Protein 4MT0 (pdb70)

Sequence (445 aa):
CTMIPQYEQPKVEVAETFQNDTSVSSIRAVDLGWHDYFADPRLQKLIDIALERNTSLRTAVLNSEIYRKQYMIERNNLLPTLAANANGSRQGSLSGGNVSSSYNVGLGAASYELDLFGRVRSSSEAALQGYFASVANRDAAHLSLIATVAKAYFNERYAEEAMSLAQRVLKTREETYNAVRIAVQGRRDFRRRPAPAEALIESAKADYAHAARSREQARNALATLINRPIPEDLPAGLPLDKQFFVEKLPAGLSSEVLLDRPDIRAAEHALKQANANIGAARAAFFPSIRLTGSVGTGSVELGGLFKSGTGVWAFAPSITLPIFTWGTNKANLDVAKLRQQAQIVAYESAVQSAFQDVANALAAREQLDKAYDALSKQSRASKEALRLVGLRYKHGVSGALDLLDAERSSYSAEGAALSAQLTRAENLADLYKALGGGLKRDTQT

Radius of gyration: 36.33 Å; Cα contacts (8 Å, |Δi|>4): 653; chains: 1; bounding box: 51×60×128 Å

CATH classification: 1.20.1600.10 (+1 more: 2.20.200.10)

Solvent-accessible surface area: 25130 Å² total; per-residue (Å²): 107,76,51,51,58,171,58,152,104,19,184,27,163,42,59,129,84,10,183,35,53,71,22,145,43,102,69,34,0,26,66,8,0,0,46,43,0,1,13,0,60,38,0,19,109,2,0,45,16,0,47,124,69,9,73,76,22,123,76,20,52,100,71,5,90,88,88,109,120,97,37,56,109,44,112,87,70,50,125,67,96,128,48,90,75,70,82,55,51,168,108,48,64,184,125,70,63,113,112,65,21,56,26,66,43,13,71,8,20,69,62,44,28,64,15,90,39,0,89,3,88,0,26,7,63,10,24,36,11,6,36,77,11,16,31,0,87,75,22,26,29,31,8,44,12,4,3,63,0,0,58,18,0,0,55,6,29,57,0,42,33,19,29,54,16,0,88,131,10,27,137,63,4,75,127,15,102,63,22,17,153,139,34,143,132,27,152,154,69,23,185,128,22,77,60,16,14,101,54,3,35,81,48,0,110,46,55,76,53,126,8,30,159,42,61,74,94,8,72,94,43,0,30,92,28,0,55,82,107,28,48,158,126,26,66,95,18,60,58,4,66,111,0,34,94,159,57,96,4,16,0,43,86,5,62,77,6,20,137,26,17,8,52,8,98,9,13,38,27,27,4,63,56,5,9,0,60,10,0,21,15,97,6,37,68,78,33,36,34,85,50,51,22,50,76,22,15,28,24,113,104,111,48,24,21,149,132,125,82,29,63,91,187,49,134,55,77,67,110,78,89,68,165,150,47,213,38,67,30,130,47,85,13,79,68,9,96,122,156,38,95,48,51,48,80,45,12,66,67,21,0,88,59,3,39,107,69,1,33,85,6,0,44,25,15,61,92,45,62,127,52,46,76,50,65,27,128,104,10,142,62,18,92,73,47,44,114,97,24,27,72,101,47,152,144,64,54,100,5,4,57,59,16,4,58,14,8,62,56,8,26,65,11,54,24,41,11,12,50,18,24,22,57,65,3,38,16,26,1,45,1,2,50,4,2,2,1,1,74,74,114,55,38,149,188

Structure (mmCIF, N/CA/C/O backbone):
data_4MT0
#
_entry.id   4MT0
#
_cell.length_a   94.096
_cell.length_b   94.096
_cell.length_c   392.368
_cell.angle_alpha   90.00
_cell.angle_beta   90.00
_cell.angle_gamma   120.00
#
_symmetry.space_group_name_H-M   'P 63 2 2'
#
loop_
_entity.id
_entity.type
_entity.pdbx_description
1 polymer 'MtrE protein'
2 non-polymer 'SULFATE ION'
3 water water
#
loop_
_atom_site.group_PDB
_atom_site.id
_atom_site.type_symbol
_atom_site.label_atom_id
_atom_site.label_alt_id
_atom_site.label_comp_id
_atom_site.label_asym_id
_atom_site.label_entity_id
_atom_site.label_seq_id
_atom_site.pdbx_PDB_ins_code
_atom_site.Cartn_x
_atom_site.Cartn_y
_atom_site.Cartn_z
_atom_site.occupancy
_atom_site.B_iso_or_equiv
_atom_site.auth_seq_id
_atom_site.auth_comp_id
_atom_site.auth_asym_id
_atom_site.auth_atom_id
_atom_site.pdbx_PDB_model_num
ATOM 1 N N . CYS A 1 1 ? -58.873 3.100 66.185 1.00 100.38 21 CYS A N 1
ATOM 2 C CA . CYS A 1 1 ? -59.527 2.882 64.901 1.00 100.70 21 CYS A CA 1
ATOM 3 C C . CYS A 1 1 ? -59.316 4.069 63.965 1.00 95.43 21 CYS A C 1
ATOM 4 O O . CYS A 1 1 ? -59.336 5.221 64.397 1.00 90.54 21 CYS A O 1
ATOM 7 N N . THR A 1 2 ? -59.109 3.780 62.684 1.00 78.48 22 THR A N 1
ATOM 8 C CA . THR A 1 2 ? -58.932 4.830 61.686 1.00 67.83 22 THR A CA 1
ATOM 9 C C . THR A 1 2 ? -60.268 5.173 61.033 1.00 63.84 22 THR A C 1
ATOM 10 O O . THR A 1 2 ? -61.206 4.375 61.062 1.00 66.00 22 THR A O 1
ATOM 14 N N . MET A 1 3 ? -60.354 6.364 60.448 1.00 110.45 23 MET A N 1
ATOM 15 C CA . MET A 1 3 ? -61.609 6.835 59.870 1.00 112.27 23 MET A CA 1
ATOM 16 C C . MET A 1 3 ? -61.452 7.274 58.416 1.00 103.46 23 MET A C 1
ATOM 17 O O . MET A 1 3 ? -62.068 8.248 57.982 1.00 102.92 23 MET A O 1
ATOM 22 N N . ILE A 1 4 ? -60.626 6.549 57.667 1.00 44.40 24 ILE A N 1
ATOM 23 C CA . ILE A 1 4 ? -60.433 6.824 56.247 1.00 40.64 24 ILE A CA 1
ATOM 24 C C . ILE A 1 4 ? -61.386 5.978 55.410 1.00 42.26 24 ILE A C 1
ATOM 25 O O . ILE A 1 4 ? -61.376 4.750 55.505 1.00 41.98 24 ILE A O 1
ATOM 30 N N . PRO A 1 5 ? -62.213 6.634 54.581 1.00 44.23 25 PRO A N 1
ATOM 31 C CA . PRO A 1 5 ? -63.211 5.939 53.760 1.00 43.38 25 PRO A CA 1
ATOM 32 C C . PRO A 1 5 ? -62.574 5.003 52.735 1.00 45.44 25 PRO A C 1
ATOM 33 O O . PRO A 1 5 ? -61.489 5.288 52.227 1.00 41.13 25 PRO A O 1
ATOM 37 N N . GLN A 1 6 ? -63.251 3.896 52.445 1.00 59.97 26 GLN A N 1
ATOM 38 C CA . GLN A 1 6 ? -62.759 2.910 51.489 1.00 59.15 26 GLN A CA 1
ATOM 39 C C . GLN A 1 6 ? -62.655 3.519 50.095 1.00 70.90 26 GLN A C 1
ATOM 40 O O . GLN A 1 6 ? -63.483 4.344 49.708 1.00 69.89 26 GLN A O 1
ATOM 46 N N . TYR A 1 7 ? -61.634 3.113 49.347 1.00 76.04 27 TYR A N 1
ATOM 47 C CA . TYR A 1 7 ? -61.398 3.665 48.018 1.00 70.08 27 TYR A CA 1
ATOM 48 C C . TYR A 1 7 ? -62.274 3.030 46.942 1.00 69.26 27 TYR A C 1
ATOM 49 O O . TYR A 1 7 ? -62.125 1.852 46.617 1.00 67.62 27 TYR A O 1
ATOM 58 N N . GLU A 1 8 ? -63.187 3.825 46.395 1.00 61.83 28 GLU A N 1
ATOM 59 C CA . GLU A 1 8 ? -64.003 3.407 45.264 1.00 64.68 28 GLU A CA 1
ATOM 60 C C . GLU A 1 8 ? -63.573 4.193 44.032 1.00 61.87 28 GLU A C 1
ATOM 61 O O . GLU A 1 8 ? -63.665 5.420 44.011 1.00 59.04 28 GLU A O 1
ATOM 67 N N . GLN A 1 9 ? -63.094 3.486 43.013 1.00 60.80 29 GLN A N 1
ATOM 68 C CA . GLN A 1 9 ? -62.614 4.129 41.793 1.00 53.55 29 GLN A CA 1
ATOM 69 C C . GLN A 1 9 ? -63.736 4.873 41.074 1.00 51.01 29 GLN A C 1
ATOM 70 O O . GLN A 1 9 ? -64.817 4.321 40.868 1.00 56.29 29 GLN A O 1
ATOM 76 N N . PRO A 1 10 ? -63.479 6.136 40.699 1.00 36.57 30 PRO A N 1
ATOM 77 C CA . PRO A 1 10 ? -64.454 6.985 40.003 1.00 41.74 30 PRO A CA 1
ATOM 78 C C . PRO A 1 10 ? -64.910 6.378 38.680 1.00 46.75 30 PRO A C 1
ATOM 79 O O . PRO A 1 10 ? -64.149 5.648 38.043 1.00 46.27 30 PRO A O 1
ATOM 83 N N . LYS A 1 11 ? -66.139 6.680 38.274 1.00 85.92 31 LYS A N 1
ATOM 84 C CA . LYS A 1 11 ? -66.672 6.172 37.015 1.00 90.05 31 LYS A CA 1
ATOM 85 C C . LYS A 1 11 ? -66.474 7.164 35.870 1.00 87.59 31 LYS A C 1
ATOM 86 O O . LYS A 1 11 ? -67.332 8.006 35.602 1.00 86.51 31 LYS A O 1
ATOM 92 N N . VAL A 1 12 ? -65.333 7.061 35.199 1.00 56.01 32 VAL A N 1
ATOM 93 C CA . VAL A 1 12 ? -65.042 7.924 34.062 1.00 49.71 32 VAL A CA 1
ATOM 94 C C . VAL A 1 12 ? -65.833 7.497 32.826 1.00 49.08 32 VAL A C 1
ATOM 95 O O . VAL A 1 12 ? -65.601 6.425 32.266 1.00 46.20 32 VAL A O 1
ATOM 99 N N . GLU A 1 13 ? -66.779 8.334 32.413 1.00 40.71 33 GLU A N 1
ATOM 100 C CA . GLU A 1 13 ? -67.552 8.053 31.210 1.00 43.98 33 GLU A CA 1
ATOM 101 C C . GLU A 1 13 ? -66.678 8.186 29.971 1.00 39.75 33 GLU A C 1
ATOM 102 O O . GLU A 1 13 ? -66.362 9.292 29.532 1.00 35.88 33 GLU A O 1
ATOM 108 N N . VAL A 1 14 ? -66.287 7.044 29.416 1.00 44.15 34 VAL A N 1
ATOM 109 C CA . VAL A 1 14 ? -65.410 7.013 28.256 1.00 48.56 34 VAL A CA 1
ATOM 110 C C . VAL A 1 14 ? -65.635 5.716 27.479 1.00 55.08 34 VAL A C 1
ATOM 111 O O . VAL A 1 14 ? -66.029 4.701 28.057 1.00 57.16 34 VAL A O 1
ATOM 115 N N . ALA A 1 15 ? -65.408 5.760 26.169 1.00 49.11 35 ALA A N 1
ATOM 116 C CA . ALA A 1 15 ? -65.598 4.594 25.310 1.00 47.41 35 ALA A CA 1
ATOM 117 C C . ALA A 1 15 ? -64.713 3.431 25.743 1.00 48.78 35 ALA A C 1
ATOM 118 O O . ALA A 1 15 ? -63.576 3.630 26.167 1.00 45.25 35 ALA A O 1
ATOM 120 N N . GLU A 1 16 ? -65.243 2.218 25.631 1.00 47.84 36 GLU A N 1
ATOM 121 C CA . GLU A 1 16 ? -64.529 1.025 26.071 1.00 55.93 36 GLU A CA 1
ATOM 122 C C . GLU A 1 16 ? -63.427 0.611 25.100 1.00 54.52 36 GLU A C 1
ATOM 123 O O . GLU A 1 16 ? -62.441 -0.007 25.497 1.00 43.50 36 GLU A O 1
ATOM 129 N N . THR A 1 17 ? -63.591 0.959 23.829 1.00 59.83 37 THR A N 1
ATOM 130 C CA . THR A 1 17 ? -62.598 0.611 22.820 1.00 53.29 37 THR A CA 1
ATOM 131 C C . THR A 1 17 ? -62.243 1.805 21.941 1.00 44.64 37 THR A C 1
ATOM 132 O O . THR A 1 17 ? -62.957 2.807 21.918 1.00 42.64 37 THR A O 1
ATOM 136 N N . PHE A 1 18 ? -61.131 1.690 21.224 1.00 65.10 38 PHE A N 1
ATOM 137 C CA . PHE A 1 18 ? -60.711 2.723 20.288 1.00 70.86 38 PHE A CA 1
ATOM 138 C C . PHE A 1 18 ? -61.132 2.330 18.879 1.00 77.26 38 PHE A C 1
ATOM 139 O O . PHE A 1 18 ? -61.027 1.166 18.494 1.00 83.05 38 PHE A O 1
ATOM 147 N N . GLN A 1 19 ? -61.605 3.303 18.107 1.00 104.29 39 GLN A N 1
ATOM 148 C CA . GLN A 1 19 ? -62.072 3.034 16.752 1.00 108.33 39 GLN A CA 1
ATOM 149 C C . GLN A 1 19 ? -60.930 3.034 15.740 1.00 111.54 39 GLN A C 1
ATOM 150 O O . GLN A 1 19 ? -61.145 3.270 14.551 1.00 112.46 39 GLN A O 1
ATOM 156 N N . ASN A 1 20 ? -59.717 2.762 16.212 1.00 41.49 40 ASN A N 1
ATOM 157 C CA . ASN A 1 20 ? -58.551 2.752 15.338 1.00 36.30 40 ASN A CA 1
ATOM 158 C C . ASN A 1 20 ? -57.570 1.619 15.636 1.00 42.60 40 ASN A C 1
ATOM 159 O O . ASN A 1 20 ? -56.455 1.602 15.113 1.00 46.02 40 ASN A O 1
ATOM 164 N N . ASP A 1 21 ? -57.987 0.676 16.476 1.00 70.95 41 ASP A N 1
ATOM 165 C CA . ASP A 1 21 ? -57.171 -0.500 16.762 1.00 69.12 41 ASP A CA 1
ATOM 166 C C . ASP A 1 21 ? -57.137 -1.435 15.561 1.00 73.10 41 ASP A C 1
ATOM 167 O O . ASP A 1 21 ? -58.166 -1.974 15.154 1.00 73.42 41 ASP A O 1
ATOM 172 N N . THR A 1 22 ? -55.949 -1.625 14.997 1.00 73.83 42 THR A N 1
ATOM 173 C CA . THR A 1 22 ? -55.790 -2.481 13.828 1.00 74.42 42 THR A CA 1
ATOM 174 C C . THR A 1 22 ? -54.736 -3.559 14.060 1.00 78.22 42 THR A C 1
ATOM 175 O O . THR A 1 22 ? -54.746 -4.600 13.404 1.00 73.78 42 THR A O 1
ATOM 179 N N . SER A 1 23 ? -53.829 -3.305 14.998 1.00 61.41 43 SER A N 1
ATOM 180 C CA . SER A 1 23 ? -52.747 -4.239 15.290 1.00 51.19 43 SER A CA 1
ATOM 181 C C . SER A 1 23 ? -53.256 -5.511 15.961 1.00 51.30 43 SER A C 1
ATOM 182 O O . SER A 1 23 ? -54.363 -5.543 16.499 1.00 54.91 43 SER A O 1
ATOM 185 N N . VAL A 1 24 ? -52.439 -6.559 15.921 1.00 65.96 44 VAL A N 1
ATOM 186 C CA . VAL A 1 24 ? -52.801 -7.840 16.516 1.00 77.26 44 VAL A CA 1
ATOM 187 C C . VAL A 1 24 ? -51.679 -8.376 17.396 1.00 81.77 44 VAL A C 1
ATOM 188 O O . VAL A 1 24 ? -51.808 -9.447 17.990 1.00 87.66 44 VAL A O 1
ATOM 192 N N . SER A 1 25 ? -50.582 -7.628 17.472 1.00 92.13 45 SER A N 1
ATOM 193 C CA . SER A 1 25 ? -49.404 -8.061 18.218 1.00 90.84 45 SER A CA 1
ATOM 194 C C . SER A 1 25 ? -49.709 -8.299 19.693 1.00 95.52 45 SER A C 1
ATOM 195 O O . SER A 1 25 ? -50.406 -7.511 20.330 1.00 90.49 45 SER A O 1
ATOM 198 N N . SER A 1 26 ? -49.191 -9.402 20.222 1.00 161.04 46 SER A N 1
ATOM 199 C CA . SER A 1 26 ? -49.373 -9.741 21.626 1.00 163.26 46 SER A CA 1
ATOM 200 C C . SER A 1 26 ? -48.595 -8.766 22.489 1.00 163.12 46 SER A C 1
ATOM 201 O O . SER A 1 26 ? -49.076 -8.315 23.530 1.00 165.65 46 SER A O 1
ATOM 204 N N . ILE A 1 27 ? -47.380 -8.458 22.047 1.00 66.84 47 ILE A N 1
ATOM 205 C CA . ILE A 1 27 ? -46.499 -7.551 22.769 1.00 63.54 47 ILE A CA 1
ATOM 206 C C . ILE A 1 27 ? -47.139 -6.180 22.951 1.00 54.22 47 ILE A C 1
ATOM 207 O O . ILE A 1 27 ? -47.365 -5.448 21.986 1.00 49.79 47 ILE A O 1
ATOM 212 N N . ARG A 1 28 ? -47.450 -5.855 24.201 1.00 58.27 48 ARG A N 1
ATOM 213 C CA . ARG A 1 28 ? -48.002 -4.555 24.543 1.00 50.88 48 ARG A CA 1
ATOM 214 C C . ARG A 1 28 ? -46.916 -3.501 24.411 1.00 40.26 48 ARG A C 1
ATOM 215 O O . ARG A 1 28 ? -45.728 -3.817 24.471 1.00 37.27 48 ARG A O 1
ATOM 223 N N . ALA A 1 29 ? -47.323 -2.251 24.229 1.00 35.20 49 ALA A N 1
ATOM 224 C CA . ALA A 1 29 ? -46.369 -1.157 24.125 1.00 33.01 49 ALA A CA 1
ATOM 225 C C . ALA A 1 29 ? -45.612 -0.997 25.436 1.00 43.06 49 ALA A C 1
ATOM 226 O O . ALA A 1 29 ? -44.392 -0.838 25.444 1.00 40.35 49 ALA A O 1
ATOM 228 N N . VAL A 1 30 ? -46.346 -1.048 26.543 1.00 46.96 50 VAL A N 1
ATOM 229 C CA . VAL A 1 30 ? -45.747 -0.953 27.870 1.00 40.56 50 VAL A CA 1
ATOM 230 C C . VAL A 1 30 ? -44.804 -2.128 28.129 1.00 45.74 50 VAL A C 1
ATOM 231 O O . VAL A 1 30 ? -43.745 -1.964 28.735 1.00 46.10 50 VAL A O 1
ATOM 235 N N . ASP A 1 31 ? -45.184 -3.307 27.645 1.00 62.40 51 ASP A N 1
ATOM 236 C CA . ASP A 1 31 ? -44.366 -4.504 27.801 1.00 62.58 51 ASP A CA 1
ATOM 237 C C . ASP A 1 31 ? -43.128 -4.443 26.914 1.00 62.19 51 ASP A C 1
ATOM 238 O O . ASP A 1 31 ? -42.070 -4.962 27.269 1.00 63.28 51 ASP A O 1
ATOM 243 N N . LEU A 1 32 ? -43.270 -3.805 25.757 1.00 44.60 52 LEU A N 1
ATOM 244 C CA . LEU A 1 32 ? -42.174 -3.688 24.805 1.00 42.32 52 LEU A CA 1
ATOM 245 C C . LEU A 1 32 ? -41.095 -2.738 25.311 1.00 42.69 52 LEU A C 1
ATOM 246 O O . LEU A 1 32 ? -41.379 -1.594 25.665 1.00 39.65 52 LEU A O 1
ATOM 251 N N . GLY A 1 33 ? -39.858 -3.220 25.345 1.00 35.59 53 GLY A N 1
ATOM 252 C CA . GLY A 1 33 ? -38.733 -2.382 25.713 1.00 33.08 53 GLY A CA 1
ATOM 253 C C . GLY A 1 33 ? -38.401 -1.427 24.584 1.00 28.61 53 GLY A C 1
ATOM 254 O O . GLY A 1 33 ? -38.509 -1.787 23.412 1.00 32.26 53 GLY A O 1
ATOM 255 N N . TRP A 1 34 ? -38.001 -0.209 24.932 1.00 44.30 54 TRP A N 1
ATOM 256 C CA . TRP A 1 34 ? -37.719 0.811 23.926 1.00 41.43 54 TRP A CA 1
ATOM 257 C C . TRP A 1 34 ? -36.523 0.443 23.053 1.00 47.01 54 TRP A C 1
ATOM 258 O O . TRP A 1 34 ? -36.431 0.870 21.903 1.00 48.29 54 TRP A O 1
ATOM 269 N N . HIS A 1 35 ? -35.611 -0.353 23.602 1.00 51.69 55 HIS A N 1
ATOM 270 C CA . HIS A 1 35 ? -34.441 -0.797 22.855 1.00 52.94 55 HIS A CA 1
ATOM 271 C C . HIS A 1 35 ? -34.852 -1.774 21.759 1.00 47.80 55 HIS A C 1
ATOM 272 O O . HIS A 1 35 ? -34.137 -1.956 20.775 1.00 46.62 55 HIS A O 1
ATOM 279 N N . ASP A 1 36 ? -36.010 -2.401 21.941 1.00 37.65 56 ASP A N 1
ATOM 280 C CA . ASP A 1 36 ? -36.554 -3.314 20.946 1.00 38.39 56 ASP A CA 1
ATOM 281 C C . ASP A 1 36 ? -37.620 -2.615 20.113 1.00 39.96 56 ASP A C 1
ATOM 282 O O . ASP A 1 36 ? -38.270 -3.236 19.275 1.00 38.61 56 ASP A O 1
ATOM 287 N N . TYR A 1 37 ? -37.798 -1.320 20.354 1.00 34.11 57 TYR A N 1
ATOM 288 C CA . TYR A 1 37 ? -38.773 -0.533 19.608 1.00 27.20 57 TYR A CA 1
ATOM 289 C C . TYR A 1 37 ? -38.092 0.455 18.668 1.00 25.90 57 TYR A C 1
ATOM 290 O O . TYR A 1 37 ? -38.453 0.558 17.496 1.00 31.27 57 TYR A O 1
ATOM 299 N N . PHE A 1 38 ? -37.110 1.183 19.188 1.00 34.78 58 PHE A N 1
ATOM 300 C CA . PHE A 1 38 ? -36.347 2.122 18.376 1.00 32.94 58 PHE A CA 1
ATOM 301 C C . PHE A 1 38 ? -35.203 1.408 17.664 1.00 37.10 58 PHE A C 1
ATOM 302 O O . PHE A 1 38 ? -34.468 0.631 18.273 1.00 32.16 58 PHE A O 1
ATOM 310 N N . ALA A 1 39 ? -35.059 1.681 16.371 1.00 28.54 59 ALA A N 1
ATOM 311 C CA . ALA A 1 39 ? -34.152 0.920 15.518 1.00 18.82 59 ALA A CA 1
ATOM 312 C C . ALA A 1 39 ? -32.727 1.466 15.472 1.00 18.75 59 ALA A C 1
ATOM 313 O O . ALA A 1 39 ? -31.766 0.706 15.588 1.00 17.43 59 ALA A O 1
ATOM 315 N N . ASP A 1 40 ? -32.600 2.778 15.294 1.00 24.36 60 ASP A N 1
ATOM 316 C CA . ASP A 1 40 ? -31.296 3.413 15.107 1.00 27.51 60 ASP A CA 1
ATOM 317 C C . ASP A 1 40 ? -30.369 3.183 16.298 1.00 30.62 60 ASP A C 1
ATOM 318 O O . ASP A 1 40 ? -30.653 3.636 17.406 1.00 36.09 60 ASP A O 1
ATOM 323 N N . PRO A 1 41 ? -29.250 2.477 16.064 1.00 40.47 61 PRO A N 1
ATOM 324 C CA . PRO A 1 41 ? -28.241 2.197 17.092 1.00 45.40 61 PRO A CA 1
ATOM 325 C C . PRO A 1 41 ? -27.670 3.480 17.684 1.00 49.63 61 PRO A C 1
ATOM 326 O O . PRO A 1 41 ? -27.260 3.497 18.845 1.00 50.30 61 PRO A O 1
ATOM 330 N N . ARG A 1 42 ? -27.642 4.541 16.885 1.00 34.24 62 ARG A N 1
ATOM 331 C CA . ARG A 1 42 ? -27.196 5.842 17.362 1.00 31.88 62 ARG A CA 1
ATOM 332 C C . ARG A 1 42 ? -28.195 6.397 18.371 1.00 30.37 62 ARG A C 1
ATOM 333 O O . ARG A 1 42 ? -27.807 6.921 19.414 1.00 33.17 62 ARG A O 1
ATOM 341 N N . LEU A 1 43 ? -29.482 6.268 18.061 1.00 39.41 63 LEU A N 1
ATOM 342 C CA . LEU A 1 43 ? -30.535 6.731 18.958 1.00 40.01 63 LEU A CA 1
ATOM 343 C C . LEU A 1 43 ? -30.619 5.862 20.208 1.00 43.97 63 LEU A C 1
ATOM 344 O O . LEU A 1 43 ? -30.824 6.369 21.311 1.00 47.25 63 LEU A O 1
ATOM 349 N N . GLN A 1 44 ? -30.464 4.554 20.028 1.00 48.13 64 GLN A N 1
ATOM 350 C CA . GLN A 1 44 ? -30.467 3.617 21.147 1.00 44.60 64 GLN A CA 1
ATOM 351 C C . GLN A 1 44 ? -29.354 3.959 22.127 1.00 46.82 64 GLN A C 1
ATOM 352 O O . GLN A 1 44 ? -29.530 3.866 23.341 1.00 49.41 64 GLN A O 1
ATOM 358 N N . LYS A 1 45 ? -28.209 4.360 21.587 1.00 53.58 65 LYS A N 1
ATOM 359 C CA . LYS A 1 45 ? -27.071 4.752 22.405 1.00 57.97 65 LYS A CA 1
ATOM 360 C C . LYS A 1 45 ? -27.348 6.059 23.140 1.00 55.08 65 LYS A C 1
ATOM 361 O O . LYS A 1 45 ? -27.031 6.188 24.320 1.00 54.57 65 LYS A O 1
ATOM 367 N N . LEU A 1 46 ? -27.947 7.018 22.439 1.00 43.04 66 LEU A N 1
ATOM 368 C CA . LEU A 1 46 ? -28.224 8.337 23.005 1.00 43.65 66 LEU A CA 1
ATOM 369 C C . LEU A 1 46 ? -29.133 8.286 24.229 1.00 44.08 66 LEU A C 1
ATOM 370 O O . LEU A 1 46 ? -28.920 9.015 25.198 1.00 43.22 66 LEU A O 1
ATOM 375 N N . ILE A 1 47 ? -30.147 7.430 24.178 1.00 29.81 67 ILE A N 1
ATOM 376 C CA . ILE A 1 47 ? -31.097 7.305 25.277 1.00 30.54 67 ILE A CA 1
ATOM 377 C C . ILE A 1 47 ? -30.421 6.803 26.552 1.00 36.68 67 ILE A C 1
ATOM 378 O O . ILE A 1 47 ? -30.686 7.307 27.643 1.00 31.13 67 ILE A O 1
ATOM 383 N N . ASP A 1 48 ? -29.535 5.821 26.403 1.00 50.57 68 ASP A N 1
ATOM 384 C CA . ASP A 1 48 ? -28.846 5.218 27.542 1.00 46.88 68 ASP A CA 1
ATOM 385 C C . ASP A 1 48 ? -28.055 6.228 28.374 1.00 43.78 68 ASP A C 1
ATOM 386 O O . ASP A 1 48 ? -27.929 6.073 29.589 1.00 55.15 68 ASP A O 1
ATOM 391 N N . ILE A 1 49 ? -27.525 7.257 27.721 1.00 36.51 69 ILE A N 1
ATOM 392 C CA . ILE A 1 49 ? -26.776 8.293 28.428 1.00 38.73 69 ILE A CA 1
ATOM 393 C C . ILE A 1 49 ? -27.709 9.387 28.949 1.00 37.41 69 ILE A C 1
ATOM 394 O O . ILE A 1 49 ? -27.481 9.951 30.020 1.00 41.25 69 ILE A O 1
ATOM 399 N N . ALA A 1 50 ? -28.767 9.668 28.194 1.00 40.26 70 ALA A N 1
ATOM 400 C CA . ALA A 1 50 ? -29.743 10.673 28.596 1.00 40.30 70 ALA A CA 1
ATOM 401 C C . ALA A 1 50 ? -30.552 10.176 29.787 1.00 39.55 70 ALA A C 1
ATOM 402 O O . ALA A 1 50 ? -30.902 10.947 30.678 1.00 39.24 70 ALA A O 1
ATOM 404 N N . LEU A 1 51 ? -30.834 8.878 29.801 1.00 34.84 71 LEU A N 1
ATOM 405 C CA . LEU A 1 51 ? -31.575 8.261 30.894 1.00 26.61 71 LEU A CA 1
ATOM 406 C C . LEU A 1 51 ? -30.745 8.276 32.171 1.00 33.15 71 LEU A C 1
ATOM 407 O O . LEU A 1 51 ? -31.271 8.112 33.272 1.00 40.80 71 LEU A O 1
ATOM 412 N N . GLU A 1 52 ? -29.443 8.478 32.011 1.00 54.93 72 GLU A N 1
ATOM 413 C CA . GLU A 1 52 ? -28.514 8.472 33.131 1.00 58.62 72 GLU A CA 1
ATOM 414 C C . GLU A 1 52 ? -28.183 9.891 33.587 1.00 59.64 72 GLU A C 1
ATOM 415 O O . GLU A 1 52 ? -27.770 10.103 34.727 1.00 63.32 72 GLU A O 1
ATOM 421 N N . ARG A 1 53 ? -28.376 10.865 32.702 1.00 24.60 73 ARG A N 1
ATOM 422 C CA . ARG A 1 53 ? -27.879 12.215 32.961 1.00 19.77 73 ARG A CA 1
ATOM 423 C C . ARG A 1 53 ? -28.893 13.352 32.828 1.00 17.61 73 ARG A C 1
ATOM 424 O O . ARG A 1 53 ? -28.579 14.494 33.163 1.00 15.47 73 ARG A O 1
ATOM 432 N N . ASN A 1 54 ? -30.095 13.057 32.339 1.00 36.46 74 ASN A N 1
ATOM 433 C CA . ASN A 1 54 ? -31.093 14.107 32.136 1.00 37.41 74 ASN A CA 1
ATOM 434 C C . ASN A 1 54 ? -31.486 14.820 33.426 1.00 34.10 74 ASN A C 1
ATOM 435 O O . ASN A 1 54 ? -31.806 14.182 34.428 1.00 32.04 74 ASN A O 1
ATOM 440 N N . THR A 1 55 ? -31.464 16.147 33.382 1.00 27.53 75 THR A N 1
ATOM 441 C CA . THR A 1 55 ? -31.744 16.966 34.554 1.00 25.98 75 THR A CA 1
ATOM 442 C C . THR A 1 55 ? -33.176 16.795 35.044 1.00 29.56 75 THR A C 1
ATOM 443 O O . THR A 1 55 ? -33.413 16.620 36.239 1.00 31.41 75 THR A O 1
ATOM 447 N N . SER A 1 56 ? -34.126 16.853 34.116 1.00 24.05 76 SER A N 1
ATOM 448 C CA . SER A 1 56 ? -35.541 16.749 34.456 1.00 25.03 76 SER A CA 1
ATOM 449 C C . SER A 1 56 ? -35.867 15.411 35.110 1.00 26.83 76 SER A C 1
ATOM 450 O O . SER A 1 56 ? -36.704 15.338 36.010 1.00 26.20 76 SER A O 1
ATOM 453 N N . LEU A 1 57 ? -35.199 14.355 34.657 1.00 25.20 77 LEU A N 1
ATOM 454 C CA . LEU A 1 57 ? -35.383 13.034 35.244 1.00 24.19 77 LEU A CA 1
ATOM 455 C C . LEU A 1 57 ? -34.676 12.950 36.593 1.00 25.00 77 LEU A C 1
ATOM 456 O O . LEU A 1 57 ? -35.204 12.373 37.545 1.00 26.11 77 LEU A O 1
ATOM 461 N N . ARG A 1 58 ? -33.481 13.529 36.667 1.00 29.10 78 ARG A N 1
ATOM 462 C CA . ARG A 1 58 ? -32.732 13.590 37.917 1.00 27.80 78 ARG A CA 1
ATOM 463 C C . ARG A 1 58 ? -33.524 14.336 38.982 1.00 29.81 78 ARG A C 1
ATOM 464 O O . ARG A 1 58 ? -33.542 13.941 40.146 1.00 26.22 78 ARG A O 1
ATOM 472 N N . THR A 1 59 ? -34.176 15.419 38.575 1.00 28.28 79 THR A N 1
ATOM 473 C CA . THR A 1 59 ? -35.005 16.200 39.484 1.00 24.51 79 THR A CA 1
ATOM 474 C C . THR A 1 59 ? -36.233 15.406 39.913 1.00 27.89 79 THR A C 1
ATOM 475 O O . THR A 1 59 ? -36.566 15.352 41.097 1.00 37.15 79 THR A O 1
ATOM 479 N N . ALA A 1 60 ? -36.894 14.781 38.945 1.00 36.78 80 ALA A N 1
ATOM 480 C CA . ALA A 1 60 ? -38.113 14.024 39.213 1.00 36.61 80 ALA A CA 1
ATOM 481 C C . ALA A 1 60 ? -37.861 12.815 40.110 1.00 38.44 80 ALA A C 1
ATOM 482 O O . ALA A 1 60 ? -38.748 12.389 40.851 1.00 44.73 80 ALA A O 1
ATOM 484 N N . VAL A 1 61 ? -36.654 12.264 40.041 1.00 34.64 81 VAL A N 1
ATOM 485 C CA . VAL A 1 61 ? -36.313 11.099 40.851 1.00 39.88 81 VAL A CA 1
ATOM 486 C C . VAL A 1 61 ? -35.858 11.516 42.248 1.00 42.83 81 VAL A C 1
ATOM 487 O O . VAL A 1 61 ? -35.873 10.712 43.178 1.00 43.41 81 VAL A O 1
ATOM 491 N N . LEU A 1 62 ? -35.464 12.778 42.393 1.00 23.99 82 LEU A N 1
ATOM 492 C CA . LEU A 1 62 ? -35.078 13.313 43.695 1.00 19.57 82 LEU A CA 1
ATOM 493 C C . LEU A 1 62 ? -36.306 13.693 44.510 1.00 25.88 82 LEU A C 1
ATOM 494 O O . LEU A 1 62 ? -36.366 13.439 45.712 1.00 27.39 82 LEU A O 1
ATOM 499 N N . ASN A 1 63 ? -37.281 14.306 43.846 1.00 30.71 83 ASN A N 1
ATOM 500 C CA . ASN A 1 63 ? -38.512 14.728 44.502 1.00 32.70 83 ASN A CA 1
ATOM 501 C C . ASN A 1 63 ? -39.279 13.557 45.109 1.00 38.24 83 ASN A C 1
ATOM 502 O O . ASN A 1 63 ? -39.935 13.703 46.138 1.00 37.37 83 ASN A O 1
ATOM 507 N N . SER A 1 64 ? -39.187 12.396 44.469 1.00 42.31 84 SER A N 1
ATOM 508 C CA . SER A 1 64 ? -39.838 11.196 44.978 1.00 39.04 84 SER A CA 1
ATOM 509 C C . SER A 1 64 ? -39.097 10.661 46.198 1.00 39.34 84 SER A C 1
ATOM 510 O O . SER A 1 64 ? -39.670 9.949 47.020 1.00 40.88 84 SER A O 1
ATOM 513 N N . GLU A 1 65 ? -37.818 11.009 46.311 1.00 48.39 85 GLU A N 1
ATOM 514 C CA . GLU A 1 65 ? -37.008 10.573 47.443 1.00 47.08 85 GLU A CA 1
ATOM 515 C C . GLU A 1 65 ? -37.280 11.414 48.686 1.00 40.67 85 GLU A C 1
ATOM 516 O O . GLU A 1 65 ? -37.266 10.899 49.803 1.00 46.17 85 GLU A O 1
ATOM 522 N N . ILE A 1 66 ? -37.526 12.706 48.491 1.00 33.69 86 ILE A N 1
ATOM 523 C CA . ILE A 1 66 ? -37.821 13.590 49.613 1.00 31.21 86 ILE A CA 1
ATOM 524 C C . ILE A 1 66 ? -39.245 13.366 50.117 1.00 36.26 86 ILE A C 1
ATOM 525 O O . ILE A 1 66 ? -39.551 13.644 51.274 1.00 40.51 86 ILE A O 1
ATOM 530 N N . TYR A 1 67 ? -40.109 12.854 49.245 1.00 35.79 87 TYR A N 1
ATOM 531 C CA . TYR A 1 67 ? -41.477 12.529 49.628 1.00 33.68 87 TYR A CA 1
ATOM 532 C C . TYR A 1 67 ? -41.494 11.253 50.461 1.00 38.15 87 TYR A C 1
ATOM 533 O O . TYR A 1 67 ? -42.404 11.030 51.259 1.00 40.98 87 TYR A O 1
ATOM 542 N N . ARG A 1 68 ? -40.477 10.420 50.266 1.00 43.75 88 ARG A N 1
ATOM 543 C CA . ARG A 1 68 ? -40.292 9.232 51.085 1.00 41.76 88 ARG A CA 1
ATOM 544 C C . ARG A 1 68 ? -39.817 9.649 52.470 1.00 47.31 88 ARG A C 1
ATOM 545 O O . ARG A 1 68 ? -40.286 9.132 53.484 1.00 57.63 88 ARG A O 1
ATOM 553 N N . LYS A 1 69 ? -38.885 10.596 52.500 1.00 25.34 89 LYS A N 1
ATOM 554 C CA . LYS A 1 69 ? -38.347 11.114 53.751 1.00 27.04 89 LYS A CA 1
ATOM 555 C C . LYS A 1 69 ? -39.389 11.924 54.516 1.00 28.53 89 LYS A C 1
ATOM 556 O O . LYS A 1 69 ? -39.509 11.795 55.734 1.00 33.53 89 LYS A O 1
ATOM 562 N N . GLN A 1 70 ? -40.140 12.756 53.800 1.00 28.74 90 GLN A N 1
ATOM 563 C CA . GLN A 1 70 ? -41.210 13.536 54.415 1.00 32.50 90 GLN A CA 1
ATOM 564 C C . GLN A 1 70 ? -42.275 12.621 55.010 1.00 34.62 90 GLN A C 1
ATOM 565 O O . GLN A 1 70 ? -42.947 12.979 55.977 1.00 30.51 90 GLN A O 1
ATOM 571 N N . TYR A 1 71 ? -42.422 11.438 54.424 1.00 31.01 91 TYR A N 1
ATOM 572 C CA . TYR A 1 71 ? -43.343 10.437 54.942 1.00 30.62 91 TYR A CA 1
ATOM 573 C C . TYR A 1 71 ? -42.781 9.769 56.191 1.00 35.31 91 TYR A C 1
ATOM 574 O O . TYR A 1 71 ? -43.501 9.548 57.164 1.00 36.49 91 TYR A O 1
ATOM 583 N N . MET A 1 72 ? -41.491 9.448 56.155 1.00 87.00 92 MET A N 1
ATOM 584 C CA . MET A 1 72 ? -40.838 8.759 57.263 1.00 94.04 92 MET A CA 1
ATOM 585 C C . MET A 1 72 ? -40.861 9.569 58.556 1.00 86.67 92 MET A C 1
ATOM 586 O O . MET A 1 72 ? -40.864 9.003 59.648 1.00 89.11 92 MET A O 1
ATOM 591 N N . ILE A 1 73 ? -40.881 10.893 58.432 1.00 16.80 93 ILE A N 1
ATOM 592 C CA . ILE A 1 73 ? -40.918 11.757 59.607 1.00 16.69 93 ILE A CA 1
ATOM 593 C C . ILE A 1 73 ? -42.343 11.937 60.125 1.00 19.71 93 ILE A C 1
ATOM 594 O O . ILE A 1 73 ? -42.550 12.288 61.286 1.00 23.18 93 ILE A O 1
ATOM 599 N N . GLU A 1 74 ? -43.321 11.693 59.260 1.00 39.42 94 GLU A N 1
ATOM 600 C CA . GLU A 1 74 ? -44.721 11.843 59.634 1.00 37.71 94 GLU A CA 1
ATOM 601 C C . GLU A 1 74 ? -45.211 10.578 60.328 1.00 41.42 94 GLU A C 1
ATOM 602 O O . GLU A 1 74 ? -46.164 10.608 61.107 1.00 40.79 94 GLU A O 1
ATOM 608 N N . ARG A 1 75 ? -44.545 9.466 60.039 1.00 69.99 95 ARG A N 1
ATOM 609 C CA . ARG A 1 75 ? -44.850 8.198 60.682 1.00 71.27 95 ARG A CA 1
ATOM 610 C C . ARG A 1 75 ? -44.241 8.182 62.080 1.00 68.09 95 ARG A C 1
ATOM 611 O O . ARG A 1 75 ? -44.683 7.442 62.959 1.00 66.96 95 ARG A O 1
ATOM 619 N N . ASN A 1 76 ? -43.227 9.019 62.279 1.00 25.02 96 ASN A N 1
ATOM 620 C CA . ASN A 1 76 ? -42.530 9.100 63.559 1.00 24.90 96 ASN A CA 1
ATOM 621 C C . ASN A 1 76 ? -43.296 9.884 64.620 1.00 26.86 96 ASN A C 1
ATOM 622 O O . ASN A 1 76 ? -42.914 9.893 65.789 1.00 28.49 96 ASN A O 1
ATOM 627 N N . ASN A 1 77 ? -44.376 10.541 64.211 1.00 39.10 97 ASN A N 1
ATOM 628 C CA . ASN A 1 77 ? -45.221 11.261 65.156 1.00 35.15 97 ASN A CA 1
ATOM 629 C C . ASN A 1 77 ? -46.044 10.299 66.005 1.00 34.97 97 ASN A C 1
ATOM 630 O O . ASN A 1 77 ? -46.674 10.700 66.982 1.00 37.70 97 ASN A O 1
ATOM 635 N N . LEU A 1 78 ? -46.031 9.026 65.620 1.00 22.60 98 LEU A N 1
ATOM 636 C CA . LEU A 1 78 ? -46.702 7.980 66.383 1.00 29.73 98 LEU A CA 1
ATOM 637 C C . LEU A 1 78 ? -45.807 7.461 67.506 1.00 36.71 98 LEU A C 1
ATOM 638 O O . LEU A 1 78 ? -46.210 6.593 68.282 1.00 33.02 98 LEU A O 1
ATOM 643 N N . LEU A 1 79 ? -44.593 7.998 67.584 1.00 27.57 99 LEU A N 1
ATOM 644 C CA . LEU A 1 79 ? -43.635 7.603 68.612 1.00 29.48 99 LEU A CA 1
ATOM 645 C C . LEU A 1 79 ? -43.176 8.804 69.434 1.00 40.42 99 LEU A C 1
ATOM 646 O O . LEU A 1 79 ? -43.028 9.905 68.902 1.00 41.14 99 LEU A O 1
ATOM 651 N N . PRO A 1 80 ? -42.952 8.594 70.741 1.00 51.74 100 PRO A N 1
ATOM 652 C CA . PRO A 1 80 ? -42.530 9.665 71.651 1.00 48.67 100 PRO A CA 1
ATOM 653 C C . PRO A 1 80 ? -41.102 10.135 71.394 1.00 48.23 100 PRO A C 1
ATOM 654 O O . PRO A 1 80 ? -40.198 9.316 71.221 1.00 42.26 100 PRO A O 1
ATOM 658 N N . THR A 1 81 ? -40.909 11.449 71.368 1.00 54.92 101 THR A N 1
ATOM 659 C CA . THR A 1 81 ? -39.580 12.024 71.206 1.00 57.01 101 THR A CA 1
ATOM 660 C C . THR A 1 81 ? -38.940 12.299 72.565 1.00 57.30 101 THR A C 1
ATOM 661 O O . THR A 1 81 ? -39.510 12.999 73.403 1.00 53.00 101 THR A O 1
ATOM 665 N N . LEU A 1 82 ? -37.757 11.737 72.781 1.00 52.66 102 LEU A N 1
ATOM 666 C CA . LEU A 1 82 ? -37.059 11.897 74.051 1.00 44.90 102 LEU A CA 1
ATOM 667 C C . LEU A 1 82 ? -36.063 13.050 73.999 1.00 41.33 102 LEU A C 1
ATOM 668 O O . LEU A 1 82 ? -35.214 13.112 73.110 1.00 50.83 102 LEU A O 1
ATOM 673 N N . ALA A 1 83 ? -36.174 13.961 74.959 1.00 25.12 103 ALA A N 1
ATOM 674 C CA . ALA A 1 83 ? -35.295 15.122 75.019 1.00 33.83 103 ALA A CA 1
ATOM 675 C C . ALA A 1 83 ? -34.738 15.324 76.423 1.00 32.69 103 ALA A C 1
ATOM 676 O O . ALA A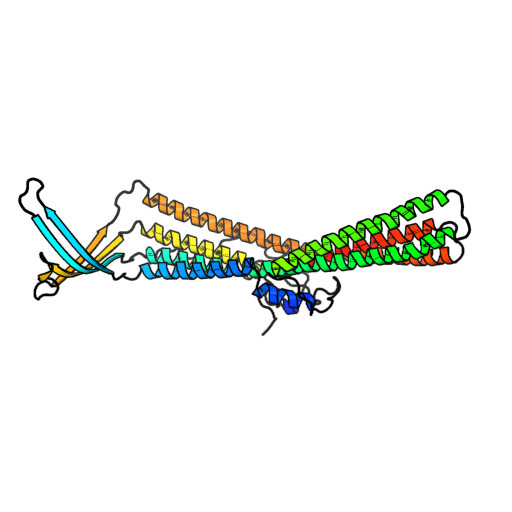 1 83 ? -35.447 15.150 77.414 1.00 31.22 103 ALA A O 1
ATOM 678 N N . ALA A 1 84 ? -33.464 15.693 76.500 1.00 45.40 104 ALA A N 1
ATOM 679 C CA . ALA A 1 84 ? -32.818 15.960 77.779 1.00 34.47 104 ALA A CA 1
ATOM 680 C C . ALA A 1 84 ? -32.805 17.457 78.066 1.00 37.30 104 ALA A C 1
ATOM 681 O O . ALA A 1 84 ? -31.828 18.146 77.773 1.00 37.06 104 ALA A O 1
ATOM 683 N N . ASN A 1 85 ? -33.894 17.954 78.641 1.00 64.08 105 ASN A N 1
ATOM 684 C CA . ASN A 1 85 ? -34.034 19.381 78.903 1.00 69.45 105 ASN A CA 1
ATOM 685 C C . ASN A 1 85 ? -33.527 19.799 80.280 1.00 67.34 105 ASN A C 1
ATOM 686 O O . ASN A 1 85 ? -34.151 19.507 81.300 1.00 64.95 105 ASN A O 1
ATOM 691 N N . ALA A 1 86 ? -32.388 20.482 80.296 1.00 43.28 106 ALA A N 1
ATOM 692 C CA . ALA A 1 86 ? -31.834 21.030 81.527 1.00 36.37 106 ALA A CA 1
ATOM 693 C C . ALA A 1 86 ? -32.088 22.531 81.577 1.00 41.43 106 ALA A C 1
ATOM 694 O O . ALA A 1 86 ? -31.607 23.276 80.725 1.00 39.56 106 ALA A O 1
ATOM 696 N N . ASN A 1 87 ? -32.846 22.973 82.574 1.00 44.90 107 ASN A N 1
ATOM 697 C CA . ASN A 1 87 ? -33.213 24.380 82.672 1.00 46.76 107 ASN A CA 1
ATOM 698 C C . ASN A 1 87 ? -33.029 24.961 84.069 1.00 48.76 107 ASN A C 1
ATOM 699 O O . ASN A 1 87 ? -33.035 24.235 85.063 1.00 45.04 107 ASN A O 1
ATOM 704 N N . GLY A 1 88 ? -32.865 26.277 84.132 1.00 46.27 108 GLY A N 1
ATOM 705 C CA . GLY A 1 88 ? -32.734 26.976 85.396 1.00 42.03 108 GLY A CA 1
ATOM 706 C C . GLY A 1 88 ? -33.623 28.203 85.436 1.00 47.54 108 GLY A C 1
ATOM 707 O O . GLY A 1 88 ? -33.980 28.753 84.395 1.00 51.71 108 GLY A O 1
ATOM 708 N N . SER A 1 89 ? -33.987 28.628 86.640 1.00 60.42 109 SER A N 1
ATOM 709 C CA . SER A 1 89 ? -34.831 29.805 86.815 1.00 59.21 109 SER A CA 1
ATOM 710 C C . SER A 1 89 ? -34.347 30.636 87.996 1.00 57.58 109 SER A C 1
ATOM 711 O O . SER A 1 89 ? -33.688 30.118 88.897 1.00 52.07 109 SER A O 1
ATOM 714 N N . ARG A 1 90 ? -34.673 31.925 87.990 1.00 36.91 110 ARG A N 1
ATOM 715 C CA . ARG A 1 90 ? -34.249 32.811 89.069 1.00 34.32 110 ARG A CA 1
ATOM 716 C C . ARG A 1 90 ? -35.103 34.069 89.198 1.00 34.07 110 ARG A C 1
ATOM 717 O O . ARG A 1 90 ? -35.222 34.851 88.256 1.00 38.27 110 ARG A O 1
ATOM 725 N N . GLN A 1 91 ? -35.690 34.257 90.376 1.00 51.67 111 GLN A N 1
ATOM 726 C 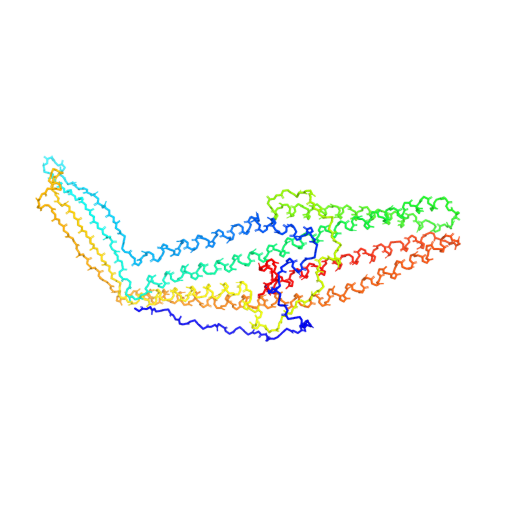CA . GLN A 1 91 ? -36.441 35.468 90.683 1.00 50.90 111 GLN A CA 1
ATOM 727 C C . GLN A 1 91 ? -35.668 36.319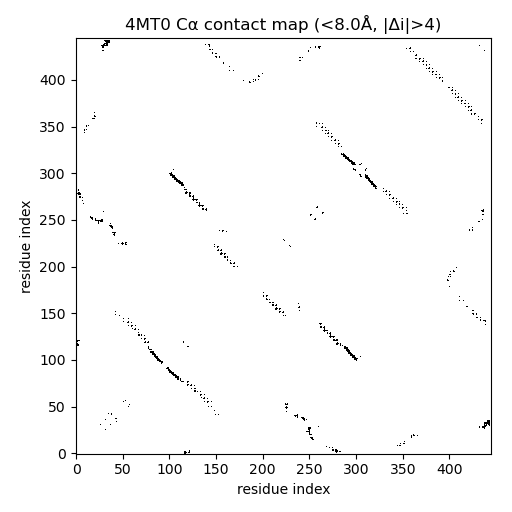 91.685 1.00 51.24 111 GLN A C 1
ATOM 728 O O . GLN A 1 91 ? -34.726 35.842 92.317 1.00 49.37 111 GLN A O 1
ATOM 734 N N . GLY A 1 92 ? -36.069 37.578 91.832 1.00 26.90 112 GLY A N 1
ATOM 735 C CA . GLY A 1 92 ? -35.410 38.479 92.760 1.00 31.11 112 GLY A CA 1
ATOM 736 C C . GLY A 1 92 ? -36.119 39.812 92.903 1.00 36.20 112 GLY A C 1
ATOM 737 O O . GLY A 1 92 ? -36.811 40.256 91.988 1.00 32.97 112 GLY A O 1
ATOM 738 N N . SER A 1 93 ? -35.944 40.453 94.056 1.00 40.24 113 SER A N 1
ATOM 739 C CA . SER A 1 93 ? -36.571 41.746 94.316 1.00 40.25 113 SER A CA 1
ATOM 740 C C . SER A 1 93 ? -35.719 42.915 93.828 1.00 41.52 113 SER A C 1
ATOM 741 O O . SER A 1 93 ? -34.495 42.909 93.965 1.00 44.84 113 SER A O 1
ATOM 744 N N . LEU A 1 94 ? -36.382 43.918 93.261 1.00 66.54 114 LEU A N 1
ATOM 745 C CA . LEU A 1 94 ? -35.708 45.091 92.713 1.00 71.47 114 LEU A CA 1
ATOM 746 C C . LEU A 1 94 ? -35.090 45.975 93.792 1.00 75.83 114 LEU A C 1
ATOM 747 O O . LEU A 1 94 ? -33.961 46.444 93.645 1.00 77.67 114 LEU A O 1
ATOM 752 N N . SER A 1 95 ? -35.836 46.200 94.870 1.00 131.75 115 SER A N 1
ATOM 753 C CA . SER A 1 95 ? -35.413 47.108 95.934 1.00 139.41 115 SER A CA 1
ATOM 754 C C . SER A 1 95 ? -34.090 46.693 96.575 1.00 135.23 115 SER A C 1
ATOM 755 O O . SER A 1 95 ? -33.361 47.529 97.109 1.00 126.86 115 SER A O 1
ATOM 758 N N . GLY A 1 96 ? -33.784 45.401 96.516 1.00 90.92 116 GLY A N 1
ATOM 759 C CA . GLY A 1 96 ? -32.547 44.885 97.069 1.00 90.41 116 GLY A CA 1
ATOM 760 C C . GLY A 1 96 ? -32.798 43.949 98.232 1.00 95.12 116 GLY A C 1
ATOM 761 O O . GLY A 1 96 ? -32.084 43.979 99.234 1.00 101.99 116 GLY A O 1
ATOM 762 N N . GLY A 1 97 ? -33.819 43.109 98.096 1.00 42.20 117 GLY A N 1
ATOM 763 C CA . GLY A 1 97 ? -34.202 42.200 99.159 1.00 28.37 117 GLY A CA 1
ATOM 764 C C . GLY A 1 97 ? -33.789 40.762 98.916 1.00 25.77 117 GLY A C 1
ATOM 765 O O . GLY A 1 97 ? -32.613 40.414 99.027 1.00 18.81 117 GLY A O 1
ATOM 766 N N . ASN A 1 98 ? -34.764 39.926 98.576 1.00 67.28 118 ASN A N 1
ATOM 767 C CA . ASN A 1 98 ? -34.539 38.491 98.443 1.00 64.92 118 ASN A CA 1
ATOM 768 C C . ASN A 1 98 ? -34.524 37.986 97.002 1.00 53.84 118 ASN A C 1
ATOM 769 O O . ASN A 1 98 ? -35.024 38.648 96.092 1.00 47.74 118 ASN A O 1
ATOM 774 N N . VAL A 1 99 ? -33.938 36.807 96.807 1.00 48.31 119 VAL A N 1
ATOM 775 C CA . VAL A 1 99 ? -33.914 36.154 95.503 1.00 49.45 119 VAL A CA 1
ATOM 776 C C . VAL A 1 99 ? -34.362 34.702 95.639 1.00 48.11 119 VAL A C 1
ATOM 777 O O . VAL A 1 99 ? -34.433 34.170 96.745 1.00 42.75 119 VAL A O 1
ATOM 781 N N . SER A 1 100 ? -34.661 34.061 94.515 1.00 68.01 120 SER A N 1
ATOM 782 C CA . SER A 1 100 ? -35.082 32.664 94.525 1.00 67.50 120 SER A CA 1
ATOM 783 C C . SER A 1 100 ? -34.592 31.946 93.273 1.00 63.96 120 SER A C 1
ATOM 784 O O . SER A 1 100 ? -34.789 32.427 92.160 1.00 60.10 120 SER A O 1
ATOM 787 N N . SER A 1 101 ? -33.956 30.794 93.460 1.00 73.26 121 SER A N 1
ATOM 788 C CA . SER A 1 101 ? -33.384 30.050 92.343 1.00 76.41 121 SER A CA 1
ATOM 789 C C . SER A 1 101 ? -33.836 28.592 92.335 1.00 74.82 121 SER A C 1
ATOM 790 O O . SER A 1 101 ? -33.789 27.913 93.359 1.00 69.65 121 SER A O 1
ATOM 793 N N . SER A 1 102 ? -34.272 28.117 91.173 1.00 48.29 122 SER A N 1
ATOM 794 C CA . SER A 1 102 ? -34.697 26.730 91.023 1.00 47.84 122 SER A CA 1
ATOM 795 C C . SER A 1 102 ? -34.096 26.111 89.764 1.00 41.90 122 SER A C 1
ATOM 796 O O . SER A 1 102 ? -34.380 26.547 88.649 1.00 47.55 122 SER A O 1
ATOM 799 N N . TYR A 1 103 ? -33.263 25.091 89.951 1.00 47.97 123 TYR A N 1
ATOM 800 C CA . TYR A 1 103 ? -32.549 24.469 88.841 1.00 43.90 123 TYR A CA 1
ATOM 801 C C . TYR A 1 103 ? -33.045 23.052 88.570 1.00 47.15 123 TYR A C 1
ATOM 802 O O . TYR A 1 103 ? -32.869 22.157 89.395 1.00 49.32 123 TYR A O 1
ATOM 811 N N . ASN A 1 104 ? -33.658 22.852 87.409 1.00 72.22 124 ASN A N 1
ATOM 812 C CA . ASN A 1 104 ? -34.148 21.533 87.025 1.00 72.59 124 ASN A CA 1
ATOM 813 C C . ASN A 1 104 ? -33.427 20.952 85.812 1.00 68.44 124 ASN A C 1
ATOM 814 O O . ASN A 1 104 ? -33.580 21.438 84.693 1.00 71.09 124 ASN A O 1
ATOM 819 N N . VAL A 1 105 ? -32.639 19.909 86.048 1.00 31.93 125 VAL A N 1
ATOM 820 C CA . VAL A 1 105 ? -31.969 19.190 84.972 1.00 26.78 125 VAL A CA 1
ATOM 821 C C . VAL A 1 105 ? -32.576 17.801 84.849 1.00 36.23 125 VAL A C 1
ATOM 822 O O . VAL A 1 105 ? -32.429 16.973 85.748 1.00 43.42 125 VAL A O 1
ATOM 826 N N . GLY A 1 106 ? -33.261 17.543 83.740 1.00 50.56 126 GLY A N 1
ATOM 827 C CA . GLY A 1 106 ? -33.954 16.280 83.582 1.00 55.90 126 GLY A CA 1
ATOM 828 C C . GLY A 1 106 ? -34.177 15.787 82.166 1.00 53.71 126 GLY A C 1
ATOM 829 O O . GLY A 1 106 ? -33.866 16.465 81.186 1.00 47.31 126 GLY A O 1
ATOM 830 N N . LEU A 1 107 ? -34.726 14.580 82.081 1.00 37.90 127 LEU A N 1
ATOM 831 C CA . LEU A 1 107 ? -35.053 13.927 80.823 1.00 42.14 127 LEU A CA 1
ATOM 832 C C . LEU A 1 107 ? -36.563 13.729 80.776 1.00 46.41 127 LEU A C 1
ATOM 833 O O . LEU A 1 107 ? -37.184 13.460 81.802 1.00 42.22 127 LEU A O 1
ATOM 838 N N . GLY A 1 108 ? -37.154 13.863 79.593 1.00 51.92 128 GLY A N 1
ATOM 839 C CA . GLY A 1 108 ? -38.578 13.634 79.440 1.00 54.76 128 GLY A CA 1
ATOM 840 C C . GLY A 1 108 ? -39.122 13.887 78.048 1.00 50.07 128 GLY A C 1
ATOM 841 O O . GLY A 1 108 ? -38.550 14.653 77.272 1.00 45.84 128 GLY A O 1
ATOM 842 N N . ALA A 1 109 ? -40.238 13.234 77.736 1.00 45.19 129 ALA A N 1
ATOM 843 C CA . ALA A 1 109 ? -40.922 13.430 76.463 1.00 47.32 129 ALA A CA 1
ATOM 844 C C . ALA A 1 109 ? -42.052 14.441 76.626 1.00 52.86 129 ALA A C 1
ATOM 845 O O . ALA A 1 109 ? -42.829 14.363 77.580 1.00 48.94 129 ALA A O 1
ATOM 847 N N . ALA A 1 110 ? -42.145 15.385 75.694 1.00 61.37 130 ALA A N 1
ATOM 848 C CA . ALA A 1 110 ? -43.115 16.469 75.807 1.00 58.69 130 ALA A CA 1
ATOM 849 C C . ALA A 1 110 ? -44.325 16.301 74.887 1.00 54.03 130 ALA A C 1
ATOM 850 O O . ALA A 1 110 ? -44.209 16.399 73.665 1.00 52.00 130 ALA A O 1
ATOM 852 N N . SER A 1 111 ? -45.482 16.051 75.494 1.00 69.53 131 SER A N 1
ATOM 853 C CA . SER A 1 111 ? -46.761 15.997 74.784 1.00 71.98 131 SER A CA 1
ATOM 854 C C . SER A 1 111 ? -46.806 15.004 73.624 1.00 68.91 131 SER A C 1
ATOM 855 O O . SER A 1 111 ? -46.980 15.396 72.470 1.00 74.43 131 SER A O 1
ATOM 858 N N . TYR A 1 112 ? -46.652 13.722 73.932 1.00 52.39 132 TYR A N 1
ATOM 859 C CA . TYR A 1 112 ? -46.875 12.682 72.940 1.00 43.64 132 TYR A CA 1
ATOM 860 C C . TYR A 1 112 ? -48.375 12.531 72.727 1.00 47.34 132 TYR A C 1
ATOM 861 O O . TYR A 1 112 ? -49.097 12.113 73.632 1.00 53.49 132 TYR A O 1
ATOM 870 N N . GLU A 1 113 ? -48.849 12.882 71.538 1.00 36.47 133 GLU A N 1
ATOM 871 C CA . GLU A 1 113 ? -50.264 12.741 71.230 1.00 35.31 133 GLU A CA 1
ATOM 872 C C . GLU A 1 113 ? -50.595 11.288 70.918 1.00 32.57 133 GLU A C 1
ATOM 873 O O . GLU A 1 113 ? -50.300 10.796 69.830 1.00 29.88 133 GLU A O 1
ATOM 879 N N . LEU A 1 114 ? -51.195 10.601 71.885 1.00 52.53 134 LEU A N 1
ATOM 880 C CA . LEU A 1 114 ? -51.651 9.234 71.679 1.00 53.08 134 LEU A CA 1
ATOM 881 C C . LEU A 1 114 ? -52.756 9.264 70.631 1.00 48.83 134 LEU A C 1
ATOM 882 O O . LEU A 1 114 ? -53.883 9.672 70.914 1.00 43.59 134 LEU A O 1
ATOM 887 N N . ASP A 1 115 ? -52.424 8.840 69.417 1.00 75.23 135 ASP A N 1
ATOM 888 C CA . ASP A 1 115 ? -53.383 8.844 68.321 1.00 83.15 135 ASP A CA 1
ATOM 889 C C . ASP A 1 115 ? -54.345 7.667 68.437 1.00 81.74 135 ASP A C 1
ATOM 890 O O . ASP A 1 115 ? -54.071 6.575 67.940 1.00 80.47 135 ASP A O 1
ATOM 895 N N . LEU A 1 116 ? -55.475 7.900 69.098 1.00 44.27 136 LEU A N 1
ATOM 896 C CA . LEU A 1 116 ? -56.457 6.849 69.329 1.00 43.58 136 LEU A CA 1
ATOM 897 C C . LEU A 1 116 ? -57.439 6.734 68.168 1.00 45.81 136 LEU A C 1
ATOM 898 O O . LEU A 1 116 ? -57.984 5.661 67.909 1.00 46.92 136 LEU A O 1
ATOM 903 N N . PHE A 1 117 ? -57.661 7.843 67.470 1.00 76.28 137 PHE A N 1
ATOM 904 C CA . PHE A 1 117 ? -58.672 7.884 66.420 1.00 80.61 137 PHE A CA 1
ATOM 905 C C . PHE A 1 117 ? -58.076 8.035 65.025 1.00 81.58 137 PHE A C 1
ATOM 906 O O . PHE A 1 117 ? -58.732 8.540 64.114 1.00 79.32 137 PHE A O 1
ATOM 914 N N . GLY A 1 118 ? -56.833 7.589 64.868 1.00 96.20 138 GLY A N 1
ATOM 915 C CA . GLY A 1 118 ? -56.171 7.588 63.576 1.00 86.92 138 GLY A CA 1
ATOM 916 C C . GLY A 1 118 ? -56.096 8.949 62.915 1.00 80.80 138 GLY A C 1
ATOM 917 O O . GLY A 1 118 ? -56.320 9.073 61.713 1.00 82.34 138 GLY A O 1
ATOM 918 N N . ARG A 1 119 ? -55.787 9.975 63.702 1.00 47.75 139 ARG A N 1
ATOM 919 C CA . ARG A 1 119 ? -55.652 11.323 63.168 1.00 44.94 139 ARG A CA 1
ATOM 920 C C . ARG A 1 119 ? -54.238 11.528 62.636 1.00 44.96 139 ARG A C 1
ATOM 921 O O . ARG A 1 119 ? -54.045 12.069 61.549 1.00 49.47 139 ARG A O 1
ATOM 929 N N . VAL A 1 120 ? -53.253 11.091 63.413 1.00 26.29 140 VAL A N 1
ATOM 930 C CA . VAL A 1 120 ? -51.865 11.117 62.975 1.00 28.77 140 VAL A CA 1
ATOM 931 C C . VAL A 1 120 ? -51.639 10.002 61.960 1.00 31.52 140 VAL A C 1
ATOM 932 O O . VAL A 1 120 ? -50.895 10.167 60.993 1.00 35.38 140 VAL A O 1
ATOM 936 N N . ARG A 1 121 ? -52.300 8.870 62.184 1.00 43.62 141 ARG A N 1
ATOM 937 C CA . ARG A 1 121 ? -52.220 7.735 61.271 1.00 43.10 141 ARG A CA 1
ATOM 938 C C . ARG A 1 121 ? -52.704 8.101 59.870 1.00 42.84 141 ARG A C 1
ATOM 939 O O . ARG A 1 121 ? -52.069 7.752 58.875 1.00 41.47 141 ARG A O 1
ATOM 947 N N . SER A 1 122 ? -53.827 8.809 59.798 1.00 34.80 142 SER A N 1
ATOM 948 C CA . SER A 1 122 ? -54.385 9.225 58.516 1.00 35.14 142 SER A CA 1
ATOM 949 C C . SER A 1 122 ? -53.539 10.312 57.862 1.00 31.57 142 SER A C 1
ATOM 950 O O . SER A 1 122 ? -53.322 10.292 56.651 1.00 27.71 142 SER A O 1
ATOM 953 N N . SER A 1 123 ? -53.061 11.258 58.665 1.00 33.06 143 SER A N 1
ATOM 954 C CA . SER A 1 123 ? -52.224 12.336 58.151 1.00 32.93 143 SER A CA 1
ATOM 955 C C . SER A 1 123 ? -50.878 11.791 57.688 1.00 33.52 143 SER A C 1
ATOM 956 O O . SER A 1 123 ? -50.197 12.404 56.865 1.00 30.57 143 SER A O 1
ATOM 959 N N . SER A 1 124 ? -50.499 10.635 58.224 1.00 40.18 144 SER A N 1
ATOM 960 C CA . SER A 1 124 ? -49.274 9.965 57.811 1.00 39.57 144 SER A CA 1
ATOM 961 C C . SER A 1 124 ? -49.520 9.171 56.533 1.00 38.50 144 SER A C 1
ATOM 962 O O . SER A 1 124 ? -48.606 8.949 55.740 1.00 33.89 144 SER A O 1
ATOM 965 N N . GLU A 1 125 ? -50.765 8.746 56.342 1.00 44.56 145 GLU A N 1
ATOM 966 C CA . GLU A 1 125 ? -51.155 8.031 55.134 1.00 35.48 145 GLU A CA 1
ATOM 967 C C . GLU A 1 125 ? -51.149 8.983 53.945 1.00 35.03 145 GLU A C 1
ATOM 968 O O . GLU A 1 125 ? -50.858 8.585 52.818 1.00 36.47 145 GLU A O 1
ATOM 974 N N . ALA A 1 126 ? -51.470 10.246 54.208 1.00 28.98 146 ALA A N 1
ATOM 975 C CA . ALA A 1 126 ? -51.438 11.276 53.179 1.00 34.95 146 ALA A CA 1
ATOM 976 C C . ALA A 1 126 ? -50.012 11.482 52.683 1.00 32.57 146 ALA A C 1
ATOM 977 O O . ALA A 1 126 ? -49.785 11.736 51.500 1.00 39.24 146 ALA A O 1
ATOM 979 N N . ALA A 1 127 ? -49.055 11.367 53.597 1.00 25.00 147 ALA A N 1
ATOM 980 C CA . ALA A 1 127 ? -47.647 11.504 53.250 1.00 25.54 147 ALA A CA 1
ATOM 981 C C . ALA A 1 127 ? -47.179 10.322 52.409 1.00 25.18 147 ALA A C 1
ATOM 982 O O . ALA A 1 127 ? -46.263 10.450 51.596 1.00 27.00 147 ALA A O 1
ATOM 984 N N . LEU A 1 128 ? -47.813 9.171 52.608 1.00 19.15 148 LEU A N 1
ATOM 985 C CA . LEU A 1 128 ? -47.471 7.972 51.855 1.00 15.45 148 LEU A CA 1
ATOM 986 C C . LEU A 1 128 ? -48.029 8.043 50.440 1.00 22.98 148 LEU A C 1
ATOM 987 O O . LEU A 1 128 ? -47.311 7.811 49.468 1.00 23.67 148 LEU A O 1
ATOM 992 N N . GLN A 1 129 ? -49.315 8.364 50.331 1.00 32.77 149 GLN A N 1
ATOM 993 C CA . GLN A 1 129 ? -49.963 8.490 49.031 1.00 26.50 149 GLN A CA 1
ATOM 994 C C . GLN A 1 129 ? -49.384 9.665 48.251 1.00 30.19 149 GLN A C 1
ATOM 995 O O . GLN A 1 129 ? -49.363 9.655 47.021 1.00 32.75 149 GLN A O 1
ATOM 1001 N N . GLY A 1 130 ? -48.917 10.677 48.975 1.00 28.75 150 GLY A N 1
ATOM 1002 C CA . GLY A 1 130 ? -48.231 11.795 48.357 1.00 32.36 150 GLY A CA 1
ATOM 1003 C C . GLY A 1 130 ? -46.929 11.320 47.745 1.00 27.43 150 GLY A C 1
ATOM 1004 O O . GLY A 1 130 ? -46.537 11.759 46.663 1.00 25.36 150 GLY A O 1
ATOM 1005 N N . TYR A 1 131 ? -46.263 10.409 48.446 1.00 19.41 151 TYR A N 1
ATOM 1006 C CA . TYR A 1 131 ? -45.033 9.801 47.955 1.00 18.57 151 TYR A CA 1
ATOM 1007 C C . TYR A 1 131 ? -45.319 8.836 46.811 1.00 23.58 151 TYR A C 1
ATOM 1008 O O . TYR A 1 131 ? -44.606 8.823 45.808 1.00 25.39 151 TYR A O 1
ATOM 1017 N N . PHE A 1 132 ? -46.363 8.028 46.970 1.00 37.81 152 PHE A N 1
ATOM 1018 C CA . PHE A 1 132 ? -46.760 7.066 45.946 1.00 37.19 152 PHE A CA 1
ATOM 1019 C C . PHE A 1 132 ? -47.113 7.749 44.628 1.00 37.16 152 PHE A C 1
ATOM 1020 O O . PHE A 1 132 ? -46.850 7.213 43.551 1.00 34.91 152 PHE A O 1
ATOM 1028 N N . ALA A 1 133 ? -47.709 8.932 44.721 1.00 18.52 153 ALA A N 1
ATOM 1029 C CA . ALA A 1 133 ? -48.087 9.693 43.538 1.00 16.70 153 ALA A CA 1
ATOM 1030 C C . ALA A 1 133 ? -46.864 10.327 42.884 1.00 20.96 153 ALA A C 1
ATOM 1031 O O . ALA A 1 133 ? -46.805 10.462 41.662 1.00 32.71 153 ALA A O 1
ATOM 1033 N N . SER A 1 134 ? -45.890 10.713 43.702 1.00 36.04 154 SER A N 1
ATOM 1034 C CA . SER A 1 134 ? -44.666 11.326 43.197 1.00 38.17 154 SER A CA 1
ATOM 1035 C C . SER A 1 134 ? -43.826 10.305 42.442 1.00 46.47 154 SER A C 1
ATOM 1036 O O . SER A 1 134 ? -43.112 10.649 41.499 1.00 49.08 154 SER A O 1
ATOM 1039 N N . VAL A 1 135 ? -43.911 9.050 42.869 1.00 22.45 155 VAL A N 1
ATOM 1040 C CA . VAL A 1 135 ? -43.213 7.960 42.199 1.00 25.28 155 VAL A CA 1
ATOM 1041 C C . VAL A 1 135 ? -43.787 7.758 40.801 1.00 31.72 155 VAL A C 1
ATOM 1042 O O . VAL A 1 135 ? -43.049 7.552 39.838 1.00 35.64 155 VAL A O 1
ATOM 1046 N N . ALA A 1 136 ? -45.109 7.829 40.698 1.00 44.52 156 ALA A N 1
ATOM 1047 C CA . ALA A 1 136 ? -45.785 7.698 39.415 1.00 41.59 156 ALA A CA 1
ATOM 1048 C C . ALA A 1 136 ? -45.459 8.878 38.504 1.00 42.64 156 ALA A C 1
ATOM 1049 O O . ALA A 1 136 ? -45.325 8.718 37.291 1.00 42.32 156 ALA A O 1
ATOM 1051 N N . ASN A 1 137 ? -45.334 10.062 39.096 1.00 26.50 157 ASN A N 1
ATOM 1052 C CA . ASN A 1 137 ? -44.922 11.247 38.351 1.00 27.72 157 ASN A CA 1
ATOM 1053 C C . ASN A 1 137 ? -43.474 11.133 37.895 1.00 28.35 157 ASN A C 1
ATOM 1054 O O . ASN A 1 137 ? -43.077 11.730 36.894 1.00 28.90 157 ASN A O 1
ATOM 1059 N N . ARG A 1 138 ? -42.688 10.364 38.640 1.00 54.38 158 ARG A N 1
ATOM 1060 C CA . ARG A 1 138 ? -41.302 10.105 38.279 1.00 55.30 158 ARG A CA 1
ATOM 1061 C C . ARG A 1 138 ? -41.252 9.168 37.078 1.00 55.86 158 ARG A C 1
ATOM 1062 O O . ARG A 1 138 ? -40.339 9.243 36.255 1.00 58.11 158 ARG A O 1
ATOM 1070 N N . ASP A 1 139 ? -42.244 8.288 36.981 1.00 47.96 159 ASP A N 1
ATOM 1071 C CA . ASP A 1 139 ? -42.355 7.379 35.848 1.00 49.53 159 ASP A CA 1
ATOM 1072 C C . ASP A 1 139 ? -42.828 8.130 34.611 1.00 50.62 159 ASP A C 1
ATOM 1073 O O . ASP A 1 139 ? -42.366 7.872 33.501 1.00 50.30 159 ASP A O 1
ATOM 1078 N N . ALA A 1 140 ? -43.756 9.060 34.812 1.00 32.25 160 ALA A N 1
ATOM 1079 C CA . ALA A 1 140 ? -44.270 9.879 33.722 1.00 31.52 160 ALA A CA 1
ATOM 1080 C C . ALA A 1 140 ? -43.174 10.782 33.173 1.00 36.95 160 ALA A C 1
ATOM 1081 O O . ALA A 1 140 ? -43.172 11.126 31.991 1.00 48.81 160 ALA A O 1
ATOM 1083 N N . ALA A 1 141 ? -42.241 11.163 34.040 1.00 34.61 161 ALA A N 1
ATOM 1084 C CA . ALA A 1 141 ? -41.104 11.976 33.632 1.00 33.34 161 ALA A CA 1
ATOM 1085 C C . ALA A 1 141 ? -40.092 11.122 32.881 1.00 33.96 161 ALA A C 1
ATOM 1086 O O . ALA A 1 141 ? -39.331 11.623 32.053 1.00 39.38 161 ALA A O 1
ATOM 1088 N N . HIS A 1 142 ? -40.091 9.827 33.178 1.00 36.67 162 HIS A N 1
ATOM 1089 C CA . HIS A 1 142 ? -39.201 8.882 32.516 1.00 38.03 162 HIS A CA 1
ATOM 1090 C C . HIS A 1 142 ? -39.656 8.639 31.082 1.00 36.57 162 HIS A C 1
ATOM 1091 O O . HIS A 1 142 ? -38.847 8.631 30.153 1.00 35.40 162 HIS A O 1
ATOM 1098 N N . LEU A 1 143 ? -40.959 8.443 30.912 1.00 16.27 163 LEU A N 1
ATOM 1099 C CA . LEU A 1 143 ? -41.541 8.199 29.597 1.00 11.13 163 LEU A CA 1
ATOM 1100 C C . LEU A 1 143 ? -41.483 9.443 28.716 1.00 12.85 163 LEU A C 1
ATOM 1101 O O . LEU A 1 143 ? -41.250 9.349 27.512 1.00 10.86 163 LEU A O 1
ATOM 1106 N N . SER A 1 144 ? -41.697 10.606 29.323 1.00 37.84 164 SER A N 1
ATOM 1107 C CA . SER A 1 144 ? -41.678 11.868 28.591 1.00 35.81 164 SER A CA 1
ATOM 1108 C C . SER A 1 144 ? -40.287 12.179 28.051 1.00 34.48 164 SER A C 1
ATOM 1109 O O . SER A 1 144 ? -40.143 12.888 27.055 1.00 31.47 164 SER A O 1
ATOM 1112 N N . LEU A 1 145 ? -39.265 11.643 28.711 1.00 24.27 165 LEU A N 1
ATOM 1113 C CA . LEU A 1 145 ? -37.885 11.870 28.299 1.00 26.53 165 LEU A CA 1
ATOM 1114 C C . LEU A 1 145 ? -37.543 11.111 27.022 1.00 26.44 165 LEU A C 1
ATOM 1115 O O . LEU A 1 145 ? -37.009 11.686 26.074 1.00 27.58 165 LEU A O 1
ATOM 1120 N N . ILE A 1 146 ? -37.846 9.817 27.009 1.00 45.36 166 ILE A N 1
ATOM 1121 C CA . ILE A 1 146 ? -37.563 8.969 25.856 1.00 44.52 166 ILE A CA 1
ATOM 1122 C C . ILE A 1 146 ? -38.304 9.460 24.616 1.00 39.50 166 ILE A C 1
ATOM 1123 O O . ILE A 1 146 ? -37.750 9.480 23.517 1.00 35.64 166 ILE A O 1
ATOM 1128 N N . ALA A 1 147 ? -39.555 9.866 24.802 1.00 29.99 167 ALA A N 1
ATOM 1129 C CA . ALA A 1 147 ? -40.352 10.408 23.711 1.00 26.32 167 ALA A CA 1
ATOM 1130 C C . ALA A 1 147 ? -39.731 11.690 23.167 1.00 30.19 167 ALA A C 1
ATOM 1131 O O . ALA A 1 147 ? -39.662 11.892 21.955 1.00 36.02 167 ALA A O 1
ATOM 1133 N N . THR A 1 148 ? -39.271 12.550 24.070 1.00 33.83 168 THR A N 1
ATOM 1134 C CA . THR A 1 148 ? -38.703 13.836 23.682 1.00 29.62 168 THR A CA 1
ATOM 1135 C C . THR A 1 148 ? -37.354 13.687 22.983 1.00 30.48 168 THR A C 1
ATOM 1136 O O . THR A 1 148 ? -37.101 14.331 21.965 1.00 38.40 168 THR A O 1
ATOM 1140 N N . VAL A 1 149 ? -36.492 12.833 23.528 1.00 19.83 169 VAL A N 1
ATOM 1141 C CA . VAL A 1 149 ? -35.160 12.637 22.964 1.00 21.52 169 VAL A CA 1
ATOM 1142 C C . VAL A 1 149 ? -35.235 11.940 21.607 1.00 24.91 169 VAL A C 1
ATOM 1143 O O . VAL A 1 149 ? -34.363 12.118 20.758 1.00 28.13 169 VAL A O 1
ATOM 1147 N N . ALA A 1 150 ? -36.293 11.163 21.400 1.00 22.49 170 ALA A N 1
ATOM 1148 C CA . ALA A 1 150 ? -36.490 10.472 20.132 1.00 26.73 170 ALA A CA 1
ATOM 1149 C C . ALA A 1 150 ? -36.956 11.443 19.053 1.00 28.67 170 ALA A C 1
ATOM 1150 O O . ALA A 1 150 ? -36.404 11.472 17.954 1.00 27.47 170 ALA A O 1
ATOM 1152 N N . LYS A 1 151 ? -37.972 12.239 19.376 1.00 23.78 171 LYS A N 1
ATOM 1153 C CA . LYS A 1 151 ? -38.524 13.200 18.426 1.00 21.24 171 LYS A CA 1
ATOM 1154 C C . LYS A 1 151 ? -37.520 14.292 18.069 1.00 22.65 171 LYS A C 1
ATOM 1155 O O . LYS A 1 151 ? -37.573 14.864 16.981 1.00 25.01 171 LYS A O 1
ATOM 1161 N N . ALA A 1 152 ? -36.606 14.578 18.990 1.00 46.68 172 ALA A N 1
ATOM 1162 C CA . ALA A 1 152 ? -35.581 15.586 18.752 1.00 48.02 172 ALA A CA 1
ATOM 1163 C C . ALA A 1 152 ? -34.470 15.033 17.865 1.00 44.16 172 ALA A C 1
ATOM 1164 O O . ALA A 1 152 ? -33.770 15.786 17.188 1.00 47.80 172 ALA A O 1
ATOM 1166 N N . TYR A 1 153 ? -34.313 13.713 17.875 1.00 18.24 173 TYR A N 1
ATOM 1167 C CA . TYR A 1 153 ? -33.324 13.054 17.030 1.00 19.46 173 TYR A CA 1
ATOM 1168 C C . TYR A 1 153 ? -33.854 12.891 15.610 1.00 20.64 173 TYR A C 1
ATOM 1169 O O . TYR A 1 153 ? -33.099 12.967 14.641 1.00 23.53 173 TYR A O 1
ATOM 1178 N N . PHE A 1 154 ? -35.159 12.667 15.495 1.00 18.58 174 PHE A N 1
ATOM 1179 C CA . PHE A 1 154 ? -35.802 12.542 14.194 1.00 17.64 174 PHE A CA 1
ATOM 1180 C C . PHE A 1 154 ? -35.747 13.873 13.455 1.00 21.17 174 PHE A C 1
ATOM 1181 O O . PHE A 1 154 ? -35.619 13.911 12.232 1.00 26.26 174 PHE A O 1
ATOM 1189 N N . ASN A 1 155 ? -35.845 14.964 14.208 1.00 27.53 175 ASN A N 1
ATOM 1190 C CA . ASN A 1 155 ? -35.733 16.296 13.632 1.00 25.46 175 ASN A CA 1
ATOM 1191 C C . ASN A 1 155 ? -34.321 16.580 13.141 1.00 25.79 175 ASN A C 1
ATOM 1192 O O . ASN A 1 155 ? -34.125 17.348 12.200 1.00 29.10 175 ASN A O 1
ATOM 1197 N N . GLU A 1 156 ? -33.338 15.955 13.782 1.00 33.87 176 GLU A N 1
ATOM 1198 C CA . GLU A 1 156 ? -31.957 16.092 13.346 1.00 40.62 176 GLU A CA 1
ATOM 1199 C C . GLU A 1 156 ? -31.758 15.352 12.032 1.00 48.48 176 GLU A C 1
ATOM 1200 O O . GLU A 1 156 ? -31.335 15.942 11.039 1.00 52.89 176 GLU A O 1
ATOM 1206 N N . ARG A 1 157 ? -32.078 14.060 12.032 1.00 43.35 177 ARG A N 1
ATOM 1207 C CA . ARG A 1 157 ? -31.896 13.215 10.855 1.00 43.34 177 ARG A CA 1
ATOM 1208 C C . ARG A 1 157 ? -32.678 1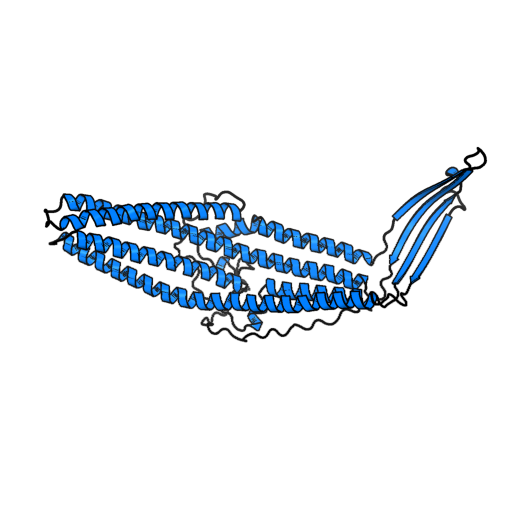3.713 9.642 1.00 44.53 177 ARG A C 1
ATOM 1209 O O . ARG A 1 157 ? -32.234 13.553 8.505 1.00 45.40 177 ARG A O 1
ATOM 1217 N N . TYR A 1 158 ? -33.838 14.312 9.888 1.00 25.91 178 TYR A N 1
ATOM 1218 C CA . TYR A 1 158 ? -34.616 14.924 8.817 1.00 24.54 178 TYR A CA 1
ATOM 1219 C C . TYR A 1 158 ? -33.810 16.032 8.157 1.00 23.46 178 TYR A C 1
ATOM 1220 O O . TYR A 1 158 ? -33.690 16.082 6.934 1.00 30.63 178 TYR A O 1
ATOM 1229 N N . ALA A 1 159 ? -33.262 16.918 8.981 1.00 27.74 179 ALA A N 1
ATOM 1230 C CA . ALA A 1 159 ? -32.465 18.034 8.492 1.00 29.28 179 ALA A CA 1
ATOM 1231 C C . ALA A 1 159 ? -31.189 17.554 7.809 1.00 34.11 179 ALA A C 1
ATOM 1232 O O . ALA A 1 159 ? -30.707 18.189 6.872 1.00 38.75 179 ALA A O 1
ATOM 1234 N N . GLU A 1 160 ? -30.645 16.437 8.282 1.00 38.89 180 GLU A N 1
ATOM 1235 C CA . GLU A 1 160 ? -29.460 15.846 7.669 1.00 44.16 180 GLU A CA 1
ATOM 1236 C C . GLU A 1 160 ? -29.759 15.461 6.226 1.00 42.54 180 GLU A C 1
ATOM 1237 O O . GLU A 1 160 ? -28.968 15.727 5.321 1.00 39.85 180 GLU A O 1
ATOM 1243 N N . GLU A 1 161 ? -30.914 14.837 6.023 1.00 26.22 181 GLU A N 1
ATOM 1244 C CA . GLU A 1 161 ? -31.330 14.397 4.699 1.00 27.94 181 GLU A CA 1
ATOM 1245 C C . GLU A 1 161 ? -31.904 15.554 3.891 1.00 30.30 181 GLU A C 1
ATOM 1246 O O . GLU A 1 161 ? -31.898 15.525 2.662 1.00 34.86 181 GLU A O 1
ATOM 1252 N N . ALA A 1 162 ? -32.402 16.571 4.588 1.00 23.46 182 ALA A N 1
ATOM 1253 C CA . ALA A 1 162 ? -32.934 17.758 3.929 1.00 24.92 182 ALA A CA 1
ATOM 1254 C C . ALA A 1 162 ? -31.805 18.565 3.301 1.00 29.43 182 ALA A C 1
ATOM 1255 O O . ALA A 1 162 ? -31.966 19.145 2.228 1.00 27.15 182 ALA A O 1
ATOM 1257 N N . MET A 1 163 ? -30.662 18.598 3.980 1.00 81.49 183 MET A N 1
ATOM 1258 C CA . MET A 1 163 ? -29.480 19.264 3.452 1.00 81.41 183 MET A CA 1
ATOM 1259 C C . MET A 1 163 ? -28.969 18.536 2.218 1.00 79.60 183 MET A C 1
ATOM 1260 O O . MET A 1 163 ? -28.723 19.150 1.181 1.00 81.73 183 MET A O 1
ATOM 1265 N N . SER A 1 164 ? -28.816 17.221 2.341 1.00 33.44 184 SER A N 1
ATOM 1266 C CA . SER A 1 164 ? -28.293 16.395 1.258 1.00 38.03 184 SER A CA 1
ATOM 1267 C C . SER A 1 164 ? -29.235 16.366 0.059 1.00 39.08 184 SER A C 1
ATOM 1268 O O . SER A 1 164 ? -28.798 16.195 -1.078 1.00 40.63 184 SER A O 1
ATOM 1271 N N . LEU A 1 165 ? -30.528 16.527 0.319 1.00 35.75 185 LEU A N 1
ATOM 1272 C CA . LEU A 1 165 ? -31.518 16.578 -0.748 1.00 32.12 185 LEU A CA 1
ATOM 1273 C C . LEU A 1 165 ? -31.318 17.847 -1.564 1.00 35.87 185 LEU A C 1
ATOM 1274 O O . LEU A 1 165 ? -31.344 17.823 -2.794 1.00 42.99 185 LEU A O 1
ATOM 1279 N N . ALA A 1 166 ? -31.117 18.958 -0.863 1.00 32.81 186 ALA A N 1
ATOM 1280 C CA . ALA A 1 166 ? -30.877 20.241 -1.508 1.00 33.51 186 ALA A CA 1
ATOM 1281 C C . ALA A 1 166 ? -29.431 20.348 -1.978 1.00 35.63 186 ALA A C 1
ATOM 1282 O O . ALA A 1 166 ? -29.092 21.224 -2.769 1.00 39.46 186 ALA A O 1
ATOM 1284 N N . GLN A 1 167 ? -28.582 19.451 -1.488 1.00 41.95 187 GLN A N 1
ATOM 1285 C CA . GLN A 1 167 ? -27.172 19.454 -1.856 1.00 48.94 187 GLN A CA 1
ATOM 1286 C C . GLN A 1 167 ? -26.974 18.917 -3.267 1.00 54.17 187 GLN A C 1
ATOM 1287 O O . GLN A 1 167 ? -26.210 19.477 -4.053 1.00 55.14 187 GLN A O 1
ATOM 1293 N N . ARG A 1 168 ? -27.666 17.827 -3.583 1.00 78.52 188 ARG A N 1
ATOM 1294 C CA . ARG A 1 168 ? -27.521 17.194 -4.888 1.00 72.73 188 ARG A CA 1
ATOM 1295 C C . ARG A 1 168 ? -28.391 17.853 -5.956 1.00 74.93 188 ARG A C 1
ATOM 1296 O O . ARG A 1 168 ? -28.153 17.677 -7.151 1.00 84.36 188 ARG A O 1
ATOM 1304 N N . VAL A 1 169 ? -29.393 18.615 -5.527 1.00 27.01 189 VAL A N 1
ATOM 1305 C CA . VAL A 1 169 ? -30.199 19.389 -6.466 1.00 25.99 189 VAL A CA 1
ATOM 1306 C C . VAL A 1 169 ? -29.449 20.666 -6.832 1.00 30.52 189 VAL A C 1
ATOM 1307 O O . VAL A 1 169 ? -29.753 21.316 -7.832 1.00 36.74 189 VAL A O 1
ATOM 1311 N N . LEU A 1 170 ? -28.466 21.019 -6.009 1.00 63.00 190 LEU A N 1
ATOM 1312 C CA . LEU A 1 170 ? -27.549 22.101 -6.334 1.00 65.61 190 LEU A CA 1
ATOM 1313 C C . LEU A 1 170 ? -26.463 21.554 -7.242 1.00 68.42 190 LEU A C 1
ATOM 1314 O O . LEU A 1 170 ? -25.831 22.296 -7.990 1.00 75.39 190 LEU A O 1
ATOM 1319 N N . LYS A 1 171 ? -26.256 20.243 -7.170 1.00 76.22 191 LYS A N 1
ATOM 1320 C CA . LYS A 1 171 ? -25.240 19.577 -7.972 1.00 85.34 191 LYS A CA 1
ATOM 1321 C C . LYS A 1 171 ? -25.791 19.219 -9.349 1.00 93.15 191 LYS A C 1
ATOM 1322 O O . LYS A 1 171 ? -25.055 19.209 -10.336 1.00 96.11 191 LYS A O 1
ATOM 1328 N N . THR A 1 172 ? -27.087 18.925 -9.411 1.00 85.44 192 THR A N 1
ATOM 1329 C CA . THR A 1 172 ? -27.721 18.551 -10.673 1.00 90.04 192 THR A CA 1
ATOM 1330 C C . THR A 1 172 ? -28.107 19.783 -11.488 1.00 98.53 192 THR A C 1
ATOM 1331 O O . THR A 1 172 ? -28.241 19.710 -12.709 1.00 104.44 192 THR A O 1
ATOM 1335 N N . ARG A 1 173 ? -28.284 20.913 -10.809 1.00 124.94 193 ARG A N 1
ATOM 1336 C CA . ARG A 1 173 ? -28.520 22.174 -11.498 1.00 128.83 193 ARG A CA 1
ATOM 1337 C C . ARG A 1 173 ? -27.181 22.743 -11.944 1.00 136.72 193 ARG A C 1
ATOM 1338 O O . ARG A 1 173 ? -27.095 23.436 -12.958 1.00 139.15 193 ARG A O 1
ATOM 1346 N N . GLU A 1 174 ? -26.137 22.429 -11.180 1.00 135.86 194 GLU A N 1
ATOM 1347 C CA . GLU A 1 174 ? -24.780 22.856 -11.500 1.00 142.61 194 GLU A CA 1
ATOM 1348 C C . GLU A 1 174 ? -24.357 22.390 -12.884 1.00 144.97 194 GLU A C 1
ATOM 1349 O O . GLU A 1 174 ? -23.729 23.135 -13.635 1.00 144.75 194 GLU A O 1
ATOM 1355 N N . GLU A 1 175 ? -24.711 21.155 -13.217 1.00 128.46 195 GLU A N 1
ATOM 1356 C CA . GLU A 1 175 ? -24.297 20.563 -14.480 1.00 129.52 195 GLU A CA 1
ATOM 1357 C C . GLU A 1 175 ? -25.235 20.945 -15.619 1.00 135.35 195 GLU A C 1
ATOM 1358 O O . GLU A 1 175 ? -24.964 20.645 -16.781 1.00 139.26 195 GLU A O 1
ATOM 1364 N N . THR A 1 176 ? -26.335 21.610 -15.284 1.00 139.99 196 THR A N 1
ATOM 1365 C CA . THR A 1 176 ? -27.320 21.986 -16.291 1.00 138.70 196 THR A CA 1
ATOM 1366 C C . THR A 1 176 ? -27.259 23.472 -16.645 1.00 140.66 196 THR A C 1
ATOM 1367 O O . THR A 1 176 ? -27.450 23.842 -17.804 1.00 139.34 196 THR A O 1
ATOM 1371 N N . TYR A 1 177 ? -26.989 24.324 -15.658 1.00 171.86 197 TYR A N 1
ATOM 1372 C CA . TYR A 1 177 ? -26.935 25.762 -15.921 1.00 174.85 197 TYR A CA 1
ATOM 1373 C C . TYR A 1 177 ? -25.703 26.147 -16.738 1.00 177.63 197 TYR A C 1
ATOM 1374 O O . TYR A 1 177 ? -25.719 27.136 -17.469 1.00 178.43 197 TYR A O 1
ATOM 1383 N N . ASN A 1 178 ? -24.633 25.371 -16.605 1.00 172.83 198 ASN A N 1
ATOM 1384 C CA . ASN A 1 178 ? -23.473 25.561 -17.461 1.00 175.48 198 ASN A CA 1
ATOM 1385 C C . ASN A 1 178 ? -23.754 24.929 -18.814 1.00 172.72 198 ASN A C 1
ATOM 1386 O O . ASN A 1 178 ? -23.198 25.336 -19.834 1.00 174.26 198 ASN A O 1
ATOM 1391 N N . ALA A 1 179 ? -24.634 23.933 -18.812 1.00 123.14 199 ALA A N 1
ATOM 1392 C CA . ALA A 1 179 ? -25.017 23.243 -20.034 1.00 120.51 199 ALA A CA 1
ATOM 1393 C C . ALA A 1 179 ? -26.086 24.019 -20.792 1.00 119.32 199 ALA A C 1
ATOM 1394 O O . ALA A 1 179 ? -26.222 23.869 -22.002 1.00 119.10 199 ALA A O 1
ATOM 1396 N N . VAL A 1 180 ? -26.841 24.850 -20.078 1.00 112.48 200 VAL A N 1
ATOM 1397 C CA . VAL A 1 180 ? -27.894 25.642 -20.707 1.00 111.92 200 VAL A CA 1
ATOM 1398 C C . VAL A 1 180 ? -27.295 26.814 -21.481 1.00 115.89 200 VAL A C 1
ATOM 1399 O O . VAL A 1 180 ? -27.979 27.466 -22.270 1.00 116.08 200 VAL A O 1
ATOM 1403 N N . ARG A 1 181 ? -26.010 27.074 -21.257 1.00 162.53 201 ARG A N 1
ATOM 1404 C CA . ARG A 1 181 ? -25.314 28.135 -21.975 1.00 166.89 201 ARG A CA 1
ATOM 1405 C C . ARG A 1 181 ? -24.456 27.576 -23.107 1.00 167.77 201 ARG A C 1
ATOM 1406 O O . ARG A 1 181 ? -24.164 28.277 -24.076 1.00 170.37 201 ARG A O 1
ATOM 1414 N N . ILE A 1 182 ? -24.054 26.315 -22.982 1.00 145.15 202 ILE A N 1
ATOM 1415 C CA . ILE A 1 182 ? -23.279 25.663 -24.033 1.00 146.01 202 ILE A CA 1
ATOM 1416 C C . ILE A 1 182 ? -24.186 24.883 -24.979 1.00 144.11 202 ILE A C 1
ATOM 1417 O O . ILE A 1 182 ? -23.742 24.400 -26.020 1.00 146.40 202 ILE A O 1
ATOM 1422 N N . ALA A 1 183 ? -25.458 24.760 -24.610 1.00 178.76 203 ALA A N 1
ATOM 1423 C CA . ALA A 1 183 ? -26.437 24.113 -25.473 1.00 176.95 203 ALA A CA 1
ATOM 1424 C C . ALA A 1 183 ? -26.708 24.996 -26.681 1.00 176.83 203 ALA A C 1
ATOM 1425 O O . ALA A 1 183 ? -26.445 26.198 -26.649 1.00 176.70 203 ALA A O 1
ATOM 1427 N N . VAL A 1 184 ? -27.226 24.394 -27.747 1.00 158.07 204 VAL A N 1
ATOM 1428 C CA . VAL A 1 184 ? -27.584 25.148 -28.941 1.00 157.76 204 VAL A CA 1
ATOM 1429 C C . VAL A 1 184 ? -28.643 26.191 -28.603 1.00 155.55 204 VAL A C 1
ATOM 1430 O O . VAL A 1 184 ? -29.557 25.930 -27.817 1.00 156.53 204 VAL A O 1
ATOM 1434 N N . GLN A 1 185 ? -28.503 27.376 -29.188 1.00 139.22 205 GLN A N 1
ATOM 1435 C CA . GLN A 1 185 ? -29.361 28.509 -28.856 1.00 137.26 205 GLN A CA 1
ATOM 1436 C C . GLN A 1 185 ? -30.832 28.217 -29.124 1.00 134.18 205 GLN A C 1
ATOM 1437 O O . GLN A 1 185 ? -31.190 27.685 -30.174 1.00 133.58 205 GLN A O 1
ATOM 1443 N N . GLY A 1 186 ? -31.679 28.568 -28.161 1.00 184.96 206 GLY A N 1
ATOM 1444 C CA . GLY A 1 186 ? -33.109 28.356 -28.280 1.00 182.18 206 GLY A CA 1
ATOM 1445 C C . GLY A 1 186 ? -33.872 29.590 -28.725 1.00 181.80 206 GLY A C 1
ATOM 1446 O O . GLY A 1 186 ? -33.305 30.498 -29.333 1.00 180.99 206 GLY A O 1
ATOM 1447 N N . ARG A 1 187 ? -35.165 29.616 -28.405 1.00 236.26 207 ARG A N 1
ATOM 1448 C CA . ARG A 1 187 ? -36.073 30.682 -28.825 1.00 236.25 207 ARG A CA 1
ATOM 1449 C C . ARG A 1 187 ? -35.857 31.962 -28.019 1.00 234.68 207 ARG A C 1
ATOM 1450 O O . ARG A 1 187 ? -34.827 32.126 -27.368 1.00 227.32 207 ARG A O 1
ATOM 1458 N N . ARG A 1 188 ? -36.828 32.870 -28.063 1.00 196.44 208 ARG A N 1
ATOM 1459 C CA . ARG A 1 188 ? -36.699 34.131 -27.341 1.00 196.44 208 ARG A CA 1
ATOM 1460 C C . ARG A 1 188 ? -37.500 34.123 -26.037 1.00 196.44 208 ARG A C 1
ATOM 1461 O O . ARG A 1 188 ? -37.336 35.011 -25.192 1.00 196.44 208 ARG A O 1
ATOM 1469 N N . ASP A 1 189 ? -38.347 33.103 -25.876 1.00 273.30 209 ASP A N 1
ATOM 1470 C CA . ASP A 1 189 ? -38.932 32.781 -24.577 1.00 273.30 209 ASP A CA 1
ATOM 1471 C C . ASP A 1 189 ? -37.926 31.958 -23.781 1.00 273.30 209 ASP A C 1
ATOM 1472 O O . ASP A 1 189 ? -38.260 31.315 -22.783 1.00 273.30 209 ASP A O 1
ATOM 1477 N N . PHE A 1 190 ? -36.680 31.986 -24.242 1.00 243.65 210 PHE A N 1
ATOM 1478 C CA . PHE A 1 190 ? -35.578 31.455 -23.468 1.00 243.65 210 PHE A CA 1
ATOM 1479 C C . PHE A 1 190 ? -35.462 32.348 -22.244 1.00 243.65 210 PHE A C 1
ATOM 1480 O O . PHE A 1 190 ? -34.929 31.938 -21.227 1.00 243.65 210 PHE A O 1
ATOM 1488 N N . ARG A 1 191 ? -35.984 33.570 -22.347 1.00 251.27 211 ARG A N 1
ATOM 1489 C CA . ARG A 1 191 ? -36.057 34.491 -21.212 1.00 251.27 211 ARG A CA 1
ATOM 1490 C C . ARG A 1 191 ? -36.832 33.882 -20.047 1.00 251.27 211 ARG A C 1
ATOM 1491 O O . ARG A 1 191 ? -36.684 34.299 -18.896 1.00 251.27 211 ARG A O 1
ATOM 1499 N N . ARG A 1 192 ? -37.671 32.900 -20.365 1.00 203.40 212 ARG A N 1
ATOM 1500 C CA . ARG A 1 192 ? -38.416 32.149 -19.363 1.00 203.40 212 ARG A CA 1
ATOM 1501 C C . ARG A 1 192 ? -37.614 30.946 -18.866 1.00 203.40 212 ARG A C 1
ATOM 1502 O O . ARG A 1 192 ? -38.174 29.996 -18.329 1.00 203.40 212 ARG A O 1
ATOM 1510 N N . ARG A 1 193 ? -36.301 30.994 -19.066 1.00 252.19 213 ARG A N 1
ATOM 1511 C CA . ARG A 1 193 ? -35.395 29.942 -18.605 1.00 252.19 213 ARG A CA 1
ATOM 1512 C C . ARG A 1 193 ? -34.478 30.353 -17.445 1.00 252.19 213 ARG A C 1
ATOM 1513 O O . ARG A 1 193 ? -34.348 29.599 -16.482 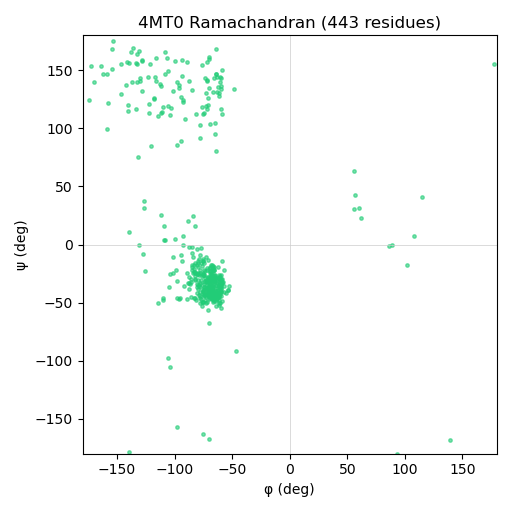1.00 252.19 213 ARG A O 1
ATOM 1521 N N . PRO A 1 194 ? -33.841 31.539 -17.521 1.00 194.27 214 PRO A N 1
ATOM 1522 C CA . PRO A 1 194 ? -32.951 31.857 -16.400 1.00 194.27 214 PRO A CA 1
ATOM 1523 C C . PRO A 1 194 ? -33.706 32.244 -15.135 1.00 194.27 214 PRO A C 1
ATOM 1524 O O . PRO A 1 194 ? -33.173 32.084 -14.035 1.00 194.27 214 PRO A O 1
ATOM 1528 N N . ALA A 1 195 ? -34.918 32.767 -15.292 1.00 173.85 215 ALA A N 1
ATOM 1529 C CA . ALA A 1 195 ? -35.747 33.121 -14.148 1.00 173.15 215 ALA A CA 1
ATOM 1530 C C . ALA A 1 195 ? -36.122 31.887 -13.317 1.00 166.93 215 ALA A C 1
ATOM 1531 O O . ALA A 1 195 ? -35.952 31.901 -12.100 1.00 160.04 215 ALA A O 1
ATOM 1533 N N . PRO A 1 196 ? -36.614 30.806 -13.960 1.00 181.78 216 PRO A N 1
ATOM 1534 C CA . PRO A 1 196 ? -36.804 29.614 -13.124 1.00 175.35 216 PRO A CA 1
ATOM 1535 C C . PRO A 1 196 ? -35.490 28.924 -12.770 1.00 171.31 216 PRO A C 1
ATOM 1536 O O . PRO A 1 196 ? -35.442 28.180 -11.790 1.00 167.10 216 PRO A O 1
ATOM 1540 N N . ALA A 1 197 ? -34.449 29.156 -13.565 1.00 125.40 217 ALA A N 1
ATOM 1541 C CA . ALA A 1 197 ? -33.126 28.628 -13.258 1.00 120.78 217 ALA A CA 1
ATOM 1542 C C . ALA A 1 197 ? -32.659 29.203 -11.931 1.00 118.89 217 ALA A C 1
ATOM 1543 O O . ALA A 1 197 ? -32.261 28.467 -11.030 1.00 111.26 217 ALA A O 1
ATOM 1545 N N . GLU A 1 198 ? -32.719 30.526 -11.824 1.00 120.64 218 GLU A N 1
ATOM 1546 C CA . GLU A 1 198 ? -32.403 31.222 -10.583 1.00 115.02 218 GLU A CA 1
ATOM 1547 C C . GLU A 1 198 ? -33.372 30.818 -9.479 1.00 109.88 218 GLU A C 1
ATOM 1548 O O . GLU A 1 198 ? -32.979 30.651 -8.326 1.00 104.22 218 GLU A O 1
ATOM 1554 N N . ALA A 1 199 ? -34.640 30.654 -9.841 1.00 72.04 219 ALA A N 1
ATOM 1555 C CA . ALA A 1 199 ? -35.676 30.308 -8.873 1.00 66.61 219 ALA A CA 1
ATOM 1556 C C . ALA A 1 199 ? -35.460 28.929 -8.256 1.00 60.18 219 ALA A C 1
ATOM 1557 O O . ALA A 1 199 ? -35.818 28.699 -7.103 1.00 55.67 219 ALA A O 1
ATOM 1559 N N . LEU A 1 200 ? -34.878 28.015 -9.025 1.00 76.58 220 LEU A N 1
ATOM 1560 C CA . LEU A 1 200 ? -34.612 26.671 -8.524 1.00 77.20 220 LEU A CA 1
ATOM 1561 C C . LEU A 1 200 ? -33.382 26.643 -7.626 1.00 70.23 220 LEU A C 1
ATOM 1562 O O . LEU A 1 200 ? -33.428 26.119 -6.513 1.00 70.25 220 LEU A O 1
ATOM 1567 N N . ILE A 1 201 ? -32.284 27.210 -8.115 1.00 58.94 221 ILE A N 1
ATOM 1568 C CA . ILE A 1 201 ? -31.017 27.168 -7.393 1.00 54.55 221 ILE A CA 1
ATOM 1569 C C . ILE A 1 201 ? -31.031 28.023 -6.124 1.00 55.62 221 ILE A C 1
ATOM 1570 O O . ILE A 1 201 ? -30.463 27.636 -5.103 1.00 50.71 221 ILE A O 1
ATOM 1575 N N . GLU A 1 202 ? -31.695 29.173 -6.181 1.00 75.20 222 GLU A N 1
ATOM 1576 C CA . GLU A 1 202 ? -31.698 30.098 -5.053 1.00 70.42 222 GLU A CA 1
ATOM 1577 C C . GLU A 1 202 ? -32.760 29.751 -4.015 1.00 69.00 222 GLU A C 1
ATOM 1578 O O . GLU A 1 202 ? -32.768 30.309 -2.918 1.00 72.14 222 GLU A O 1
ATOM 1584 N N . SER A 1 203 ? -33.658 28.837 -4.364 1.00 45.64 223 SER A N 1
ATOM 1585 C CA . SER A 1 203 ? -34.592 28.299 -3.385 1.00 40.50 223 SER A CA 1
ATOM 1586 C C . SER A 1 203 ? -33.932 27.100 -2.724 1.00 38.53 223 SER A C 1
ATOM 1587 O O . SER A 1 203 ? -34.151 26.826 -1.545 1.00 40.24 223 SER A O 1
ATOM 1590 N N . ALA A 1 204 ? -33.114 26.394 -3.499 1.00 32.60 224 ALA A N 1
ATOM 1591 C CA . ALA A 1 204 ? -32.379 25.240 -3.001 1.00 34.65 224 ALA A CA 1
ATOM 1592 C C . ALA A 1 204 ? -31.332 25.660 -1.975 1.00 32.69 224 ALA A C 1
ATOM 1593 O O . ALA A 1 204 ? -31.014 24.906 -1.056 1.00 27.49 224 ALA A O 1
ATOM 1595 N N . LYS A 1 205 ? -30.796 26.865 -2.140 1.00 50.13 225 LYS A N 1
ATOM 1596 C CA . LYS A 1 205 ? -29.830 27.401 -1.188 1.00 45.19 225 LYS A CA 1
ATOM 1597 C C . LYS A 1 205 ? -30.528 27.844 0.091 1.00 43.32 225 LYS A C 1
ATOM 1598 O O . LYS A 1 205 ? -30.017 27.634 1.191 1.00 42.58 225 LYS A O 1
ATOM 1604 N N . ALA A 1 206 ? -31.698 28.455 -0.061 1.00 48.46 226 ALA A N 1
ATOM 1605 C CA . ALA A 1 206 ? -32.490 28.881 1.084 1.00 47.47 226 ALA A CA 1
ATOM 1606 C C . ALA A 1 206 ? -32.975 27.671 1.874 1.00 46.92 226 ALA A C 1
ATOM 1607 O O . ALA A 1 206 ? -33.155 27.743 3.089 1.00 49.85 226 ALA A O 1
ATOM 1609 N N . ASP A 1 207 ? -33.181 26.560 1.175 1.00 29.58 227 ASP A N 1
ATOM 1610 C CA . ASP A 1 207 ? -33.614 25.324 1.814 1.00 21.99 227 ASP A CA 1
ATOM 1611 C C . ASP A 1 207 ? -32.482 24.673 2.598 1.00 23.75 227 ASP A C 1
ATOM 1612 O O . ASP A 1 207 ? -32.689 24.192 3.712 1.00 26.96 227 ASP A O 1
ATOM 1617 N N . TYR A 1 208 ? -31.289 24.657 2.012 1.00 27.59 228 TYR A N 1
ATOM 1618 C CA . TYR A 1 208 ? -30.129 24.060 2.663 1.00 26.49 228 TYR A CA 1
ATOM 1619 C C . TYR A 1 208 ? -29.827 24.765 3.978 1.00 30.55 228 TYR A C 1
ATOM 1620 O O . TYR A 1 208 ? -29.500 24.121 4.974 1.00 31.21 228 TYR A O 1
ATOM 1629 N N . ALA A 1 209 ? -29.939 26.089 3.970 1.00 50.42 229 ALA A N 1
ATOM 1630 C CA . ALA A 1 209 ? -29.692 26.888 5.164 1.00 49.23 229 ALA A CA 1
ATOM 1631 C C . ALA A 1 209 ? -30.710 26.570 6.254 1.00 51.31 229 ALA A C 1
ATOM 1632 O O . ALA A 1 209 ? -30.338 26.251 7.383 1.00 49.31 229 ALA A O 1
ATOM 1634 N N . HIS A 1 210 ? -31.991 26.656 5.907 1.00 32.08 230 HIS A N 1
ATOM 1635 C CA . HIS A 1 210 ? -33.069 26.314 6.831 1.00 29.69 230 HIS A CA 1
ATOM 1636 C C . HIS A 1 210 ? -32.874 24.912 7.391 1.00 27.99 230 HIS A C 1
ATOM 1637 O O . HIS A 1 210 ? -33.124 24.661 8.569 1.00 32.85 230 HIS A O 1
ATOM 1644 N N . ALA A 1 211 ? -32.422 24.003 6.534 1.00 20.67 231 ALA A N 1
ATOM 1645 C CA . ALA A 1 211 ? -32.145 22.635 6.943 1.00 24.52 231 ALA A CA 1
ATOM 1646 C C . ALA A 1 211 ? -30.923 22.580 7.853 1.00 22.94 231 ALA A C 1
ATOM 1647 O O . ALA A 1 211 ? -30.937 21.907 8.881 1.00 26.22 231 ALA A O 1
ATOM 1649 N N . ALA A 1 212 ? -29.869 23.298 7.473 1.00 48.76 232 ALA A N 1
ATOM 1650 C CA . ALA A 1 212 ? -28.633 23.314 8.250 1.00 47.93 232 ALA A CA 1
ATOM 1651 C C . ALA A 1 212 ? -28.814 24.026 9.586 1.00 49.32 232 ALA A C 1
ATOM 1652 O O . ALA A 1 212 ? -28.145 23.703 10.567 1.00 54.27 232 ALA A O 1
ATOM 1654 N N . ARG A 1 213 ? -29.720 24.997 9.616 1.00 26.06 233 ARG A N 1
ATOM 1655 C CA . ARG A 1 213 ? -29.999 25.745 10.835 1.00 24.54 233 ARG A CA 1
ATOM 1656 C C . ARG A 1 213 ? -30.825 24.911 11.804 1.00 24.54 233 ARG A C 1
ATOM 1657 O O . ARG A 1 213 ? -30.493 24.803 12.983 1.00 30.42 233 ARG A O 1
ATOM 1665 N N . SER A 1 214 ? -31.902 24.319 11.296 1.00 31.61 234 SER A N 1
ATOM 1666 C CA . SER A 1 214 ? -32.759 23.463 12.108 1.00 30.90 234 SER A CA 1
ATOM 1667 C C . SER A 1 214 ? -32.023 22.191 12.515 1.00 29.60 234 SER A C 1
ATOM 1668 O O . SER A 1 214 ? -32.415 21.512 13.463 1.00 29.52 234 SER A O 1
ATOM 1671 N N . ARG A 1 215 ? -30.956 21.873 11.788 1.00 23.38 235 ARG A N 1
ATOM 1672 C CA . ARG A 1 215 ? -30.111 20.738 12.127 1.00 24.98 235 ARG A CA 1
ATOM 1673 C C . ARG A 1 215 ? -29.384 21.013 13.434 1.00 26.80 235 ARG A C 1
ATOM 1674 O O . ARG A 1 215 ? -29.349 20.168 14.326 1.00 26.20 235 ARG A O 1
ATOM 1682 N N . GLU A 1 216 ? -28.811 22.208 13.542 1.00 44.53 236 GLU A N 1
ATOM 1683 C CA . GLU A 1 216 ? -28.090 22.607 14.744 1.00 39.37 236 GLU A CA 1
ATOM 1684 C C . GLU A 1 216 ? -29.028 22.775 15.935 1.00 41.65 236 GLU A C 1
ATOM 1685 O O . GLU A 1 216 ? -28.679 22.416 17.059 1.00 43.02 236 GLU A O 1
ATOM 1691 N N . GLN A 1 217 ? -30.216 23.320 15.686 1.00 21.29 237 GLN A N 1
ATOM 1692 C CA . GLN A 1 217 ? -31.215 23.484 16.738 1.00 17.85 237 GLN A CA 1
ATOM 1693 C C . GLN A 1 217 ? -31.615 22.137 17.332 1.00 18.84 237 GLN A C 1
ATOM 1694 O O . GLN A 1 217 ? -31.888 22.032 18.528 1.00 23.35 237 GLN A O 1
ATOM 1700 N N . ALA A 1 218 ? -31.643 21.109 16.489 1.00 15.77 238 ALA A N 1
ATOM 1701 C CA . ALA A 1 218 ? -31.913 19.753 16.948 1.00 15.51 238 ALA A CA 1
ATOM 1702 C C . ALA A 1 218 ? -30.665 19.163 17.593 1.00 13.36 238 ALA A C 1
ATOM 1703 O O . ALA A 1 218 ? -30.750 18.385 18.543 1.00 14.69 238 ALA A O 1
ATOM 1705 N N . ARG A 1 219 ? -29.504 19.542 17.068 1.00 35.53 239 ARG A N 1
ATOM 1706 C CA . ARG A 1 219 ? -28.229 19.097 17.616 1.00 37.79 239 ARG A CA 1
ATOM 1707 C C . ARG A 1 219 ? -28.000 19.674 19.008 1.00 38.38 239 ARG A C 1
ATOM 1708 O O . ARG A 1 219 ? -27.518 18.982 19.904 1.00 36.10 239 ARG A O 1
ATOM 1716 N N . ASN A 1 220 ? -28.350 20.944 19.183 1.00 31.12 240 ASN A N 1
ATOM 1717 C CA . ASN A 1 220 ? -28.164 21.620 20.462 1.00 25.32 240 ASN A CA 1
ATOM 1718 C C . ASN A 1 220 ? -29.172 21.168 21.512 1.00 30.13 240 ASN A C 1
ATOM 1719 O O . ASN A 1 220 ? -28.838 21.038 22.689 1.00 31.49 240 ASN A O 1
ATOM 1724 N N . ALA A 1 221 ? -30.406 20.929 21.080 1.00 50.22 241 ALA A N 1
ATOM 1725 C CA . ALA A 1 221 ? -31.453 20.457 21.978 1.00 48.15 241 ALA A CA 1
ATOM 1726 C C . ALA A 1 221 ? -31.143 19.049 22.472 1.00 49.74 241 ALA A C 1
ATOM 1727 O O . ALA A 1 221 ? -31.629 18.625 23.521 1.00 50.69 241 ALA A O 1
ATOM 1729 N N . LEU A 1 222 ? -30.329 18.330 21.708 1.00 38.77 242 LEU A N 1
ATOM 1730 C CA . LEU A 1 222 ? -29.925 16.978 22.067 1.00 36.48 242 LEU A CA 1
ATOM 1731 C C . LEU A 1 222 ? -28.846 17.008 23.143 1.00 37.62 242 LEU A C 1
ATOM 1732 O O . LEU A 1 222 ? -28.821 16.159 24.034 1.00 40.12 242 LEU A O 1
ATOM 1737 N N . ALA A 1 223 ? -27.958 17.993 23.056 1.00 51.45 243 ALA A N 1
ATOM 1738 C CA . ALA A 1 223 ? -26.868 18.138 24.016 1.00 54.98 243 ALA A CA 1
ATOM 1739 C C . ALA A 1 223 ? -27.386 18.560 25.386 1.00 53.22 243 ALA A C 1
ATOM 1740 O O . ALA A 1 223 ? -26.727 18.345 26.404 1.00 54.95 243 ALA A O 1
ATOM 1742 N N . THR A 1 224 ? -28.567 19.167 25.402 1.00 18.77 244 THR A N 1
ATOM 1743 C CA . THR A 1 224 ? -29.213 19.570 26.643 1.00 16.80 244 THR A CA 1
ATOM 1744 C C . THR A 1 224 ? -29.850 18.368 27.332 1.00 16.32 244 THR A C 1
ATOM 1745 O O . THR A 1 224 ? -29.686 18.167 28.537 1.00 21.96 244 THR A O 1
ATOM 1749 N N . LEU A 1 225 ? -30.564 17.563 26.552 1.00 29.38 245 LEU A N 1
ATOM 1750 C CA . LEU A 1 225 ? -31.284 16.408 27.079 1.00 30.28 245 LEU A CA 1
ATOM 1751 C C . LEU A 1 225 ? -30.357 15.318 27.611 1.00 33.11 245 LEU A C 1
ATOM 1752 O O . LEU A 1 225 ? -30.782 14.456 28.379 1.00 38.92 245 LEU A O 1
ATOM 1757 N N . ILE A 1 226 ? -29.093 15.355 27.202 1.00 23.60 246 ILE A N 1
ATOM 1758 C CA . ILE A 1 226 ? -28.127 14.361 27.656 1.00 26.15 246 ILE A CA 1
ATOM 1759 C C . ILE A 1 226 ? -27.116 14.952 28.635 1.00 25.17 246 ILE A C 1
ATOM 1760 O O . ILE A 1 226 ? -26.184 14.265 29.057 1.00 25.49 246 ILE A O 1
ATOM 1765 N N . ASN A 1 227 ? -27.306 16.224 28.983 1.00 52.29 247 ASN A N 1
ATOM 1766 C CA . ASN A 1 227 ? -26.458 16.912 29.957 1.00 58.44 247 ASN A CA 1
ATOM 1767 C C . ASN A 1 227 ? -24.981 16.868 29.574 1.00 61.45 247 ASN A C 1
ATOM 1768 O O . ASN A 1 227 ? -24.105 16.878 30.439 1.00 69.78 247 ASN A O 1
ATOM 1773 N N . ARG A 1 228 ? -24.711 16.826 28.273 1.00 63.65 248 ARG A N 1
ATOM 1774 C CA . ARG A 1 228 ? -23.359 16.607 27.781 1.00 67.52 248 ARG A CA 1
ATOM 1775 C C . ARG A 1 228 ? -23.252 17.027 26.320 1.00 67.50 248 ARG A C 1
ATOM 1776 O O . ARG A 1 228 ? -24.215 16.900 25.567 1.00 62.49 248 ARG A O 1
ATOM 1784 N N . PRO A 1 229 ? -22.084 17.547 25.914 1.00 41.23 249 PRO A N 1
ATOM 1785 C CA . PRO A 1 229 ? -21.855 17.743 24.480 1.00 50.01 249 PRO A CA 1
ATOM 1786 C C . PRO A 1 229 ? -21.794 16.394 23.769 1.00 52.73 249 PRO A C 1
ATOM 1787 O O . PRO A 1 229 ? -21.277 15.429 24.333 1.00 56.36 249 PRO A O 1
ATOM 1791 N N . ILE A 1 230 ? -22.324 16.335 22.551 1.00 50.67 250 ILE A N 1
ATOM 1792 C CA . ILE A 1 230 ? -22.412 15.089 21.795 1.00 51.38 250 ILE A CA 1
ATOM 1793 C C . ILE A 1 230 ? -21.035 14.485 21.517 1.00 56.55 250 ILE A C 1
ATOM 1794 O O . ILE A 1 230 ? -20.149 15.165 20.999 1.00 56.54 250 ILE A O 1
ATOM 1799 N N . PRO A 1 231 ? -20.854 13.200 21.864 1.00 54.84 251 PRO A N 1
ATOM 1800 C CA . PRO A 1 231 ? -19.580 12.496 21.670 1.00 58.85 251 PRO A CA 1
ATOM 1801 C C . PRO A 1 231 ? -19.271 12.229 20.200 1.00 66.44 251 PRO A C 1
ATOM 1802 O O . PRO A 1 231 ? -19.923 12.787 19.317 1.00 62.71 251 PRO A O 1
ATOM 1806 N N . GLU A 1 232 ? -18.285 11.375 19.944 1.00 73.35 252 GLU A N 1
ATOM 1807 C CA . GLU A 1 232 ? -17.843 11.113 18.580 1.00 64.97 252 GLU A CA 1
ATOM 1808 C C . GLU A 1 232 ? -18.119 9.674 18.153 1.00 69.96 252 GLU A C 1
ATOM 1809 O O . GLU A 1 232 ? -18.688 9.434 17.088 1.00 75.64 252 GLU A O 1
ATOM 1815 N N . ASP A 1 233 ? -17.711 8.722 18.988 1.00 85.31 253 ASP A N 1
ATOM 1816 C CA . ASP A 1 233 ? -17.882 7.304 18.681 1.00 85.35 253 ASP A CA 1
ATOM 1817 C C . ASP A 1 233 ? -19.352 6.900 18.593 1.00 83.38 253 ASP A C 1
ATOM 1818 O O . ASP A 1 233 ? -19.916 6.342 19.534 1.00 85.76 253 ASP A O 1
ATOM 1823 N N . LEU A 1 234 ? -19.961 7.187 17.447 1.00 86.96 254 LEU A N 1
ATOM 1824 C CA . LEU A 1 234 ? -21.362 6.869 17.211 1.00 86.20 254 LEU A CA 1
ATOM 1825 C C . LEU A 1 234 ? -21.563 6.407 15.776 1.00 84.05 254 LEU A C 1
ATOM 1826 O O . LEU A 1 234 ? -20.999 6.991 14.851 1.00 83.96 254 LEU A O 1
ATOM 1831 N N . PRO A 1 235 ? -22.367 5.350 15.585 1.00 82.83 255 PRO A N 1
ATOM 1832 C CA . PRO A 1 235 ? -22.724 4.914 14.232 1.00 82.39 255 PRO A CA 1
ATOM 1833 C C . PRO A 1 235 ? -23.462 6.028 13.500 1.00 84.99 255 PRO A C 1
ATOM 1834 O O . PRO A 1 235 ? -24.228 6.762 14.126 1.00 85.38 255 PRO A O 1
ATOM 1838 N N . ALA A 1 236 ? -23.232 6.149 12.195 1.00 81.49 256 ALA A N 1
ATOM 1839 C CA . ALA A 1 236 ? -23.774 7.255 11.405 1.00 76.50 256 ALA A CA 1
ATOM 1840 C C . ALA A 1 236 ? -25.300 7.337 11.434 1.00 70.70 256 ALA A C 1
ATOM 1841 O O . ALA A 1 236 ? -25.882 8.349 11.041 1.00 69.49 256 ALA A O 1
ATOM 1843 N N . GLY A 1 237 ? -25.944 6.271 11.895 1.00 57.15 257 GLY A N 1
ATOM 1844 C CA . GLY A 1 237 ? -27.383 6.267 12.059 1.00 51.36 257 GLY A CA 1
ATOM 1845 C C . GLY A 1 237 ? -28.127 5.730 10.856 1.00 45.83 257 GLY A C 1
ATOM 1846 O O . GLY A 1 237 ? -27.524 5.345 9.855 1.00 42.57 257 GLY A O 1
ATOM 1847 N N . LEU A 1 238 ? -29.451 5.707 10.960 1.00 46.53 258 LEU A N 1
ATOM 1848 C CA . LEU A 1 238 ? -30.301 5.197 9.896 1.00 46.69 258 LEU A CA 1
ATOM 1849 C C . LEU A 1 238 ? -31.265 6.289 9.443 1.00 48.32 258 LEU A C 1
ATOM 1850 O O . LEU A 1 238 ? -31.567 7.206 10.206 1.00 51.88 258 LEU A O 1
ATOM 1855 N N . PRO A 1 239 ? -31.743 6.202 8.192 1.00 49.60 259 PRO A N 1
ATOM 1856 C CA . PRO A 1 239 ? -32.739 7.158 7.696 1.00 48.37 259 PRO A CA 1
ATOM 1857 C C . PRO A 1 239 ? -34.063 7.055 8.453 1.00 50.85 259 PRO A C 1
ATOM 1858 O O . PRO A 1 239 ? -34.271 6.102 9.204 1.00 53.77 259 PRO A O 1
ATOM 1862 N N . LEU A 1 240 ? -34.943 8.030 8.246 1.00 31.05 260 LEU A N 1
ATOM 1863 C CA . LEU A 1 240 ? -36.211 8.111 8.970 1.00 30.54 260 LEU A CA 1
ATOM 1864 C C . LEU A 1 240 ? -37.097 6.887 8.757 1.00 35.51 260 LEU A C 1
ATOM 1865 O O . LEU A 1 240 ? -37.882 6.520 9.632 1.00 38.56 260 LEU A O 1
ATOM 1870 N N . ASP A 1 241 ? -36.968 6.258 7.594 1.00 66.36 261 ASP A N 1
ATOM 1871 C CA . ASP A 1 241 ? -37.747 5.066 7.278 1.00 67.11 261 ASP A CA 1
ATOM 1872 C C . ASP A 1 241 ? -37.197 3.828 7.982 1.00 67.85 261 ASP A C 1
ATOM 1873 O O . ASP A 1 241 ? -37.766 2.742 7.883 1.00 71.53 261 ASP A O 1
ATOM 1878 N N . LYS A 1 242 ? -36.088 4.002 8.694 1.00 59.37 262 LYS A N 1
ATOM 1879 C CA . LYS A 1 242 ? -35.453 2.901 9.408 1.00 59.80 262 LYS A CA 1
ATOM 1880 C C . LYS A 1 242 ? -35.241 3.244 10.880 1.00 57.48 262 LYS A C 1
ATOM 1881 O O . LYS A 1 242 ? -34.284 2.781 11.499 1.00 52.61 262 LYS A O 1
ATOM 1887 N N . GLN A 1 243 ? -36.137 4.053 11.437 1.00 36.32 263 GLN A N 1
ATOM 1888 C CA . GLN A 1 243 ? -36.006 4.502 12.821 1.00 33.85 263 GLN A CA 1
ATOM 1889 C C . GLN A 1 243 ? -36.768 3.627 13.812 1.00 35.35 263 GLN A C 1
ATOM 1890 O O . GLN A 1 243 ? -36.550 3.713 15.020 1.00 36.23 263 GLN A O 1
ATOM 1896 N N . PHE A 1 244 ? -37.657 2.785 13.299 1.00 38.68 264 PHE A N 1
ATOM 1897 C CA . PHE A 1 244 ? -38.447 1.905 14.150 1.00 34.90 264 PHE A CA 1
ATOM 1898 C C . PHE A 1 244 ? -38.395 0.468 13.657 1.00 41.38 264 PHE A C 1
ATOM 1899 O O . PHE A 1 244 ? -38.415 0.216 12.452 1.00 46.51 264 PHE A O 1
ATOM 1907 N N . PHE A 1 245 ? -38.323 -0.475 14.590 1.00 34.76 265 PHE A N 1
ATOM 1908 C CA . PHE A 1 245 ? -38.460 -1.883 14.245 1.00 39.39 265 PHE A CA 1
ATOM 1909 C C . PHE A 1 245 ? -39.866 -2.122 13.710 1.00 43.41 265 PHE A C 1
ATOM 1910 O O . PHE A 1 245 ? -40.820 -1.473 14.140 1.00 36.88 265 PHE A O 1
ATOM 1918 N N . VAL A 1 246 ? -39.991 -3.045 12.765 1.00 58.09 266 VAL A N 1
ATOM 1919 C CA . VAL A 1 246 ? -41.279 -3.306 12.131 1.00 64.67 266 VAL A CA 1
ATOM 1920 C C . VAL A 1 246 ? -42.305 -3.870 13.122 1.00 66.74 266 VAL A C 1
ATOM 1921 O O . VAL A 1 246 ? -42.346 -5.072 13.389 1.00 64.96 266 VAL A O 1
ATOM 1925 N N . GLU A 1 247 ? -43.122 -2.977 13.673 1.00 74.72 267 GLU A N 1
ATOM 1926 C CA . GLU A 1 247 ? -44.151 -3.355 14.637 1.00 78.64 267 GLU A CA 1
ATOM 1927 C C . GLU A 1 247 ? -45.096 -2.195 14.933 1.00 80.51 267 GLU A C 1
ATOM 1928 O O . GLU A 1 247 ? -44.671 -1.047 15.057 1.00 82.26 267 GLU A O 1
ATOM 1934 N N . LYS A 1 248 ? -46.383 -2.506 15.040 1.00 77.54 268 LYS A N 1
ATOM 1935 C CA . LYS A 1 248 ? -47.384 -1.519 15.421 1.00 77.35 268 LYS A CA 1
ATOM 1936 C C . LYS A 1 248 ? -48.039 -1.928 16.737 1.00 73.12 268 LYS A C 1
ATOM 1937 O O . LYS A 1 248 ? -48.546 -3.042 16.870 1.00 71.59 268 LYS A O 1
ATOM 1943 N N . LEU A 1 249 ? -48.016 -1.022 17.709 1.00 52.61 269 LEU A N 1
ATOM 1944 C CA . LEU A 1 249 ? -48.470 -1.331 19.061 1.00 43.10 269 LEU A CA 1
ATOM 1945 C C . LEU A 1 249 ? -49.984 -1.482 19.146 1.00 40.99 269 LEU A C 1
ATOM 1946 O O . LEU A 1 249 ? -50.726 -0.749 18.492 1.00 42.16 269 LEU A O 1
ATOM 1951 N N . PRO A 1 250 ? -50.445 -2.447 19.955 1.00 45.96 270 PRO A N 1
ATOM 1952 C CA . PRO A 1 250 ? -51.870 -2.670 20.200 1.00 45.31 270 PRO A CA 1
ATOM 1953 C C . PRO A 1 250 ? -52.350 -1.929 21.444 1.00 45.99 270 PRO A C 1
ATOM 1954 O O . PRO A 1 250 ? -51.610 -1.800 22.420 1.00 45.95 270 PRO A O 1
ATOM 1958 N N . ALA A 1 251 ? -53.584 -1.441 21.398 1.00 42.90 271 ALA A N 1
ATOM 1959 C CA . ALA A 1 251 ? -54.202 -0.795 22.548 1.00 44.37 271 ALA A CA 1
ATOM 1960 C C . ALA A 1 251 ? -55.592 -1.381 22.755 1.00 45.99 271 ALA A C 1
ATOM 1961 O O . ALA A 1 251 ? -56.593 -0.744 22.430 1.00 43.99 271 ALA A O 1
ATOM 1963 N N . GLY A 1 252 ? -55.633 -2.596 23.299 1.00 58.88 272 GLY A N 1
ATOM 1964 C CA . GLY A 1 252 ? -56.848 -3.388 23.401 1.00 70.00 272 GLY A CA 1
ATOM 1965 C C . GLY A 1 252 ? -58.087 -2.679 23.915 1.00 71.58 272 GLY A C 1
ATOM 1966 O O . GLY A 1 252 ? -58.848 -2.099 23.141 1.00 64.80 272 GLY A O 1
ATOM 1967 N N . LEU A 1 253 ? -58.298 -2.737 25.224 1.00 74.09 273 LEU A N 1
ATOM 1968 C CA . LEU A 1 253 ? -59.465 -2.109 25.828 1.00 71.59 273 LEU A CA 1
ATOM 1969 C C . LEU A 1 253 ? -59.043 -0.838 26.554 1.00 61.96 273 LEU A C 1
ATOM 1970 O O . LEU A 1 253 ? -57.921 -0.745 27.051 1.00 56.86 273 LEU A O 1
ATOM 1975 N N . SER A 1 254 ? -59.939 0.144 26.602 1.00 50.88 274 SER A N 1
ATOM 1976 C CA . SER A 1 254 ? -59.638 1.421 27.241 1.00 44.51 274 SER A CA 1
ATOM 1977 C C . SER A 1 254 ? -59.333 1.248 28.725 1.00 53.68 274 SER A C 1
ATOM 1978 O O . SER A 1 254 ? -58.463 1.926 29.268 1.00 50.73 274 SER A O 1
ATOM 1981 N N . SER A 1 255 ? -60.050 0.337 29.376 1.00 55.76 275 SER A N 1
ATOM 1982 C CA . SER A 1 255 ? -59.803 0.038 30.781 1.00 44.41 275 SER A CA 1
ATOM 1983 C C . SER A 1 255 ? -58.407 -0.547 30.939 1.00 46.34 275 SER A C 1
ATOM 1984 O O . SER A 1 255 ? -57.693 -0.232 31.890 1.00 50.92 275 SER A O 1
ATOM 1987 N N . GLU A 1 256 ? -58.028 -1.398 29.992 1.00 53.55 276 GLU A N 1
ATOM 1988 C CA . GLU A 1 256 ? -56.713 -2.025 29.994 1.00 57.00 276 GLU A CA 1
ATOM 1989 C C . GLU A 1 256 ? -55.592 -1.000 29.858 1.00 56.17 276 GLU A C 1
ATOM 1990 O O . GLU A 1 256 ? -54.619 -1.041 30.606 1.00 51.68 276 GLU A O 1
ATOM 1996 N N . VAL A 1 257 ? -55.740 -0.078 28.911 1.00 49.39 277 VAL A N 1
ATOM 1997 C CA . VAL A 1 257 ? -54.682 0.883 28.606 1.00 48.21 277 VAL A CA 1
ATOM 1998 C C . VAL A 1 257 ? -54.556 1.997 29.646 1.00 39.23 277 VAL A C 1
ATOM 1999 O O . VAL A 1 257 ? -53.556 2.715 29.673 1.00 35.63 277 VAL A O 1
ATOM 2003 N N . LEU A 1 258 ? -55.566 2.140 30.499 1.00 49.54 278 LEU A N 1
ATOM 2004 C CA . LEU A 1 258 ? -55.535 3.155 31.548 1.00 49.75 278 LEU A CA 1
ATOM 2005 C C . LEU A 1 258 ? -54.590 2.763 32.679 1.00 49.79 278 LEU A C 1
ATOM 2006 O O . LEU A 1 258 ? -53.974 3.621 33.311 1.00 45.47 278 LEU A O 1
ATOM 2011 N N . LEU A 1 259 ? -54.478 1.462 32.925 1.00 46.01 279 LEU A N 1
ATOM 2012 C CA . LEU A 1 259 ? -53.688 0.953 34.042 1.00 48.99 279 LEU A CA 1
ATOM 2013 C C . LEU A 1 259 ? -52.183 1.150 33.859 1.00 51.66 279 LEU A C 1
ATOM 2014 O O . LEU A 1 259 ? -51.447 1.280 34.838 1.00 59.50 279 LEU A O 1
ATOM 2019 N N . ASP A 1 260 ? -51.729 1.174 32.610 1.00 80.08 280 ASP A N 1
ATOM 2020 C CA . ASP A 1 260 ? -50.303 1.297 32.323 1.00 76.85 280 ASP A CA 1
ATOM 2021 C C . ASP A 1 260 ? -49.820 2.739 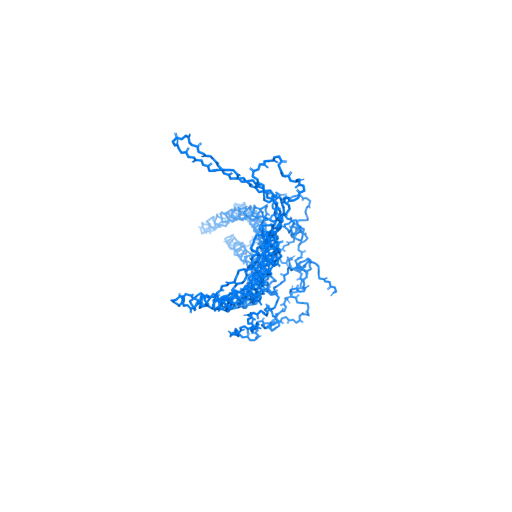32.439 1.00 71.90 280 ASP A C 1
ATOM 2022 O O . ASP A 1 260 ? -48.642 2.987 32.695 1.00 70.54 280 ASP A O 1
ATOM 2027 N N . ARG A 1 261 ? -50.732 3.686 32.246 1.00 40.52 281 ARG A N 1
ATOM 2028 C CA . ARG A 1 261 ? -50.377 5.100 32.274 1.00 45.21 281 ARG A CA 1
ATOM 2029 C C . ARG A 1 261 ? -50.034 5.582 33.682 1.00 46.07 281 ARG A C 1
ATOM 2030 O O . ARG A 1 261 ? -50.867 5.513 34.586 1.00 44.95 281 ARG A O 1
ATOM 2038 N N . PRO A 1 262 ? -48.798 6.073 33.866 1.00 42.56 282 PRO A N 1
ATOM 2039 C CA . PRO A 1 262 ? -48.305 6.571 35.155 1.00 38.42 282 PRO A CA 1
ATOM 2040 C C . PRO A 1 262 ? -49.107 7.768 35.655 1.00 34.49 282 PRO A C 1
ATOM 2041 O O . PRO A 1 262 ? -49.405 7.854 36.845 1.00 38.31 282 PRO A O 1
ATOM 2045 N N . ASP A 1 263 ? -49.454 8.677 34.749 1.00 35.41 283 ASP A N 1
ATOM 2046 C CA . ASP A 1 263 ? -50.201 9.877 35.113 1.00 31.79 283 ASP A CA 1
ATOM 2047 C C . ASP A 1 263 ? -51.610 9.544 35.600 1.00 28.98 283 ASP A C 1
ATOM 2048 O O . ASP A 1 263 ? -52.251 10.354 36.269 1.00 27.37 283 ASP A O 1
ATOM 2053 N N . ILE A 1 264 ? -52.084 8.349 35.261 1.00 39.96 284 ILE A N 1
ATOM 2054 C CA . ILE A 1 264 ? -53.392 7.889 35.712 1.00 37.49 284 ILE A CA 1
ATOM 2055 C C . ILE A 1 264 ? -53.317 7.331 37.130 1.00 38.00 284 ILE A C 1
ATOM 2056 O O . ILE A 1 264 ? -54.129 7.684 37.987 1.00 42.57 284 ILE A O 1
ATOM 2061 N N . ARG A 1 265 ? -52.336 6.469 37.378 1.00 34.96 285 ARG A N 1
ATOM 2062 C CA . ARG A 1 265 ? -52.158 5.891 38.705 1.00 40.09 285 ARG A CA 1
ATOM 2063 C C . ARG A 1 265 ? -51.677 6.950 39.695 1.00 38.37 285 ARG A C 1
ATOM 2064 O O . ARG A 1 265 ? -51.806 6.784 40.908 1.00 37.58 285 ARG A O 1
ATOM 2072 N N . ALA A 1 266 ? -51.120 8.037 39.171 1.00 25.66 286 ALA A N 1
ATOM 2073 C CA . ALA A 1 266 ? -50.709 9.161 40.001 1.00 22.88 286 ALA A CA 1
ATOM 2074 C C . ALA A 1 266 ? -51.935 9.940 40.452 1.00 28.64 286 ALA A C 1
ATOM 2075 O O . ALA A 1 266 ? -51.918 10.604 41.487 1.00 29.53 286 ALA A O 1
ATOM 2077 N N . ALA A 1 267 ? -53.000 9.853 39.663 1.00 39.90 287 ALA A N 1
ATOM 2078 C CA . ALA A 1 267 ? -54.230 10.574 39.958 1.00 39.33 287 ALA A CA 1
ATOM 2079 C C . ALA A 1 267 ? -55.070 9.847 41.001 1.00 40.98 287 ALA A C 1
ATOM 2080 O O . ALA A 1 267 ? -55.858 10.470 41.712 1.00 39.47 287 ALA A O 1
ATOM 2082 N N . GLU A 1 268 ? -54.903 8.531 41.092 1.00 37.96 288 GLU A N 1
ATOM 2083 C CA . GLU A 1 268 ? -55.641 7.753 42.080 1.00 43.75 288 GLU A CA 1
ATOM 2084 C C . GLU A 1 268 ? -54.961 7.816 43.445 1.00 41.44 288 GLU A C 1
ATOM 2085 O O . GLU A 1 268 ? -55.624 7.751 44.480 1.00 41.22 288 GLU A O 1
ATOM 2091 N N . HIS A 1 269 ? -53.637 7.952 43.443 1.00 44.87 289 HIS A N 1
ATOM 2092 C CA . HIS A 1 269 ? -52.879 8.065 44.683 1.00 41.76 289 HIS A CA 1
ATOM 2093 C C . HIS A 1 269 ? -53.049 9.453 45.283 1.00 38.02 289 HIS A C 1
ATOM 2094 O O . HIS A 1 269 ? -53.161 9.605 46.499 1.00 39.79 289 HIS A O 1
ATOM 2101 N N . ALA A 1 270 ? -53.073 10.465 44.421 1.00 26.24 290 ALA A N 1
ATOM 2102 C CA . ALA A 1 270 ? -53.345 11.829 44.854 1.00 25.76 290 ALA A CA 1
ATOM 2103 C C . ALA A 1 270 ? -54.772 11.920 45.380 1.00 25.90 290 ALA A C 1
ATOM 2104 O O . ALA A 1 270 ? -55.090 12.775 46.207 1.00 31.01 290 ALA A O 1
ATOM 2106 N N . LEU A 1 271 ? -55.627 11.027 44.891 1.00 23.82 291 LEU A N 1
ATOM 2107 C CA . LEU A 1 271 ? -56.995 10.916 45.378 1.00 20.49 291 LEU A CA 1
ATOM 2108 C C . LEU A 1 271 ? -57.029 10.188 46.717 1.00 34.69 291 LEU A C 1
ATOM 2109 O O . LEU A 1 271 ? -57.692 10.630 47.656 1.00 41.03 291 LEU A O 1
ATOM 2114 N N . LYS A 1 272 ? -56.313 9.070 46.795 1.00 35.73 292 LYS A N 1
ATOM 2115 C CA . LYS A 1 272 ? -56.209 8.308 48.036 1.00 31.05 292 LYS A CA 1
ATOM 2116 C C . LYS A 1 272 ? -55.607 9.163 49.146 1.00 29.17 292 LYS A C 1
ATOM 2117 O O . LYS A 1 272 ? -55.909 8.973 50.324 1.00 38.77 292 LYS A O 1
ATOM 2123 N N . GLN A 1 273 ? -54.752 10.103 48.756 1.00 22.32 293 GLN A N 1
ATOM 2124 C CA . GLN A 1 273 ? -54.168 11.052 49.693 1.00 20.27 293 GLN A CA 1
ATOM 2125 C C . GLN A 1 273 ? -55.252 11.951 50.272 1.00 29.76 293 GLN A C 1
ATOM 2126 O O . GLN A 1 273 ? -55.289 12.200 51.477 1.00 37.64 293 GLN A O 1
ATOM 2132 N N . ALA A 1 274 ? -56.135 12.433 49.403 1.00 24.66 294 ALA A N 1
ATOM 2133 C CA . ALA A 1 274 ? -57.234 13.294 49.822 1.00 29.06 294 ALA A CA 1
ATOM 2134 C C . ALA A 1 274 ? -58.232 12.527 50.683 1.00 29.67 294 ALA A C 1
ATOM 2135 O O . ALA A 1 274 ? -58.932 13.114 51.508 1.00 29.08 294 ALA A O 1
ATOM 2137 N N . ASN A 1 275 ? -58.297 11.214 50.480 1.00 40.89 295 ASN A N 1
ATOM 2138 C CA . ASN A 1 275 ? -59.113 10.348 51.322 1.00 40.73 295 ASN A CA 1
ATOM 2139 C C . ASN A 1 275 ? -58.555 10.288 52.736 1.00 41.74 295 ASN A C 1
ATOM 2140 O O . ASN A 1 275 ? -59.304 10.275 53.714 1.00 45.43 295 ASN A O 1
ATOM 2145 N N . ALA A 1 276 ? -57.230 10.253 52.832 1.00 28.66 296 ALA A N 1
ATOM 2146 C CA . ALA A 1 276 ? -56.550 10.196 54.118 1.00 28.00 296 ALA A CA 1
ATOM 2147 C C . ALA A 1 276 ? -56.751 11.488 54.903 1.00 25.40 296 ALA A C 1
ATOM 2148 O O . ALA A 1 276 ? -56.880 11.467 56.126 1.00 23.80 296 ALA A O 1
ATOM 2150 N N . ASN A 1 277 ? -56.784 12.610 54.191 1.00 15.98 297 ASN A N 1
ATOM 2151 C CA . ASN A 1 277 ? -56.983 13.910 54.822 1.00 13.87 297 ASN A CA 1
ATOM 2152 C C . ASN A 1 277 ? -58.383 14.067 55.404 1.00 17.75 297 ASN A C 1
ATOM 2153 O O . ASN A 1 277 ? -58.625 14.943 56.235 1.00 18.16 297 ASN A O 1
ATOM 2158 N N . ILE A 1 278 ? -59.303 13.217 54.959 1.00 37.69 298 ILE A N 1
ATOM 2159 C CA . ILE A 1 278 ? -60.647 13.191 55.518 1.00 41.03 298 ILE A CA 1
ATOM 2160 C C . ILE A 1 278 ? -60.625 12.457 56.851 1.00 50.42 298 ILE A C 1
ATOM 2161 O O . ILE A 1 278 ? -61.262 12.880 57.815 1.00 52.47 298 ILE A O 1
ATOM 2166 N N . GLY A 1 279 ? -59.870 11.363 56.903 1.00 45.26 299 GLY A N 1
ATOM 2167 C CA . GLY A 1 279 ? -59.726 10.585 58.121 1.00 46.19 299 GLY A CA 1
ATOM 2168 C C . GLY A 1 279 ? -59.085 11.375 59.246 1.00 42.22 299 GLY A C 1
ATOM 2169 O O . GLY A 1 279 ? -59.197 11.008 60.416 1.00 46.20 299 GLY A O 1
ATOM 2170 N N . ALA A 1 280 ? -58.409 12.462 58.889 1.00 12.32 300 ALA A N 1
ATOM 2171 C CA . ALA A 1 280 ? -57.797 13.347 59.870 1.00 16.52 300 ALA A CA 1
ATOM 2172 C C . ALA A 1 280 ? -58.791 14.408 60.326 1.00 16.96 300 ALA A C 1
ATOM 2173 O O . ALA A 1 280 ? -58.834 14.770 61.502 1.00 23.46 300 ALA A O 1
ATOM 2175 N N . ALA A 1 281 ? -59.592 14.902 59.387 1.00 11.84 301 ALA A N 1
ATOM 2176 C CA . ALA A 1 281 ? -60.588 15.922 59.691 1.00 13.91 301 ALA A CA 1
ATOM 2177 C C . ALA A 1 281 ? -61.809 15.316 60.375 1.00 24.43 301 ALA A C 1
ATOM 2178 O O . ALA A 1 281 ? -62.468 15.971 61.183 1.00 27.65 301 ALA A O 1
ATOM 2180 N N . ARG A 1 282 ? -62.105 14.062 60.046 1.00 63.39 302 ARG A N 1
ATOM 2181 C CA . ARG A 1 282 ? -63.260 13.373 60.609 1.00 65.51 302 ARG A CA 1
ATOM 2182 C C . ARG A 1 282 ? -62.967 12.922 62.037 1.00 71.44 302 ARG A C 1
ATOM 2183 O O . ARG A 1 282 ? -63.878 12.591 62.796 1.00 73.03 302 ARG A O 1
ATOM 2191 N N . ALA A 1 283 ? -61.686 12.918 62.395 1.00 32.43 303 ALA A N 1
ATOM 2192 C CA . ALA A 1 283 ? -61.261 12.546 63.739 1.00 26.53 303 ALA A CA 1
ATOM 2193 C C . ALA A 1 283 ? -61.152 13.776 64.634 1.00 23.67 303 ALA A C 1
ATOM 2194 O O . ALA A 1 283 ? -60.810 13.671 65.812 1.00 27.68 303 ALA A O 1
ATOM 2196 N N . ALA A 1 284 ? -61.444 14.942 64.067 1.00 28.22 304 ALA A N 1
ATOM 2197 C CA . ALA A 1 284 ? -61.386 16.193 64.813 1.00 29.03 304 ALA A CA 1
ATOM 2198 C C . ALA A 1 284 ? -62.632 16.387 65.673 1.00 34.31 304 ALA A C 1
ATOM 2199 O O . ALA A 1 284 ? -62.649 17.225 66.573 1.00 33.43 304 ALA A O 1
ATOM 2201 N N . PHE A 1 285 ? -63.674 15.611 65.387 1.00 76.92 305 PHE A N 1
ATOM 2202 C CA . PHE A 1 285 ? -64.886 15.626 66.202 1.00 75.65 305 PHE A CA 1
ATOM 2203 C C . PHE A 1 285 ? -64.629 14.878 67.504 1.00 69.28 305 PHE A C 1
ATOM 2204 O O . PHE A 1 285 ? -65.401 14.978 68.458 1.00 68.12 305 PHE A O 1
ATOM 2212 N N . PHE A 1 286 ? -63.533 14.126 67.528 1.00 38.02 306 PHE A N 1
ATOM 2213 C CA . PHE A 1 286 ? -63.194 13.258 68.648 1.00 40.96 306 PHE A CA 1
ATOM 2214 C C . PHE A 1 286 ? -62.155 13.913 69.559 1.00 46.53 306 PHE A C 1
ATOM 2215 O O . PHE A 1 286 ? -61.433 14.812 69.129 1.00 46.80 306 PHE A O 1
ATOM 2223 N N . PRO A 1 287 ? -62.080 13.469 70.827 1.00 44.95 307 PRO A N 1
ATOM 2224 C CA . PRO A 1 287 ? -61.140 14.095 71.763 1.00 44.57 307 PRO A CA 1
ATOM 2225 C C . PRO A 1 287 ? -59.685 13.742 71.470 1.00 39.41 307 PRO A C 1
ATOM 2226 O O . PRO A 1 287 ? -59.382 12.604 71.114 1.00 34.26 307 PRO A O 1
ATOM 2230 N N . SER A 1 288 ? -58.797 14.719 71.620 1.00 53.97 308 SER A N 1
ATOM 2231 C CA . SER A 1 288 ? -57.369 14.490 71.446 1.00 55.61 308 SER A CA 1
ATOM 2232 C C . SER A 1 288 ? -56.698 14.366 72.808 1.00 59.71 308 SER A C 1
ATOM 2233 O O . SER A 1 288 ? -56.927 15.184 73.699 1.00 58.45 308 SER A O 1
ATOM 2236 N N . ILE A 1 289 ? -55.872 13.337 72.968 1.00 43.68 309 ILE A N 1
ATOM 2237 C CA . ILE A 1 289 ? -55.203 13.093 74.241 1.00 35.31 309 ILE A CA 1
ATOM 2238 C C . ILE A 1 289 ? -53.684 13.232 74.110 1.00 35.97 309 ILE A C 1
ATOM 2239 O O . ILE A 1 289 ? -53.097 12.839 73.101 1.00 40.29 309 ILE A O 1
ATOM 2244 N N . ARG A 1 290 ? -53.055 13.818 75.125 1.00 69.98 310 ARG A N 1
ATOM 2245 C CA . ARG A 1 290 ? -51.616 14.065 75.088 1.00 76.05 310 ARG A CA 1
ATOM 2246 C C . ARG A 1 290 ? -50.943 13.731 76.416 1.00 75.14 310 ARG A C 1
ATOM 2247 O O . ARG A 1 290 ? -51.483 14.010 77.486 1.00 78.96 310 ARG A O 1
ATOM 2255 N N . LEU A 1 291 ? -49.762 13.127 76.335 1.00 22.65 311 LEU A N 1
ATOM 2256 C CA . LEU A 1 291 ? -49.058 12.654 77.521 1.00 19.22 311 LEU A CA 1
ATOM 2257 C C . LEU A 1 291 ? -47.719 13.355 77.709 1.00 24.06 311 LEU A C 1
ATOM 2258 O O . LEU A 1 291 ? -46.886 13.376 76.806 1.00 19.76 311 LEU A O 1
ATOM 2263 N N . THR A 1 292 ? -47.519 13.925 78.892 1.00 52.14 312 THR A N 1
ATOM 2264 C CA . THR A 1 292 ? -46.242 14.530 79.242 1.00 49.71 312 THR A CA 1
ATOM 2265 C C . THR A 1 292 ? -45.591 13.722 80.358 1.00 48.64 312 THR A C 1
ATOM 2266 O O . THR A 1 292 ? -46.261 13.292 81.295 1.00 48.99 312 THR A O 1
ATOM 2270 N N . GLY A 1 293 ? -44.285 13.505 80.247 1.00 31.86 313 GLY A N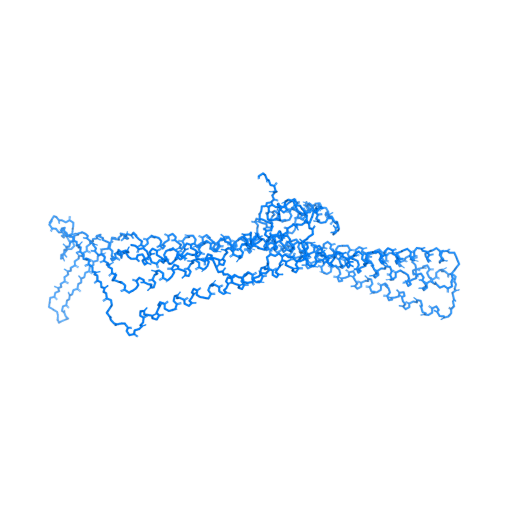 1
ATOM 2271 C CA . GLY A 1 293 ? -43.548 12.774 81.259 1.00 28.22 313 GLY A CA 1
ATOM 2272 C C . GLY A 1 293 ? -42.132 13.294 81.393 1.00 34.24 313 GLY A C 1
ATOM 2273 O O . GLY A 1 293 ? -41.589 13.870 80.451 1.00 34.48 313 GLY A O 1
ATOM 2274 N N . SER A 1 294 ? -41.534 13.095 82.563 1.00 31.91 314 SER A N 1
ATOM 2275 C CA . SER A 1 294 ? -40.167 13.539 82.805 1.00 31.07 314 SER A CA 1
ATOM 2276 C C . SER A 1 294 ? -39.565 12.877 84.038 1.00 22.61 314 SER A C 1
ATOM 2277 O O . SER A 1 294 ? -40.284 12.469 84.946 1.00 18.83 314 SER A O 1
ATOM 2280 N N . VAL A 1 295 ? -38.240 12.759 84.050 1.00 32.92 315 VAL A N 1
ATOM 2281 C CA . VAL A 1 295 ? -37.502 12.318 85.228 1.00 32.77 315 VAL A CA 1
ATOM 2282 C C . VAL A 1 295 ? -36.279 13.211 85.383 1.00 36.84 315 VAL A C 1
ATOM 2283 O O . VAL A 1 295 ? -35.958 13.986 84.485 1.00 40.66 315 VAL A O 1
ATOM 2287 N N . GLY A 1 296 ? -35.597 13.108 86.518 1.00 56.97 316 GLY A N 1
ATOM 2288 C CA . GLY A 1 296 ? -34.392 13.888 86.733 1.00 65.63 316 GLY A CA 1
ATOM 2289 C C . GLY A 1 296 ? -34.263 14.450 88.133 1.00 54.49 316 GLY A C 1
ATOM 2290 O O . GLY A 1 296 ? -35.008 14.073 89.037 1.00 53.09 316 GLY A O 1
ATOM 2291 N N . THR A 1 297 ? -33.312 15.361 88.310 1.00 41.44 317 THR A N 1
ATOM 2292 C CA . THR A 1 297 ? -33.040 15.937 89.620 1.00 49.35 317 THR A CA 1
ATOM 2293 C C . THR A 1 297 ? -33.553 17.368 89.743 1.00 46.32 317 THR A C 1
ATOM 2294 O O . THR A 1 297 ? -33.136 18.256 89.000 1.00 40.27 317 THR A O 1
ATOM 2298 N N . GLY A 1 298 ? -34.466 17.581 90.685 1.00 45.06 318 GLY A N 1
ATOM 2299 C CA . GLY A 1 298 ? -34.947 18.913 90.994 1.00 48.76 318 GLY A CA 1
ATOM 2300 C C . GLY A 1 298 ? -34.175 19.473 92.171 1.00 48.44 318 GLY A C 1
ATOM 2301 O O . GLY A 1 298 ? -33.922 18.763 93.144 1.00 48.74 318 GLY A O 1
ATOM 2302 N N . SER A 1 299 ? -33.792 20.743 92.086 1.00 32.77 319 SER A N 1
ATOM 2303 C CA . SER A 1 299 ? -32.981 21.355 93.133 1.00 29.04 319 SER A CA 1
ATOM 2304 C C . SER A 1 299 ? -33.151 22.868 93.223 1.00 35.56 319 SER A C 1
ATOM 2305 O O . SER A 1 299 ? -33.731 23.501 92.341 1.00 41.30 319 SER A O 1
ATOM 2308 N N . VAL A 1 300 ? -32.634 23.434 94.309 1.00 47.44 320 VAL A N 1
ATOM 2309 C CA . VAL A 1 300 ? -32.634 24.873 94.521 1.00 51.58 320 VAL A CA 1
ATOM 2310 C C . VAL A 1 300 ? -31.224 25.395 94.255 1.00 53.33 320 VAL A C 1
ATOM 2311 O O . VAL A 1 300 ? -31.029 26.556 93.889 1.00 49.31 320 VAL A O 1
ATOM 2315 N N . GLU A 1 301 ? -30.243 24.514 94.424 1.00 103.47 321 GLU A N 1
ATOM 2316 C CA . GLU A 1 301 ? -28.845 24.854 94.187 1.00 110.15 321 GLU A CA 1
ATOM 2317 C C . GLU A 1 301 ? -28.164 23.815 93.293 1.00 103.20 321 GLU A C 1
ATOM 2318 O O . GLU A 1 301 ? -28.450 22.621 93.390 1.00 100.63 321 GLU A O 1
ATOM 2324 N N . LEU A 1 302 ? -27.273 24.286 92.422 1.00 48.51 322 LEU A N 1
ATOM 2325 C CA . LEU A 1 302 ? -26.519 23.427 91.510 1.00 53.87 322 LEU A CA 1
ATOM 2326 C C . LEU A 1 302 ? -25.793 22.292 92.227 1.00 53.88 322 LEU A C 1
ATOM 2327 O O . LEU A 1 302 ? -25.678 21.187 91.696 1.00 49.99 322 LEU A O 1
ATOM 2332 N N . GLY A 1 303 ? -25.300 22.572 93.429 1.00 40.31 323 GLY A N 1
ATOM 2333 C CA . GLY A 1 303 ? -24.564 21.588 94.202 1.00 36.19 323 GLY A CA 1
ATOM 2334 C C . GLY A 1 303 ? -25.390 20.365 94.549 1.00 36.33 323 GLY A C 1
ATOM 2335 O O . GLY A 1 303 ? -24.862 19.256 94.637 1.00 37.85 323 GLY A O 1
ATOM 2336 N N . GLY A 1 304 ? -26.690 20.567 94.737 1.00 97.69 324 GLY A N 1
ATOM 2337 C CA . GLY A 1 304 ? -27.583 19.489 95.118 1.00 99.78 324 GLY A CA 1
ATOM 2338 C C . GLY A 1 304 ? -27.976 18.588 93.965 1.00 100.83 324 GLY A C 1
ATOM 2339 O O . GLY A 1 304 ? -28.544 17.516 94.174 1.00 101.36 324 GLY A O 1
ATOM 2340 N N . LEU A 1 305 ? -27.675 19.023 92.746 1.00 40.80 325 LEU A N 1
ATOM 2341 C CA . LEU A 1 305 ? -28.010 18.250 91.553 1.00 38.91 325 LEU A CA 1
ATOM 2342 C C . LEU A 1 305 ? -27.294 16.903 91.529 1.00 39.75 325 LEU A C 1
ATOM 2343 O O . LEU A 1 305 ? -26.103 16.816 91.832 1.00 36.62 325 LEU A O 1
ATOM 2348 N N . PHE A 1 306 ? -28.041 15.860 91.175 1.00 44.59 326 PHE A N 1
ATOM 2349 C CA . PHE A 1 306 ? -27.526 14.492 91.098 1.00 47.55 326 PHE A CA 1
ATOM 2350 C C . PHE A 1 306 ? -27.030 13.956 92.438 1.00 45.44 326 PHE A C 1
ATOM 2351 O O . PHE A 1 306 ? -26.218 13.031 92.486 1.00 41.08 326 PHE A O 1
ATOM 2359 N N . LYS A 1 307 ? -27.523 14.543 93.522 1.00 68.82 327 LYS A N 1
ATOM 2360 C CA . LYS A 1 307 ? -27.262 14.018 94.855 1.00 66.88 327 LYS A CA 1
ATOM 2361 C C . LYS A 1 307 ? -28.533 13.400 95.423 1.00 62.12 327 LYS A C 1
ATOM 2362 O O . LYS A 1 307 ? -29.637 13.860 95.129 1.00 61.40 327 LYS A O 1
ATOM 2368 N N . SER A 1 308 ? -28.360 12.353 96.225 1.00 42.66 328 SER A N 1
ATOM 2369 C CA . SER A 1 308 ? -29.463 11.521 96.701 1.00 44.98 328 SER A CA 1
ATOM 2370 C C . SER A 1 308 ? -30.642 12.313 97.264 1.00 42.54 328 SER A C 1
ATOM 2371 O O . SER A 1 308 ? -30.460 13.247 98.040 1.00 42.59 328 SER A O 1
ATOM 2374 N N . GLY A 1 309 ? -31.848 11.936 96.853 1.00 34.45 329 GLY A N 1
ATOM 2375 C CA . GLY A 1 309 ? -33.058 12.572 97.341 1.00 39.86 329 GLY A CA 1
ATOM 2376 C C . GLY A 1 309 ? -33.669 13.564 96.369 1.00 41.32 329 GLY A C 1
ATOM 2377 O O . GLY A 1 309 ? -34.838 13.926 96.496 1.00 34.91 329 GLY A O 1
ATOM 2378 N N . THR A 1 310 ? -32.881 14.002 95.392 1.00 47.45 330 THR A N 1
ATOM 2379 C CA . THR A 1 310 ? -33.334 15.012 94.441 1.00 45.78 330 THR A CA 1
ATOM 2380 C C . THR A 1 310 ? -34.055 14.416 93.232 1.00 48.24 330 THR A C 1
ATOM 2381 O O . THR A 1 310 ? -34.528 15.149 92.364 1.00 44.13 330 THR A O 1
ATOM 2385 N N . GLY A 1 311 ? -34.143 13.091 93.183 1.00 51.14 331 GLY A N 1
ATOM 2386 C CA . GLY A 1 311 ? -34.772 12.412 92.063 1.00 49.78 331 GLY A CA 1
ATOM 2387 C C . GLY A 1 311 ? -36.283 12.552 92.034 1.00 49.16 331 GLY A C 1
ATOM 2388 O O . GLY A 1 311 ? -36.971 12.130 92.962 1.00 55.26 331 GLY A O 1
ATOM 2389 N N . VAL A 1 312 ? -36.799 13.153 90.964 1.00 44.81 332 VAL A N 1
ATOM 2390 C CA . VAL A 1 312 ? -38.239 13.332 90.797 1.00 43.61 332 VAL A CA 1
ATOM 2391 C C . VAL A 1 312 ? -38.695 12.808 89.436 1.00 36.12 332 VAL A C 1
ATOM 2392 O O . VAL A 1 312 ? -37.894 12.689 88.509 1.00 31.08 332 VAL A O 1
ATOM 2396 N N . TRP A 1 313 ? -39.981 12.490 89.322 1.00 25.77 333 TRP A N 1
ATOM 2397 C CA . TRP A 1 313 ? -40.564 12.121 88.036 1.00 25.93 333 TRP A CA 1
ATOM 2398 C C . TRP A 1 313 ? -41.941 12.749 87.834 1.00 31.27 333 TRP A C 1
ATOM 2399 O O . TRP A 1 313 ? -42.549 13.251 88.780 1.00 35.44 333 TRP A O 1
ATOM 2410 N N . ALA A 1 314 ? -42.426 12.721 86.597 1.00 32.95 334 ALA A N 1
ATOM 2411 C CA . ALA A 1 314 ? -43.714 13.324 86.274 1.00 33.79 334 ALA A CA 1
ATOM 2412 C C . ALA A 1 314 ? -44.509 12.503 85.263 1.00 35.40 334 ALA A C 1
ATOM 2413 O O . ALA A 1 314 ? -43.948 11.717 84.499 1.00 31.76 334 ALA A O 1
ATOM 2415 N N . PHE A 1 315 ? -45.822 12.699 85.274 1.00 47.51 335 PHE A N 1
ATOM 2416 C CA . PHE A 1 315 ? -46.727 12.023 84.356 1.00 48.42 335 PHE A CA 1
ATOM 2417 C C . PHE A 1 315 ? -48.011 12.837 84.270 1.00 52.75 335 PHE A C 1
ATOM 2418 O O . PHE A 1 315 ? -48.876 12.738 85.139 1.00 52.46 335 PHE A O 1
ATOM 2426 N N . ALA A 1 316 ? -48.131 13.642 83.220 1.00 43.91 336 ALA A N 1
ATOM 2427 C CA . ALA A 1 316 ? -49.282 14.524 83.072 1.00 45.17 336 ALA A CA 1
ATOM 2428 C C . ALA A 1 316 ? -50.078 14.250 81.799 1.00 49.88 336 ALA A C 1
ATOM 2429 O O . ALA A 1 316 ? -49.863 14.902 80.776 1.00 50.02 336 ALA A O 1
ATOM 2431 N N . PRO A 1 317 ? -51.002 13.280 81.859 1.00 50.35 337 PRO A N 1
ATOM 2432 C CA . PRO A 1 317 ? -51.906 13.008 80.738 1.00 46.50 337 PRO A CA 1
ATOM 2433 C C . PRO A 1 317 ? -53.012 14.056 80.645 1.00 49.60 337 PRO A C 1
ATOM 2434 O O . PRO A 1 317 ? -53.812 14.197 81.570 1.00 44.91 337 PRO A O 1
ATOM 2438 N N . SER A 1 318 ? -53.052 14.785 79.535 1.00 60.37 338 SER A N 1
ATOM 2439 C CA . SER A 1 318 ? -54.051 15.830 79.346 1.00 56.96 338 SER A CA 1
ATOM 2440 C C . SER A 1 318 ? -54.894 15.592 78.096 1.00 54.41 338 SER A C 1
ATOM 2441 O O . SER A 1 318 ? -54.368 15.510 76.986 1.00 58.53 338 SER A O 1
ATOM 2444 N N . ILE A 1 319 ? -56.206 15.478 78.285 1.00 43.83 339 ILE A N 1
ATOM 2445 C CA . ILE A 1 319 ? -57.124 15.241 77.177 1.00 36.83 339 ILE A CA 1
ATOM 2446 C C . ILE A 1 319 ? -58.085 16.418 77.014 1.00 43.65 339 ILE A C 1
ATOM 2447 O O . ILE A 1 319 ? -58.272 17.207 77.942 1.00 44.40 339 ILE A O 1
ATOM 2452 N N . THR A 1 320 ? -58.687 16.537 75.834 1.00 50.07 340 THR A N 1
ATOM 2453 C CA . THR A 1 320 ? -59.595 17.645 75.552 1.00 50.48 340 THR A CA 1
ATOM 2454 C C . THR A 1 320 ? -60.543 17.341 74.394 1.00 45.65 340 THR A C 1
ATOM 2455 O O . THR A 1 320 ? -60.179 16.645 73.448 1.00 43.16 340 THR A O 1
ATOM 2459 N N . LEU A 1 321 ? -61.758 17.875 74.479 1.00 55.49 341 LEU A N 1
ATOM 2460 C CA . LEU A 1 321 ? -62.772 17.675 73.448 1.00 57.61 341 LEU A CA 1
ATOM 2461 C C . LEU A 1 321 ? -63.563 18.959 73.210 1.00 61.46 341 LEU A C 1
ATOM 2462 O O . LEU A 1 321 ? -64.199 19.479 74.127 1.00 59.72 341 LEU A O 1
ATOM 2467 N N . PRO A 1 322 ? -63.526 19.474 71.972 1.00 67.23 342 PRO A N 1
ATOM 2468 C CA . PRO A 1 322 ? -64.292 20.669 71.599 1.00 64.57 342 PRO A CA 1
ATOM 2469 C C . PRO A 1 322 ? -65.790 20.393 71.633 1.00 60.30 342 PRO A C 1
ATOM 2470 O O . PRO A 1 322 ? -66.237 19.390 71.078 1.00 58.14 342 PRO A O 1
ATOM 2474 N N . ILE A 1 323 ? -66.553 21.272 72.276 1.00 43.78 343 ILE A N 1
ATOM 2475 C CA . ILE A 1 323 ? -67.999 21.090 72.373 1.00 50.55 343 ILE A CA 1
ATOM 2476 C C . ILE A 1 323 ? -68.761 21.910 71.333 1.00 52.07 343 ILE A C 1
ATOM 2477 O O . ILE A 1 323 ? -69.670 21.400 70.680 1.00 46.84 343 ILE A O 1
ATOM 2482 N N . PHE A 1 324 ? -68.393 23.177 71.178 1.00 78.10 344 PHE A N 1
ATOM 2483 C CA . PHE A 1 324 ? -68.977 24.003 70.127 1.00 80.05 344 PHE A CA 1
ATOM 2484 C C . PHE A 1 324 ? -67.914 24.892 69.489 1.00 84.87 344 PHE A C 1
ATOM 2485 O O . PHE A 1 324 ? -67.349 25.769 70.141 1.00 78.18 344 PHE A O 1
ATOM 2493 N N . THR A 1 325 ? -67.650 24.652 68.209 1.00 74.37 345 THR A N 1
ATOM 2494 C CA . THR A 1 325 ? -66.570 25.324 67.497 1.00 67.95 345 THR A CA 1
ATOM 2495 C C . THR A 1 325 ? -67.116 26.325 66.484 1.00 62.32 345 THR A C 1
ATOM 2496 O O . THR A 1 325 ? -66.395 26.774 65.593 1.00 54.63 345 THR A O 1
ATOM 2500 N N . TRP A 1 326 ? -68.395 26.662 66.628 1.00 66.84 346 TRP A N 1
ATOM 2501 C CA . TRP A 1 326 ? -69.074 27.592 65.727 1.00 66.59 346 TRP A CA 1
ATOM 2502 C C . TRP A 1 326 ? -69.082 27.100 64.280 1.00 68.35 346 TRP A C 1
ATOM 2503 O O . TRP A 1 326 ? -69.057 27.900 63.344 1.00 59.74 346 TRP A O 1
ATOM 2514 N N . GLY A 1 327 ? -69.113 25.783 64.103 1.00 59.63 347 GLY A N 1
ATOM 2515 C CA . GLY A 1 327 ? -69.179 25.191 62.780 1.00 57.39 347 GLY A CA 1
ATOM 2516 C C . GLY A 1 327 ? -67.826 24.998 62.122 1.00 55.31 347 GLY A C 1
ATOM 2517 O O . GLY A 1 327 ? -67.742 24.488 61.005 1.00 56.86 347 GLY A O 1
ATOM 2518 N N . THR A 1 328 ? -66.766 25.406 62.813 1.00 22.95 348 THR A N 1
ATOM 2519 C CA . THR A 1 328 ? -65.410 25.277 62.286 1.00 21.65 348 THR A CA 1
ATOM 2520 C C . THR A 1 328 ? -65.021 23.811 62.107 1.00 24.13 348 THR A C 1
ATOM 2521 O O . THR A 1 328 ? -64.377 23.449 61.123 1.00 23.02 348 THR A O 1
ATOM 2525 N N . ASN A 1 329 ? -65.418 22.969 63.056 1.00 58.37 349 ASN A N 1
ATOM 2526 C CA . ASN A 1 329 ? -65.188 21.533 62.938 1.00 60.75 349 ASN A CA 1
ATOM 2527 C C . ASN A 1 329 ? -65.889 20.942 61.718 1.00 61.51 349 ASN A C 1
ATOM 2528 O O . ASN A 1 329 ? -65.308 20.145 60.981 1.00 57.99 349 ASN A O 1
ATOM 2533 N N . LYS A 1 330 ? -67.139 21.342 61.512 1.00 76.32 350 LYS A N 1
ATOM 2534 C CA . LYS A 1 330 ? -67.905 20.900 60.354 1.00 72.68 350 LYS A CA 1
ATOM 2535 C C . LYS A 1 330 ? -67.312 21.469 59.071 1.00 71.17 350 LYS A C 1
ATOM 2536 O O . LYS A 1 330 ? -67.323 20.816 58.029 1.00 69.21 350 LYS A O 1
ATOM 2542 N N . ALA A 1 331 ? -66.790 22.688 59.157 1.00 28.49 351 ALA A N 1
ATOM 2543 C CA . ALA A 1 331 ? -66.239 23.372 57.991 1.00 18.79 351 ALA A CA 1
ATOM 2544 C C . ALA A 1 331 ? -64.938 22.736 57.510 1.00 16.54 351 ALA A C 1
ATOM 2545 O O . ALA A 1 331 ? -64.760 22.505 56.315 1.00 18.44 351 ALA A O 1
ATOM 2547 N N . ASN A 1 332 ? -64.032 22.457 58.442 1.00 25.17 352 ASN A N 1
ATOM 2548 C CA . ASN A 1 332 ? -62.758 21.830 58.103 1.00 24.77 352 ASN A CA 1
ATOM 2549 C C . ASN A 1 332 ? -62.934 20.452 57.476 1.00 23.42 352 ASN A C 1
ATOM 2550 O O . ASN A 1 332 ? -62.100 20.006 56.688 1.00 19.14 352 ASN A O 1
ATOM 2555 N N . LEU A 1 333 ? -64.025 19.780 57.829 1.00 26.25 353 LEU A N 1
ATOM 2556 C CA . LEU A 1 333 ? -64.356 18.503 57.215 1.00 25.85 353 LEU A CA 1
ATOM 2557 C C . LEU A 1 333 ? -64.874 18.732 55.801 1.00 32.96 353 LEU A C 1
ATOM 2558 O O . LEU A 1 333 ? -64.483 18.031 54.869 1.00 33.78 353 LEU A O 1
ATOM 2563 N N . ASP A 1 334 ? -65.752 19.722 55.653 1.00 66.91 354 ASP A N 1
ATOM 2564 C CA . ASP A 1 334 ? -66.294 20.090 54.348 1.00 65.31 354 ASP A CA 1
ATOM 2565 C C . ASP A 1 334 ? -65.176 20.408 53.363 1.00 63.20 354 ASP A C 1
ATOM 2566 O O . ASP A 1 334 ? -65.232 20.014 52.199 1.00 68.17 354 ASP A O 1
ATOM 2571 N N . VAL A 1 335 ? -64.159 21.119 53.841 1.00 17.87 355 VAL A N 1
ATOM 2572 C CA . VAL A 1 335 ? -62.984 21.419 53.034 1.00 12.62 355 VAL A CA 1
ATOM 2573 C C . VAL A 1 335 ? -62.270 20.130 52.642 1.00 17.15 355 VAL A C 1
ATOM 2574 O O . VAL A 1 335 ? -61.892 19.945 51.485 1.00 19.18 355 VAL A O 1
ATOM 2578 N N . ALA A 1 336 ? -62.099 19.239 53.613 1.00 26.90 356 ALA A N 1
ATOM 2579 C CA . ALA A 1 336 ? -61.435 17.960 53.381 1.00 29.68 356 ALA A CA 1
ATOM 2580 C C . ALA A 1 336 ? -62.212 17.098 52.391 1.00 31.91 356 ALA A C 1
ATOM 2581 O O . ALA A 1 336 ? -61.628 16.291 51.667 1.00 33.34 356 ALA A O 1
ATOM 2583 N N . LYS A 1 337 ? -63.529 17.272 52.365 1.00 46.57 357 LYS A N 1
ATOM 2584 C CA . LYS A 1 337 ? -64.379 16.539 51.433 1.00 53.69 357 LYS A CA 1
ATOM 2585 C C . LYS A 1 337 ? -64.341 17.176 50.046 1.00 50.06 357 LYS A C 1
ATOM 2586 O O . LYS A 1 337 ? -64.334 16.477 49.033 1.00 50.16 357 LYS A O 1
ATOM 2592 N N . LEU A 1 338 ? -64.313 18.505 50.007 1.00 24.22 358 LEU A N 1
ATOM 2593 C CA . LEU A 1 338 ? -64.206 19.231 48.745 1.00 22.32 358 LEU A CA 1
ATOM 2594 C C . LEU A 1 338 ? -62.823 19.048 48.130 1.00 20.39 358 LEU A C 1
ATOM 2595 O O . LEU A 1 338 ? -62.683 18.975 46.910 1.00 19.38 358 LEU A O 1
ATOM 2600 N N . ARG A 1 339 ? -61.806 18.975 48.983 1.00 25.44 359 ARG A N 1
ATOM 2601 C CA . ARG A 1 339 ? -60.440 18.751 48.528 1.00 25.93 359 ARG A CA 1
ATOM 2602 C C . ARG A 1 339 ? -60.344 17.386 47.856 1.00 26.40 359 ARG A C 1
ATOM 2603 O O . ARG A 1 339 ? -59.528 17.175 46.959 1.00 26.38 359 ARG A O 1
ATOM 2611 N N . GLN A 1 340 ? -61.195 16.466 48.301 1.00 34.08 360 GLN A N 1
ATOM 2612 C CA . GLN A 1 340 ? -61.238 15.115 47.760 1.00 31.99 360 GLN A CA 1
ATOM 2613 C C . GLN A 1 340 ? -62.170 15.042 46.554 1.00 36.83 360 GLN A C 1
ATOM 2614 O O . GLN A 1 340 ? -61.931 14.279 45.617 1.00 39.25 360 GLN A O 1
ATOM 2620 N N . GLN A 1 341 ? -63.226 15.849 46.581 1.00 46.06 361 GLN A N 1
ATOM 2621 C CA . GLN A 1 341 ? -64.157 15.941 45.460 1.00 40.86 361 GLN A CA 1
ATOM 2622 C C . GLN A 1 341 ? -63.475 16.526 44.228 1.00 38.88 361 GLN A C 1
ATOM 2623 O O . GLN A 1 341 ? -63.927 16.326 43.102 1.00 45.44 361 GLN A O 1
ATOM 2629 N N . ALA A 1 342 ? -62.388 17.255 44.451 1.00 28.81 362 ALA A N 1
ATOM 2630 C CA . ALA A 1 342 ? -61.627 17.847 43.360 1.00 27.18 362 ALA A CA 1
ATOM 2631 C C . ALA A 1 342 ? -60.628 16.847 42.792 1.00 29.86 362 ALA A C 1
ATOM 2632 O O . ALA A 1 342 ? -60.189 16.976 41.651 1.00 30.94 362 ALA A O 1
ATOM 2634 N N . GLN A 1 343 ? -60.273 15.849 43.593 1.00 27.51 363 GLN A N 1
ATOM 2635 C CA . GLN A 1 343 ? -59.308 14.843 43.166 1.00 29.04 363 GLN A CA 1
ATOM 2636 C C . GLN A 1 343 ? -59.951 13.756 42.312 1.00 32.82 363 GLN A C 1
ATOM 2637 O O . GLN A 1 343 ? -59.255 13.002 41.632 1.00 37.36 363 GLN A O 1
ATOM 2643 N N . ILE A 1 344 ? -61.278 13.674 42.347 1.00 49.19 364 ILE A N 1
ATOM 2644 C CA . ILE A 1 344 ? -61.986 12.730 41.491 1.00 50.87 364 ILE A CA 1
ATOM 2645 C C . ILE A 1 344 ? -62.250 13.346 40.121 1.00 53.43 364 ILE A C 1
ATOM 2646 O O . ILE A 1 344 ? -62.304 12.637 39.118 1.00 55.57 364 ILE A O 1
ATOM 2651 N N . VAL A 1 345 ? -62.400 14.667 40.079 1.00 25.19 365 VAL A N 1
ATOM 2652 C CA . VAL A 1 345 ? -62.592 15.366 38.815 1.00 29.28 365 VAL A CA 1
ATOM 2653 C C . VAL A 1 345 ? -61.236 15.662 38.189 1.00 31.48 365 VAL A C 1
ATOM 2654 O O . VAL A 1 345 ? -61.138 15.943 36.995 1.00 35.83 365 VAL A O 1
ATOM 2658 N N . ALA A 1 346 ? -60.190 15.597 39.007 1.00 16.79 366 ALA A N 1
ATOM 2659 C CA . ALA A 1 346 ? -58.828 15.687 38.508 1.00 19.50 366 ALA A CA 1
ATOM 2660 C C . ALA A 1 346 ? -58.455 14.327 37.945 1.00 18.73 366 ALA A C 1
ATOM 2661 O O . ALA A 1 346 ? -57.669 14.223 37.003 1.00 17.79 366 ALA A O 1
ATOM 2663 N N . TYR A 1 347 ? -59.033 13.285 38.535 1.00 26.63 367 TYR A N 1
ATOM 2664 C CA . TYR A 1 347 ? -58.858 11.924 38.050 1.00 25.24 367 TYR A CA 1
ATOM 2665 C C . TYR A 1 347 ? -59.615 11.750 36.740 1.00 32.02 367 TYR A C 1
ATOM 2666 O O . TYR A 1 347 ? -59.139 11.084 35.821 1.00 38.67 367 TYR A O 1
ATOM 2675 N N . GLU A 1 348 ? -60.798 12.352 36.662 1.00 33.07 368 GLU A N 1
ATOM 2676 C CA . GLU A 1 348 ? -61.586 12.337 35.436 1.00 33.44 368 GLU A CA 1
ATOM 2677 C C . GLU A 1 348 ? -60.881 13.123 34.338 1.00 29.85 368 GLU A C 1
ATOM 2678 O O . GLU A 1 348 ? -60.825 12.687 33.189 1.00 32.69 368 GLU A O 1
ATOM 2684 N N . SER A 1 349 ? -60.341 14.282 34.702 1.00 15.79 369 SER A N 1
ATOM 2685 C CA . SER A 1 349 ? -59.599 15.112 33.761 1.00 18.74 369 SER A CA 1
ATOM 2686 C C . SER A 1 349 ? -58.357 14.384 33.272 1.00 19.31 369 SER A C 1
ATOM 2687 O O . SER A 1 349 ? -57.938 14.550 32.128 1.00 22.93 369 SER A O 1
ATOM 2690 N N . ALA A 1 350 ? -57.771 13.577 34.150 1.00 18.71 370 ALA A N 1
ATOM 2691 C CA . ALA A 1 350 ? -56.585 12.808 33.804 1.00 22.48 370 ALA A CA 1
ATOM 2692 C C . ALA A 1 350 ? -56.921 11.721 32.793 1.00 22.59 370 ALA A C 1
ATOM 2693 O O . ALA A 1 350 ? -56.170 11.493 31.848 1.00 21.03 370 ALA A O 1
ATOM 2695 N N . VAL A 1 351 ? -58.055 11.058 32.995 1.00 14.45 371 VAL A N 1
ATOM 2696 C CA . VAL A 1 351 ? -58.475 9.965 32.123 1.00 17.30 371 VAL A CA 1
ATOM 2697 C C . VAL A 1 351 ? -58.934 10.462 30.755 1.00 19.03 371 VAL A C 1
ATOM 2698 O O . VAL A 1 351 ? -58.494 9.953 29.724 1.00 17.68 371 VAL A O 1
ATOM 2702 N N . GLN A 1 352 ? -59.816 11.458 30.751 1.00 41.44 372 GLN A N 1
ATOM 2703 C CA . GLN A 1 352 ? -60.332 12.023 29.507 1.00 39.01 372 GLN A CA 1
ATOM 2704 C C . GLN A 1 352 ? -59.214 12.584 28.635 1.00 42.12 372 GLN A C 1
ATOM 2705 O O . GLN A 1 352 ? -59.298 12.555 27.408 1.00 44.96 372 GLN A O 1
ATOM 2711 N N . SER A 1 353 ? -58.166 13.091 29.277 1.00 23.04 373 SER A N 1
ATOM 2712 C CA . SER A 1 353 ? -57.002 13.591 28.558 1.00 22.16 373 SER A CA 1
ATOM 2713 C C . SER A 1 353 ? -56.104 12.437 28.120 1.00 29.13 373 SER A C 1
ATOM 2714 O O . SER A 1 353 ? -55.495 12.486 27.051 1.00 29.09 373 SER A O 1
ATOM 2717 N N . ALA A 1 354 ? -56.028 11.400 28.949 1.00 37.58 374 ALA A N 1
ATOM 2718 C CA . ALA A 1 354 ? -55.207 10.234 28.639 1.00 38.66 374 ALA A CA 1
ATOM 2719 C C . ALA A 1 354 ? -55.791 9.436 27.480 1.00 33.10 374 ALA A C 1
ATOM 2720 O O . ALA A 1 354 ? -55.056 8.884 26.663 1.00 36.09 374 ALA A O 1
ATOM 2722 N N . PHE A 1 355 ? -57.118 9.375 27.419 1.00 38.37 375 PHE A N 1
ATOM 2723 C CA . PHE A 1 355 ? -57.802 8.683 26.334 1.00 42.51 375 PHE A CA 1
ATOM 2724 C C . PHE A 1 355 ? -57.565 9.420 25.023 1.00 41.65 375 PHE A C 1
ATOM 2725 O O . PHE A 1 355 ? -57.218 8.812 24.010 1.00 42.35 375 PHE A O 1
ATOM 2733 N N . GLN A 1 356 ? -57.756 10.735 25.058 1.00 35.23 376 GLN A N 1
ATOM 2734 C CA . GLN A 1 356 ? -57.513 11.593 23.905 1.00 32.85 376 GLN A CA 1
ATOM 2735 C C . GLN A 1 356 ? -56.062 11.492 23.447 1.00 36.73 376 GLN A C 1
ATOM 2736 O O . GLN A 1 356 ? -55.776 11.510 22.250 1.00 41.77 376 GLN A O 1
ATOM 2742 N N . ASP A 1 357 ? -55.153 11.377 24.410 1.00 57.71 377 ASP A N 1
ATOM 2743 C CA . ASP A 1 357 ? -53.726 11.274 24.122 1.00 54.46 377 ASP A CA 1
ATOM 2744 C C . ASP A 1 357 ? -53.406 10.045 23.278 1.00 53.53 377 ASP A C 1
ATOM 2745 O O . ASP A 1 357 ? -52.420 10.026 22.541 1.00 57.60 377 ASP A O 1
ATOM 2750 N N . VAL A 1 358 ? -54.245 9.021 23.390 1.00 27.42 378 VAL A N 1
ATOM 2751 C CA . VAL A 1 358 ? -54.038 7.773 22.665 1.00 30.71 378 VAL A CA 1
ATOM 2752 C C . VAL A 1 358 ? -54.838 7.735 21.366 1.00 29.60 378 VAL A C 1
ATOM 2753 O O . VAL A 1 358 ? -54.307 7.381 20.312 1.00 27.91 378 VAL A O 1
ATOM 2757 N N . ALA A 1 359 ? -56.112 8.107 21.452 1.00 28.76 379 ALA A N 1
ATOM 2758 C CA . ALA A 1 359 ? -57.008 8.092 20.298 1.00 31.11 379 ALA A CA 1
ATOM 2759 C C . ALA A 1 359 ? -56.473 8.942 19.148 1.00 29.62 379 ALA A C 1
ATOM 2760 O O . ALA A 1 359 ? -56.639 8.593 17.978 1.00 27.03 379 ALA A O 1
ATOM 2762 N N . ASN A 1 360 ? -55.831 10.056 19.486 1.00 15.45 380 ASN A N 1
ATOM 2763 C CA . ASN A 1 360 ? -55.193 10.898 18.483 1.00 13.94 380 ASN A CA 1
ATOM 2764 C C . ASN A 1 360 ? -53.972 10.213 17.883 1.00 21.54 380 ASN A C 1
ATOM 2765 O O . ASN A 1 360 ? -53.750 10.268 16.674 1.00 25.75 380 ASN A O 1
ATOM 2770 N N . ALA A 1 361 ? -53.187 9.564 18.738 1.00 25.91 381 ALA A N 1
ATOM 2771 C CA . ALA A 1 361 ? -51.978 8.873 18.305 1.00 26.62 381 ALA A CA 1
ATOM 2772 C C . ALA A 1 361 ? -52.304 7.698 17.389 1.00 25.95 381 ALA A C 1
ATOM 2773 O O . ALA A 1 361 ? -51.503 7.327 16.531 1.00 29.29 381 ALA A O 1
ATOM 2775 N N . LEU A 1 362 ? -53.483 7.114 17.578 1.00 19.65 382 LEU A N 1
ATOM 2776 C CA . LEU A 1 362 ? -53.934 6.011 16.739 1.00 20.72 382 LEU A CA 1
ATOM 2777 C C . LEU A 1 362 ? -54.456 6.526 15.404 1.00 25.00 382 LEU A C 1
ATOM 2778 O O . LEU A 1 362 ? -54.160 5.961 14.351 1.00 30.19 382 LEU A O 1
ATOM 2783 N N . ALA A 1 363 ? -55.236 7.601 15.456 1.00 39.47 383 ALA A N 1
ATOM 2784 C CA . ALA A 1 363 ? -55.781 8.208 14.249 1.00 35.70 383 ALA A CA 1
ATOM 2785 C C . ALA A 1 363 ? -54.673 8.821 13.401 1.00 38.18 383 ALA A C 1
ATOM 2786 O O . ALA A 1 363 ? -54.780 8.888 12.177 1.00 43.46 383 ALA A O 1
ATOM 2788 N N . ALA A 1 364 ? -53.606 9.263 14.059 1.00 21.90 384 ALA A N 1
ATOM 2789 C CA . ALA A 1 364 ? -52.485 9.878 13.360 1.00 24.64 384 ALA A CA 1
ATOM 2790 C C . ALA A 1 364 ? -51.649 8.845 12.612 1.00 25.69 384 ALA A C 1
ATOM 2791 O O . ALA A 1 364 ? -51.336 9.034 11.440 1.00 24.56 384 ALA A O 1
ATOM 2793 N N . ARG A 1 365 ? -51.298 7.751 13.285 1.00 45.57 385 ARG A N 1
ATOM 2794 C CA . ARG A 1 365 ? -50.472 6.713 12.669 1.00 45.31 385 ARG A CA 1
ATOM 2795 C C . ARG A 1 365 ? -51.160 6.101 11.452 1.00 47.85 385 ARG A C 1
ATOM 2796 O O . ARG A 1 365 ? -50.501 5.599 10.542 1.00 51.40 385 ARG A O 1
ATOM 2804 N N . GLU A 1 366 ? -52.487 6.151 11.445 1.00 44.28 386 GLU A N 1
ATOM 2805 C CA . GLU A 1 366 ? -53.271 5.622 10.340 1.00 44.86 386 GLU A CA 1
ATOM 2806 C C . GLU A 1 366 ? -53.248 6.593 9.170 1.00 49.81 386 GLU A C 1
ATOM 2807 O O . GLU A 1 366 ? -53.076 6.193 8.019 1.00 53.32 386 GLU A O 1
ATOM 2813 N N . GLN A 1 367 ? -53.417 7.874 9.477 1.00 35.28 387 GLN A N 1
ATOM 2814 C CA . GLN A 1 367 ? -53.550 8.898 8.448 1.00 31.02 387 GLN A CA 1
ATOM 2815 C C . GLN A 1 367 ? -52.214 9.495 8.020 1.00 30.38 387 GLN A C 1
ATOM 2816 O O . GLN A 1 367 ? -52.090 10.008 6.911 1.00 36.71 387 GLN A O 1
ATOM 2822 N N . LEU A 1 368 ? -51.215 9.428 8.894 1.00 20.80 388 LEU A N 1
ATOM 2823 C CA . LEU A 1 368 ? -49.874 9.884 8.538 1.00 22.23 388 LEU A CA 1
ATOM 2824 C C . LEU A 1 368 ? -49.156 8.811 7.730 1.00 28.42 388 LEU A C 1
ATOM 2825 O O . LEU A 1 368 ? -48.034 9.013 7.268 1.00 33.71 388 LEU A O 1
ATOM 2830 N N . ASP A 1 369 ? -49.812 7.666 7.572 1.00 38.35 389 ASP A N 1
ATOM 2831 C CA . ASP A 1 369 ? -49.301 6.592 6.734 1.00 40.35 389 ASP A CA 1
ATOM 2832 C C . ASP A 1 369 ? -49.910 6.696 5.342 1.00 45.25 389 ASP A C 1
ATOM 2833 O O . ASP A 1 369 ? -49.210 6.589 4.336 1.00 50.04 389 ASP A O 1
ATOM 2838 N N . LYS A 1 370 ? -51.222 6.910 5.296 1.00 64.03 390 LYS A N 1
ATOM 2839 C CA . LYS A 1 370 ? -51.937 7.051 4.033 1.00 55.64 390 LYS A CA 1
ATOM 2840 C C . LYS A 1 370 ? -51.539 8.330 3.303 1.00 61.81 390 LYS A C 1
ATOM 2841 O O . LYS A 1 370 ? -51.436 8.348 2.076 1.00 67.46 390 LYS A O 1
ATOM 2847 N N . ALA A 1 371 ? -51.318 9.399 4.062 1.00 45.49 391 ALA A N 1
ATOM 2848 C CA . ALA A 1 371 ? -50.905 10.672 3.484 1.00 46.13 391 ALA A CA 1
ATOM 2849 C C . ALA A 1 371 ? -49.455 10.613 3.024 1.00 43.72 391 ALA A C 1
ATOM 2850 O O . ALA A 1 371 ? -49.068 11.292 2.074 1.00 46.06 391 ALA A O 1
ATOM 2852 N N . TYR A 1 372 ? -48.655 9.800 3.706 1.00 48.16 392 TYR A N 1
ATOM 2853 C CA . TYR A 1 372 ? -47.248 9.648 3.357 1.00 46.02 392 TYR A CA 1
ATOM 2854 C C . TYR A 1 372 ? -47.073 8.835 2.083 1.00 49.34 392 TYR A C 1
ATOM 2855 O O . TYR A 1 372 ? -46.267 9.184 1.221 1.00 53.44 392 TYR A O 1
ATOM 2864 N N . ASP A 1 373 ? -47.827 7.745 1.976 1.00 100.02 393 ASP A N 1
ATOM 2865 C CA . ASP A 1 373 ? -47.745 6.864 0.818 1.00 107.61 393 ASP A CA 1
ATOM 2866 C C . ASP A 1 373 ? -48.124 7.600 -0.463 1.00 106.53 393 ASP A C 1
ATOM 2867 O O . ASP A 1 373 ? -47.570 7.335 -1.530 1.00 105.73 393 ASP A O 1
ATOM 2872 N N . ALA A 1 374 ? -49.068 8.529 -0.348 1.00 50.52 394 ALA A N 1
ATOM 2873 C CA . ALA A 1 374 ? -49.492 9.333 -1.486 1.00 46.94 394 ALA A CA 1
ATOM 2874 C C . ALA A 1 374 ? -48.388 10.295 -1.915 1.00 44.72 394 ALA A C 1
ATOM 2875 O O . ALA A 1 374 ? -48.082 10.415 -3.101 1.00 54.47 394 ALA A O 1
ATOM 2877 N N . LEU A 1 375 ? -47.788 10.974 -0.943 1.00 28.91 395 LEU A N 1
ATOM 2878 C CA . LEU A 1 375 ? -46.726 11.935 -1.221 1.00 31.14 395 LEU A CA 1
ATOM 2879 C C . LEU A 1 375 ? -45.451 11.252 -1.709 1.00 31.22 395 LEU A C 1
ATOM 2880 O O . LEU A 1 375 ? -44.592 11.890 -2.318 1.00 30.47 395 LEU A O 1
ATOM 2885 N N . SER A 1 376 ? -45.333 9.956 -1.440 1.00 52.74 396 SER A N 1
ATOM 2886 C CA . SER A 1 376 ? -44.154 9.197 -1.840 1.00 55.95 396 SER A CA 1
ATOM 2887 C C . SER A 1 376 ? -44.249 8.736 -3.291 1.00 59.76 396 SER A C 1
ATOM 2888 O O . SER A 1 376 ? -43.290 8.859 -4.052 1.00 60.83 396 SER A O 1
ATOM 2891 N N . LYS A 1 377 ? -45.408 8.204 -3.672 1.00 73.23 397 LYS A N 1
ATOM 2892 C CA . LYS A 1 377 ? -45.622 7.768 -5.047 1.00 73.72 397 LYS A CA 1
ATOM 2893 C C . LYS A 1 377 ? -45.682 8.979 -5.974 1.00 73.67 397 LYS A C 1
ATOM 2894 O O . LYS A 1 377 ? -45.413 8.872 -7.170 1.00 73.78 397 LYS A O 1
ATOM 2900 N N . GLN A 1 378 ? -46.039 10.128 -5.409 1.00 64.01 398 GLN A N 1
ATOM 2901 C CA . GLN A 1 378 ? -46.017 11.386 -6.141 1.00 65.87 398 GLN A CA 1
ATOM 2902 C C . GLN A 1 378 ? -44.578 11.760 -6.465 1.00 59.22 398 GLN A C 1
ATOM 2903 O O . GLN A 1 378 ? -44.280 12.261 -7.550 1.00 57.25 398 GLN A O 1
ATOM 2909 N N . SER A 1 379 ? -43.687 11.505 -5.512 1.00 42.12 399 SER A N 1
ATOM 2910 C CA . SER A 1 379 ? -42.268 11.784 -5.690 1.00 44.65 399 SER A CA 1
ATOM 2911 C C . SER A 1 379 ? -41.671 10.866 -6.748 1.00 47.77 399 SER A C 1
ATOM 2912 O O . SER A 1 379 ? -40.864 11.297 -7.569 1.00 48.48 399 SER A O 1
ATOM 2915 N N . ARG A 1 380 ? -42.075 9.600 -6.720 1.00 100.83 400 ARG A N 1
ATOM 2916 C CA . ARG A 1 380 ? -41.616 8.619 -7.696 1.00 99.09 400 ARG A CA 1
ATOM 2917 C C . ARG A 1 380 ? -42.061 9.007 -9.101 1.00 100.97 400 ARG A C 1
ATOM 2918 O O . ARG A 1 380 ? -41.287 8.918 -10.055 1.00 101.36 400 ARG A O 1
ATOM 2926 N N . ALA A 1 381 ? -43.313 9.438 -9.218 1.00 34.70 401 ALA A N 1
ATOM 2927 C CA . ALA A 1 381 ? -43.876 9.843 -10.500 1.00 28.38 401 ALA A CA 1
ATOM 2928 C C . ALA A 1 381 ? -43.174 11.080 -11.044 1.00 33.85 401 ALA A C 1
ATOM 2929 O O . ALA A 1 381 ? -42.828 11.141 -12.224 1.00 41.97 401 ALA A O 1
ATOM 2931 N N . SER A 1 382 ? -42.963 12.064 -10.176 1.00 42.61 402 SER A N 1
ATOM 2932 C CA . SER A 1 382 ? -42.301 13.300 -10.571 1.00 41.08 402 SER A CA 1
ATOM 2933 C C . SER A 1 382 ? -40.830 13.048 -10.892 1.00 44.84 402 SER A C 1
ATOM 2934 O O . SER A 1 382 ? -40.244 13.728 -11.734 1.00 46.39 402 SER A O 1
ATOM 2937 N N . LYS A 1 383 ? -40.241 12.067 -10.215 1.00 60.44 403 LYS A N 1
ATOM 2938 C CA . LYS A 1 383 ? -38.865 11.672 -10.485 1.00 61.67 403 LYS A CA 1
ATOM 2939 C C . LYS A 1 383 ? -38.781 10.971 -11.833 1.00 68.79 403 LYS A C 1
ATOM 2940 O O . LYS A 1 383 ? -37.835 11.175 -12.594 1.00 70.45 403 LYS A O 1
ATOM 2946 N N . GLU A 1 384 ? -39.778 10.139 -12.118 1.00 54.00 404 GLU A N 1
ATOM 2947 C CA . GLU A 1 384 ? -39.849 9.423 -13.386 1.00 52.40 404 GLU A CA 1
ATOM 2948 C C . GLU A 1 384 ? -40.047 10.390 -14.545 1.00 51.74 404 GLU A C 1
ATOM 2949 O O . GLU A 1 384 ? -39.429 10.245 -15.600 1.00 54.13 404 GLU A O 1
ATOM 2955 N N . ALA A 1 385 ? -40.915 11.375 -14.339 1.00 16.30 405 ALA A N 1
ATOM 2956 C CA . ALA A 1 385 ? -41.160 12.404 -15.340 1.00 23.05 405 ALA A CA 1
ATOM 2957 C C . ALA A 1 385 ? -39.875 13.166 -15.641 1.00 23.78 405 ALA A C 1
ATOM 2958 O O . ALA A 1 385 ? -39.623 13.545 -16.783 1.00 27.36 405 ALA A O 1
ATOM 2960 N N . LEU A 1 386 ? -39.065 13.377 -14.609 1.00 31.36 406 LEU A N 1
ATOM 2961 C CA . LEU A 1 386 ? -37.792 14.074 -14.754 1.00 32.14 406 LEU A CA 1
ATOM 2962 C C . LEU A 1 386 ? -36.824 13.310 -15.655 1.00 33.24 406 LEU A C 1
ATOM 2963 O O . LEU A 1 386 ? -36.146 13.903 -16.494 1.00 34.59 406 LEU A O 1
ATOM 2968 N N . ARG A 1 387 ? -36.766 11.993 -15.478 1.00 48.44 407 ARG A N 1
ATOM 2969 C CA . ARG A 1 387 ? -35.854 11.155 -16.250 1.00 47.24 407 ARG A CA 1
ATOM 2970 C C . ARG A 1 387 ? -36.249 11.098 -17.724 1.00 49.59 407 ARG A C 1
ATOM 2971 O O . ARG A 1 387 ? -35.389 11.112 -18.605 1.00 49.45 407 ARG A O 1
ATOM 2979 N N . LEU A 1 388 ? -37.552 11.026 -17.982 1.00 41.73 408 LEU A N 1
ATOM 2980 C CA . LEU A 1 388 ? -38.068 11.004 -19.347 1.00 39.89 408 LEU A CA 1
ATOM 2981 C C . LEU A 1 388 ? -37.701 12.283 -20.089 1.00 42.31 408 LEU A C 1
ATOM 2982 O O . LEU A 1 388 ? -37.219 12.239 -21.220 1.00 48.40 408 LEU A O 1
ATOM 2987 N N . VAL A 1 389 ? -37.934 13.421 -19.444 1.00 30.33 409 VAL A N 1
ATOM 2988 C CA . VAL A 1 389 ? -37.548 14.708 -20.008 1.00 30.29 409 VAL A CA 1
ATOM 2989 C C . VAL A 1 389 ? -36.026 14.849 -19.960 1.00 33.91 409 VAL A C 1
ATOM 2990 O O . VAL A 1 389 ? -35.435 15.616 -20.720 1.00 37.75 409 VAL A O 1
ATOM 2994 N N . GLY A 1 390 ? -35.395 14.087 -19.072 1.00 55.93 410 GLY A N 1
ATOM 2995 C CA . GLY A 1 390 ? -33.947 14.081 -18.964 1.00 55.91 410 GLY A CA 1
ATOM 2996 C C . GLY A 1 390 ? -33.284 13.488 -20.191 1.00 56.69 410 GLY A C 1
ATOM 2997 O O . GLY A 1 390 ? -32.103 13.723 -20.448 1.00 54.81 410 GLY A O 1
ATOM 2998 N N . LEU A 1 391 ? -34.054 12.717 -20.952 1.00 64.70 411 LEU A N 1
ATOM 2999 C CA . LEU A 1 391 ? -33.568 12.095 -22.177 1.00 62.01 411 LEU A CA 1
ATOM 3000 C C . LEU A 1 391 ? -33.972 12.931 -23.386 1.00 60.71 411 LEU A C 1
ATOM 3001 O O . LEU A 1 391 ? -33.267 12.967 -24.397 1.00 65.13 411 LEU A O 1
ATOM 3006 N N . ARG A 1 392 ? -35.122 13.591 -23.271 1.00 73.80 412 ARG A N 1
ATOM 3007 C CA . ARG A 1 392 ? -35.614 14.499 -24.302 1.00 77.21 412 ARG A CA 1
ATOM 3008 C C . ARG A 1 392 ? -34.612 15.620 -24.545 1.00 78.15 412 ARG A C 1
ATOM 3009 O O . ARG A 1 392 ? -34.260 15.921 -25.687 1.00 76.75 412 ARG A O 1
ATOM 3017 N N . TYR A 1 393 ? -34.155 16.230 -23.457 1.00 85.72 413 TYR A N 1
ATOM 3018 C CA . TYR A 1 393 ? -33.168 17.298 -23.527 1.00 82.88 413 TYR A CA 1
ATOM 3019 C C . TYR A 1 393 ? -31.831 16.773 -24.036 1.00 88.26 413 TYR A C 1
ATOM 3020 O O . TYR A 1 393 ? -31.079 17.493 -24.696 1.00 79.63 413 TYR A O 1
ATOM 3029 N N . LYS A 1 394 ? -31.543 15.514 -23.722 1.00 87.52 414 LYS A N 1
ATOM 3030 C CA . LYS A 1 394 ? -30.296 14.880 -24.130 1.00 84.87 414 LYS A CA 1
ATOM 3031 C C . LYS A 1 394 ? -30.257 14.683 -25.642 1.00 80.71 414 LYS A C 1
ATOM 3032 O O . LYS A 1 394 ? -29.184 14.607 -26.242 1.00 80.44 414 LYS A O 1
ATOM 3038 N N . HIS A 1 395 ? -31.434 14.605 -26.254 1.00 63.80 415 HIS A N 1
ATOM 3039 C CA . HIS A 1 395 ? -31.539 14.413 -27.696 1.00 73.51 415 HIS A CA 1
ATOM 3040 C C . HIS A 1 395 ? -31.958 15.700 -28.397 1.00 74.43 415 HIS A C 1
ATOM 3041 O O . HIS A 1 395 ? -31.128 16.568 -28.665 1.00 66.19 415 HIS A O 1
ATOM 3048 N N . GLY A 1 396 ? -33.249 15.818 -28.693 1.00 41.45 416 GLY A N 1
ATOM 3049 C CA . GLY A 1 396 ? -33.772 17.009 -29.337 1.00 52.89 416 GLY A CA 1
ATOM 3050 C C . GLY A 1 396 ? -34.859 17.679 -28.521 1.00 58.15 416 GLY A C 1
ATOM 3051 O O . GLY A 1 396 ? -35.945 17.125 -28.355 1.00 47.84 416 GLY A O 1
ATOM 3052 N N . VAL A 1 397 ? -34.569 18.876 -28.017 1.00 131.00 417 VAL A N 1
ATOM 3053 C CA . VAL A 1 397 ? -35.518 19.602 -27.177 1.00 131.03 417 VAL A CA 1
ATOM 3054 C C . VAL A 1 397 ? -35.735 21.022 -27.694 1.00 128.83 417 VAL A C 1
ATOM 3055 O O . VAL A 1 397 ? -34.916 21.564 -28.441 1.00 118.06 417 VAL A O 1
ATOM 3059 N N . SER A 1 398 ? -36.857 21.613 -27.301 1.00 190.43 418 SER A N 1
ATOM 3060 C CA . SER A 1 398 ? -37.154 22.992 -27.646 1.00 177.04 418 SER A CA 1
ATOM 3061 C C . SER A 1 398 ? -37.057 23.893 -26.419 1.00 171.25 418 SER A C 1
ATOM 3062 O O . SER A 1 398 ? -37.338 25.086 -26.497 1.00 170.09 418 SER A O 1
ATOM 3065 N N . GLY A 1 399 ? -36.652 23.323 -25.289 1.00 76.33 419 GLY A N 1
ATOM 3066 C CA . GLY A 1 399 ? -36.557 24.083 -24.058 1.00 72.33 419 GLY A CA 1
ATOM 3067 C C . GLY A 1 399 ? -35.946 23.304 -22.914 1.00 79.45 419 GLY A C 1
ATOM 3068 O O . GLY A 1 399 ? -36.417 22.221 -22.561 1.00 79.79 419 GLY A O 1
ATOM 3069 N N . ALA A 1 400 ? -34.882 23.857 -22.339 1.00 72.83 420 ALA A N 1
ATOM 3070 C CA . ALA A 1 400 ? -34.317 23.327 -21.108 1.00 67.64 420 ALA A CA 1
ATOM 3071 C C . ALA A 1 400 ? -35.269 23.646 -19.963 1.00 63.40 420 ALA A C 1
ATOM 3072 O O . ALA A 1 400 ? -35.220 23.017 -18.909 1.00 63.99 420 ALA A O 1
ATOM 3074 N N . LEU A 1 401 ? -36.133 24.633 -20.187 1.00 88.37 421 LEU A N 1
ATOM 3075 C CA . LEU A 1 401 ? -37.183 24.989 -19.241 1.00 85.33 421 LEU A CA 1
ATOM 3076 C C . LEU A 1 401 ? -38.041 23.785 -18.858 1.00 85.83 421 LEU A C 1
ATOM 3077 O O . LEU A 1 401 ? -38.428 23.642 -17.698 1.00 88.19 421 LEU A O 1
ATOM 3082 N N . ASP A 1 402 ? -38.337 22.928 -19.832 1.00 93.24 422 ASP A N 1
ATOM 3083 C CA . ASP A 1 402 ? -39.099 21.711 -19.569 1.00 90.50 422 ASP A CA 1
ATOM 3084 C C . ASP A 1 402 ? -38.362 20.833 -18.566 1.00 85.42 422 ASP A C 1
ATOM 3085 O O . ASP A 1 402 ? -38.911 20.470 -17.515 1.00 82.72 422 ASP A O 1
ATOM 3090 N N . LEU A 1 403 ? -37.111 20.523 -18.897 1.00 53.03 423 LEU A N 1
ATOM 3091 C CA . LEU A 1 403 ? -36.241 19.745 -18.033 1.00 49.52 423 LEU A CA 1
ATOM 3092 C C . LEU A 1 403 ? -36.021 20.439 -16.694 1.00 50.15 423 LEU A C 1
ATOM 3093 O O . LEU A 1 403 ? -36.035 19.796 -15.644 1.00 53.07 423 LEU A O 1
ATOM 3098 N N . LEU A 1 404 ? -35.811 21.750 -16.738 1.00 58.14 424 LEU A N 1
ATOM 3099 C CA . LEU A 1 404 ? -35.530 22.511 -15.528 1.00 56.50 424 LEU A CA 1
ATOM 3100 C C . LEU A 1 404 ? -36.747 22.565 -14.612 1.00 52.88 424 LEU A C 1
ATOM 3101 O O . LEU A 1 404 ? -36.612 22.499 -13.390 1.00 52.62 424 LEU A O 1
ATOM 3106 N N . ASP A 1 405 ? -37.931 22.685 -15.205 1.00 69.80 425 ASP A N 1
ATOM 3107 C CA . ASP A 1 405 ? -39.172 22.667 -14.438 1.00 74.25 425 ASP A CA 1
ATOM 3108 C C . ASP A 1 405 ? -39.405 21.285 -13.841 1.00 72.49 425 ASP A C 1
ATOM 3109 O O . ASP A 1 405 ? -39.972 21.154 -12.757 1.00 69.12 425 ASP A O 1
ATOM 3114 N N . ALA A 1 406 ? -38.956 20.258 -14.556 1.00 60.77 426 ALA A N 1
ATOM 3115 C CA . ALA A 1 406 ? -39.106 18.881 -14.102 1.00 60.23 426 ALA A CA 1
ATOM 3116 C C . ALA A 1 406 ? -38.199 18.593 -12.913 1.00 51.47 426 ALA A C 1
ATOM 3117 O O . ALA A 1 406 ? -38.503 17.731 -12.088 1.00 52.09 426 ALA A O 1
ATOM 3119 N N . GLU A 1 407 ? -37.078 19.306 -12.837 1.00 60.21 427 GLU A N 1
ATOM 3120 C CA . GLU A 1 407 ? -36.151 19.156 -11.721 1.00 61.57 427 GLU A CA 1
ATOM 3121 C C . GLU A 1 407 ? -36.772 19.689 -10.439 1.00 60.01 427 GLU A C 1
ATOM 3122 O O . GLU A 1 407 ? -36.660 19.070 -9.382 1.00 57.45 427 GLU A O 1
ATOM 3128 N N . ARG A 1 408 ? -37.421 20.843 -10.542 1.00 49.95 428 ARG A N 1
ATOM 3129 C CA . ARG A 1 408 ? -38.025 21.501 -9.390 1.00 44.31 428 ARG A CA 1
ATOM 3130 C C . ARG A 1 408 ? -39.270 20.776 -8.893 1.00 43.45 428 ARG A C 1
ATOM 3131 O O . ARG A 1 408 ? -39.537 20.741 -7.691 1.00 48.32 428 ARG A O 1
ATOM 3139 N N . SER A 1 409 ? -40.028 20.202 -9.820 1.00 45.34 429 SER A N 1
ATOM 3140 C CA . SER A 1 409 ? -41.226 19.466 -9.456 1.00 47.31 429 SER A CA 1
ATOM 3141 C C . SER A 1 409 ? -40.836 18.161 -8.780 1.00 48.86 429 SER A C 1
ATOM 3142 O O . SER A 1 409 ? -41.546 17.675 -7.898 1.00 45.19 429 SER A O 1
ATOM 3145 N N . SER A 1 410 ? -39.702 17.601 -9.194 1.00 24.72 430 SER A N 1
ATOM 3146 C CA . SER A 1 410 ? -39.188 16.373 -8.598 1.00 23.65 430 SER A CA 1
ATOM 3147 C C . SER A 1 410 ? -38.525 16.671 -7.260 1.00 24.77 430 SER A C 1
ATOM 3148 O O . SER A 1 410 ? -38.563 15.855 -6.341 1.00 28.73 430 SER A O 1
ATOM 3151 N N . TYR A 1 411 ? -37.915 17.847 -7.160 1.00 45.13 431 TYR A N 1
ATOM 3152 C CA . TYR A 1 411 ? -37.261 18.270 -5.929 1.00 42.22 431 TYR A CA 1
ATOM 3153 C C . TYR A 1 411 ? -38.283 18.621 -4.855 1.00 41.32 431 TYR A C 1
ATOM 3154 O O . TYR A 1 411 ? -38.124 18.256 -3.691 1.00 43.56 431 TYR A O 1
ATOM 3163 N N . SER A 1 412 ? -39.333 19.330 -5.255 1.00 34.29 432 SER A N 1
ATOM 3164 C CA . SER A 1 412 ? -40.371 19.756 -4.323 1.00 31.66 432 SER A CA 1
ATOM 3165 C C . SER A 1 412 ? -41.220 18.583 -3.843 1.00 31.99 432 SER A C 1
ATOM 3166 O O . SER A 1 412 ? -41.623 18.533 -2.682 1.00 35.26 432 SER A O 1
ATOM 3169 N N . ALA A 1 413 ? -41.490 17.641 -4.741 1.00 38.36 433 ALA A N 1
ATOM 3170 C CA . ALA A 1 413 ? -42.306 16.479 -4.405 1.00 35.40 433 ALA A CA 1
ATOM 3171 C C . ALA A 1 413 ? -41.537 15.484 -3.542 1.00 37.36 433 ALA A C 1
ATOM 3172 O O . ALA A 1 413 ? -42.128 14.598 -2.926 1.00 38.97 433 ALA A O 1
ATOM 3174 N N . GLU A 1 414 ? -40.217 15.633 -3.504 1.00 33.45 434 GLU A N 1
ATOM 3175 C CA . GLU A 1 414 ? -39.377 14.757 -2.698 1.00 37.64 434 GLU A CA 1
ATOM 3176 C C . GLU A 1 414 ? -39.165 15.350 -1.309 1.00 38.99 434 GLU A C 1
ATOM 3177 O O . GLU A 1 414 ? -39.096 14.624 -0.317 1.00 33.30 434 GLU A O 1
ATOM 3183 N N . GLY A 1 415 ? -39.062 16.673 -1.246 1.00 55.33 435 GLY A N 1
ATOM 3184 C CA . GLY A 1 415 ? -38.930 17.368 0.021 1.00 56.53 435 GLY A CA 1
ATOM 3185 C C . GLY A 1 415 ? -40.223 17.307 0.809 1.00 56.61 435 GLY A C 1
ATOM 3186 O O . GLY A 1 415 ? -40.218 17.343 2.040 1.00 61.30 435 GLY A O 1
ATOM 3187 N N . ALA A 1 416 ? -41.336 17.213 0.090 1.00 27.86 436 ALA A N 1
ATOM 3188 C CA . ALA A 1 416 ? -42.647 17.088 0.713 1.00 26.47 436 ALA A CA 1
ATOM 3189 C C . ALA A 1 416 ? -42.852 15.669 1.226 1.00 27.72 436 ALA A C 1
ATOM 3190 O O . ALA A 1 416 ? -43.715 15.419 2.068 1.00 28.76 436 ALA A O 1
ATOM 3192 N N . ALA A 1 417 ? -42.052 14.742 0.709 1.00 40.51 437 ALA A N 1
ATOM 3193 C CA . ALA A 1 417 ? -42.104 13.354 1.147 1.00 39.22 437 ALA A CA 1
ATOM 3194 C C . ALA A 1 417 ? -41.335 13.179 2.451 1.00 38.02 437 ALA A C 1
ATOM 3195 O O . ALA A 1 417 ? -41.734 12.403 3.317 1.00 41.35 437 ALA A O 1
ATOM 3197 N N . LEU A 1 418 ? -40.230 13.907 2.582 1.00 35.27 438 LEU A N 1
ATOM 3198 C CA . LEU A 1 418 ? -39.438 13.884 3.806 1.00 34.79 438 LEU A CA 1
ATOM 3199 C C . LEU A 1 418 ? -40.194 14.546 4.951 1.00 36.59 438 LEU A C 1
ATOM 3200 O O . LEU A 1 418 ? -40.045 14.160 6.111 1.00 37.37 438 LEU A O 1
ATOM 3205 N N . SER A 1 419 ? -41.001 15.547 4.616 1.00 61.29 439 SER A N 1
ATOM 3206 C CA . SER A 1 419 ? -41.790 16.264 5.610 1.00 62.71 439 SER A CA 1
ATOM 3207 C C . SER A 1 419 ? -42.797 15.335 6.277 1.00 61.35 439 SER A C 1
ATOM 3208 O O . SER A 1 419 ? -42.977 15.370 7.495 1.00 64.12 439 SER A O 1
ATOM 3211 N N . ALA A 1 420 ? -43.449 14.502 5.472 1.00 39.82 440 ALA A N 1
ATOM 3212 C CA . ALA A 1 420 ? -44.415 13.539 5.985 1.00 39.01 440 ALA A CA 1
ATOM 3213 C C . ALA A 1 420 ? -43.708 12.320 6.568 1.00 43.89 440 ALA A C 1
ATOM 3214 O O . ALA A 1 420 ? -44.285 11.573 7.358 1.00 47.78 440 ALA A O 1
ATOM 3216 N N . GLN A 1 421 ? -42.454 12.126 6.172 1.00 30.45 441 GLN A N 1
ATOM 3217 C CA . GLN A 1 421 ? -41.657 11.007 6.658 1.00 32.61 441 GLN A CA 1
ATOM 3218 C C . GLN A 1 421 ? -41.235 11.246 8.104 1.00 35.84 441 GLN A C 1
ATOM 3219 O O . GLN A 1 421 ? -41.044 10.302 8.872 1.00 37.17 441 GLN A O 1
ATOM 3225 N N . LEU A 1 422 ? -41.098 12.517 8.467 1.00 20.63 442 LEU A N 1
ATOM 3226 C CA . LEU A 1 422 ? -40.738 12.896 9.828 1.00 20.02 442 LEU A CA 1
ATOM 3227 C C . LEU A 1 422 ? -41.955 12.914 10.742 1.00 20.16 442 LEU A C 1
ATOM 3228 O O . LEU A 1 422 ? -41.916 12.387 11.853 1.00 23.11 442 LEU A O 1
ATOM 3233 N N . THR A 1 423 ? -43.033 13.525 10.261 1.00 22.17 443 THR A N 1
ATOM 3234 C CA . THR A 1 423 ? -44.265 13.646 11.030 1.00 22.88 443 THR A CA 1
ATOM 3235 C C . THR A 1 423 ? -44.815 12.273 11.405 1.00 23.87 443 THR A C 1
ATOM 3236 O O . THR A 1 423 ? -45.390 12.096 12.479 1.00 26.01 443 THR A O 1
ATOM 3240 N N . ARG A 1 424 ? -44.625 11.302 10.518 1.00 42.33 444 ARG A N 1
ATOM 3241 C CA . ARG A 1 424 ? -45.057 9.936 10.784 1.00 47.28 444 ARG A CA 1
ATOM 3242 C C . ARG A 1 424 ? -44.168 9.301 11.847 1.00 48.78 444 ARG A C 1
ATOM 3243 O O . ARG A 1 424 ? -44.638 8.531 12.684 1.00 51.70 444 ARG A O 1
ATOM 3251 N N . ALA A 1 425 ? -42.882 9.633 11.807 1.00 31.66 445 ALA A N 1
ATOM 3252 C CA . ALA A 1 425 ? -41.915 9.084 12.752 1.00 34.68 445 ALA A CA 1
ATOM 3253 C C . ALA A 1 425 ? -42.099 9.667 14.149 1.00 35.31 445 ALA A C 1
ATOM 3254 O O . ALA A 1 425 ? -41.975 8.957 15.146 1.00 35.59 445 ALA A O 1
ATOM 3256 N N . GLU A 1 426 ? -42.390 10.963 14.213 1.00 39.44 446 GLU A N 1
ATOM 3257 C CA . GLU A 1 426 ? -42.612 11.642 15.485 1.00 38.27 446 GLU A CA 1
ATOM 3258 C C . GLU A 1 426 ? -43.802 11.049 16.229 1.00 38.52 446 GLU A C 1
ATOM 3259 O O . GLU A 1 426 ? -43.704 10.714 17.410 1.00 37.48 446 GLU A O 1
ATOM 3265 N N . ASN A 1 427 ? -44.924 10.921 15.528 1.00 31.32 447 ASN A N 1
ATOM 3266 C CA . ASN A 1 427 ? -46.140 10.367 16.111 1.00 26.79 447 ASN A CA 1
ATOM 3267 C C . ASN A 1 427 ? -45.959 8.926 16.578 1.00 26.31 447 ASN A C 1
ATOM 3268 O O . ASN A 1 427 ? -46.608 8.484 17.526 1.00 26.63 447 ASN A O 1
ATOM 3273 N N . LEU A 1 428 ? -45.068 8.202 15.909 1.00 21.19 448 LEU A N 1
ATOM 3274 C CA . LEU A 1 428 ? -44.758 6.827 16.281 1.00 22.32 448 LEU A CA 1
ATOM 3275 C C . LEU A 1 428 ? -44.117 6.765 17.665 1.00 22.16 448 LEU A C 1
ATOM 3276 O O . LEU A 1 428 ? -44.349 5.826 18.426 1.00 21.09 448 LEU A O 1
ATOM 3281 N N . ALA A 1 429 ? -43.313 7.774 17.984 1.00 26.56 449 ALA A N 1
ATOM 3282 C CA . ALA A 1 429 ? -42.679 7.862 19.293 1.00 24.02 449 ALA A CA 1
ATOM 3283 C C . ALA A 1 429 ? -43.698 8.263 20.356 1.00 25.18 449 ALA A C 1
ATOM 3284 O O . ALA A 1 429 ? -43.590 7.865 21.516 1.00 28.70 449 ALA A O 1
ATOM 3286 N N . ASP A 1 430 ? -44.685 9.055 19.950 1.00 22.46 450 ASP A N 1
ATOM 3287 C CA . ASP A 1 430 ? -45.739 9.493 20.856 1.00 24.65 450 ASP A CA 1
ATOM 3288 C C . ASP A 1 430 ? -46.719 8.363 21.135 1.00 25.12 450 ASP A C 1
ATOM 3289 O O . ASP A 1 430 ? -47.225 8.231 22.249 1.00 27.87 450 ASP A O 1
ATOM 3294 N N . LEU A 1 431 ? -46.987 7.554 20.115 1.00 33.16 451 LEU A N 1
A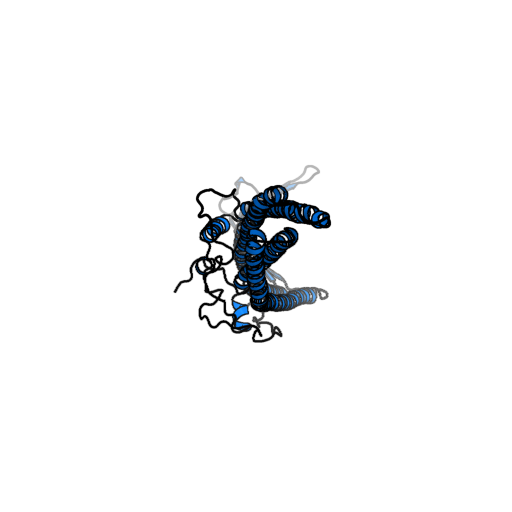TOM 3295 C CA . LEU A 1 431 ? -47.870 6.404 20.258 1.00 32.97 451 LEU A CA 1
ATOM 3296 C C . LEU A 1 431 ? -47.299 5.423 21.270 1.00 34.14 451 LEU A C 1
ATOM 3297 O O . LEU A 1 431 ? -48.025 4.875 22.094 1.00 34.86 451 LEU A O 1
ATOM 3302 N N . TYR A 1 432 ? -45.990 5.210 21.199 1.00 30.01 452 TYR A N 1
ATOM 3303 C CA . TYR A 1 432 ? -45.302 4.319 22.122 1.00 26.13 452 TYR A CA 1
ATOM 3304 C C . TYR A 1 432 ? -45.348 4.879 23.538 1.00 36.99 452 TYR A C 1
ATOM 3305 O O . TYR A 1 432 ? -45.645 4.161 24.492 1.00 37.99 452 TYR A O 1
ATOM 3314 N N . LYS A 1 433 ? -45.063 6.171 23.662 1.00 30.60 453 LYS A N 1
ATOM 3315 C CA . LYS A 1 433 ? -45.046 6.843 24.956 1.00 25.89 453 LYS A CA 1
ATOM 3316 C C . LYS A 1 433 ? -46.429 6.905 25.602 1.00 22.59 453 LYS A C 1
ATOM 3317 O O . LYS A 1 433 ? -46.590 6.564 26.774 1.00 27.01 453 LYS A O 1
ATOM 3323 N N . ALA A 1 434 ? -47.425 7.336 24.832 1.00 22.37 454 ALA A N 1
ATOM 3324 C CA . ALA A 1 434 ? -48.780 7.502 25.352 1.00 27.09 454 ALA A CA 1
ATOM 3325 C C . ALA A 1 434 ? -49.461 6.167 25.643 1.00 22.89 454 ALA A C 1
ATOM 3326 O O . ALA A 1 434 ? -50.497 6.120 26.305 1.00 23.45 454 ALA A O 1
ATOM 3328 N N . LEU A 1 435 ? -48.875 5.085 25.143 1.00 24.46 455 LEU A N 1
ATOM 3329 C CA . LEU A 1 435 ? -49.413 3.749 25.365 1.00 26.47 455 LEU A CA 1
ATOM 3330 C C . LEU A 1 435 ? -48.767 3.107 26.586 1.00 30.51 455 LEU A C 1
ATOM 3331 O O . LEU A 1 435 ? -48.981 1.927 26.866 1.00 37.58 455 LEU A O 1
ATOM 3336 N N . GLY A 1 436 ? -47.972 3.892 27.306 1.00 28.40 456 GLY A N 1
ATOM 3337 C CA . GLY A 1 436 ? -47.312 3.417 28.508 1.00 25.88 456 GLY A CA 1
ATOM 3338 C C . GLY A 1 436 ? -45.961 2.788 28.231 1.00 36.98 456 GLY A C 1
ATOM 3339 O O . GLY A 1 436 ? -45.270 2.347 29.149 1.00 44.00 456 GLY A O 1
ATOM 3340 N N . GLY A 1 437 ? -45.583 2.748 26.958 1.00 31.84 457 GLY A N 1
ATOM 3341 C CA . GLY A 1 437 ? -44.324 2.147 26.560 1.00 28.93 457 GLY A CA 1
ATOM 3342 C C . GLY A 1 437 ? -43.127 3.024 26.864 1.00 35.54 457 GLY A C 1
ATOM 3343 O O . GLY A 1 437 ? -43.241 4.248 26.943 1.00 35.47 457 GLY A O 1
ATOM 3344 N N . GLY A 1 438 ? -41.972 2.391 27.035 1.00 50.58 458 GLY A N 1
ATOM 3345 C CA . GLY A 1 438 ? -40.742 3.107 27.312 1.00 50.56 458 GLY A CA 1
ATOM 3346 C C . GLY A 1 438 ? -40.283 2.929 28.744 1.00 57.17 458 GLY A C 1
ATOM 3347 O O . GLY A 1 438 ? -39.329 3.570 29.182 1.00 42.79 458 GLY A O 1
ATOM 3348 N N . LEU A 1 439 ? -40.962 2.053 29.476 1.00 61.71 459 LEU A N 1
ATOM 3349 C CA . LEU A 1 439 ? -40.621 1.805 30.870 1.00 51.73 459 LEU A CA 1
ATOM 3350 C C . LEU A 1 439 ? -39.292 1.061 30.968 1.00 50.42 459 LEU A C 1
ATOM 3351 O O . LEU A 1 439 ? -38.296 1.609 31.440 1.00 51.75 459 LEU A O 1
ATOM 3356 N N . LYS A 1 440 ? -39.283 -0.189 30.517 1.00 81.16 460 LYS A N 1
ATOM 3357 C CA . LYS A 1 440 ? -38.071 -0.999 30.536 1.00 82.87 460 LYS A CA 1
ATOM 3358 C C . LYS A 1 440 ? -37.285 -0.818 29.243 1.00 91.87 460 LYS A C 1
ATOM 3359 O O . LYS A 1 440 ? -37.843 -0.430 28.217 1.00 86.80 460 LYS A O 1
ATOM 3365 N N . ARG A 1 441 ? -35.987 -1.098 29.296 1.00 30.68 461 ARG A N 1
ATOM 3366 C CA . ARG A 1 441 ? -35.140 -0.986 28.115 1.00 32.19 461 ARG A CA 1
ATOM 3367 C C . ARG A 1 441 ? -35.351 -2.163 27.172 1.00 36.54 461 ARG A C 1
ATOM 3368 O O . ARG A 1 441 ? -35.616 -1.980 25.985 1.00 40.82 461 ARG A O 1
ATOM 3376 N N . ASP A 1 442 ? -35.232 -3.372 27.710 1.00 42.41 462 ASP A N 1
ATOM 3377 C CA . ASP A 1 442 ? -35.353 -4.580 26.906 1.00 44.70 462 ASP A CA 1
ATOM 3378 C C . ASP A 1 442 ? -36.614 -5.358 27.260 1.00 61.46 462 ASP A C 1
ATOM 3379 O O . ASP A 1 442 ? -36.946 -5.520 28.434 1.00 63.15 462 ASP A O 1
ATOM 3384 N N . THR A 1 443 ? -37.315 -5.835 26.237 1.00 67.47 463 THR A N 1
ATOM 3385 C CA . THR A 1 443 ? -38.468 -6.699 26.442 1.00 79.91 463 THR A CA 1
ATOM 3386 C C . THR A 1 443 ? -37.970 -8.065 26.891 1.00 88.88 463 THR A C 1
ATOM 3387 O O . THR A 1 443 ? -37.075 -8.639 26.271 1.00 82.90 463 THR A O 1
ATOM 3391 N N . GLN A 1 444 ? -38.542 -8.584 27.973 1.00 95.08 464 GLN A N 1
ATOM 3392 C CA . GLN A 1 444 ? -38.078 -9.849 28.533 1.00 106.69 464 GLN A CA 1
ATOM 3393 C C . GLN A 1 444 ? -39.212 -10.753 29.005 1.00 114.22 464 GLN A C 1
ATOM 3394 O O . GLN A 1 444 ? -40.390 -10.418 28.876 1.00 108.53 464 GLN A O 1
ATOM 3400 N N . THR A 1 445 ? -38.834 -11.906 29.548 1.00 152.14 465 THR A N 1
ATOM 3401 C CA . THR A 1 445 ? -39.788 -12.881 30.063 1.00 152.70 465 THR A CA 1
ATOM 3402 C C . THR A 1 445 ? -40.597 -12.317 31.226 1.00 146.11 465 THR A C 1
ATOM 3403 O O . THR A 1 445 ? -41.799 -12.081 31.100 1.00 138.39 465 THR A O 1
#

Organism: Neisseria gonorrhoeae (NCBI:txid485)

Secondary structure (DSSP, 8-state):
---PPP---------SB-TT-----SS-TTTS-GGGTB--HHHHHHHHHHHHH-HHHHHHHHHHHHHHHHHHHHGGGGSPPEE--EEEEEEE-SSS--EEEEEEEEEEE--EEE-SSSHHHHHHHHHHHHHHHHHHHHHHHHHHHHHHHHHHHHHHHHHHHHHHHHHHHHHHHHHHHTHHHHSPP--SGGGGTHHHHHHHHHHHHHHHHHHHHHHHHHHHHHHHHTTS---S-------GGGSB-S------BHHHHHHH-HHHHHHHHHHHHHHHHHHHHTTTTSPEEEEEEEEEEEESSGGGTTSTT-EEEEEEEEEE--S--TTHHHHHHHHHHHHHHHHHHHHHHHHHHHHHHHHHHHHHHHHHHHHHHHHHHHHHHHHHHHHHHHHHTTSS-S-HHHHHHHHHHHHHHHHHHHHHHHHHHHHHHHHHHHTT--SSSS---

Foldseek 3Di:
DFDFDDDDADDQPDAWWFPQFDFDDPQALQLFAVLQWWFKQQLLVLLVLLLVAFPLLVVLVVVLVVLVVVLVVLVCLQDFDKDFDWDKDKADDPVPDDMFIKTFTWIWTAWRWNCPLCQSVLLSLLSVLLSVLSVLVSLLSLLVLSLVLQLLVLLLLLLVVQLVLLVVLLVVLVVVVVVVVVPDDFDPCCVVVVVVSCVSNVVSVVRNVVSVVSNVVSQVVSCNSSVHRDDDPGDPIDHLVRGTDPRDHGDGTLVVLLVLRSLLSSLSSNLSSLSSQLSNLVCLQDKIKIKIKMWAFIDRDPVCGPPPPRIDMDIDIDMDHDDPPPCVSVVSNVVSVVSNVVSSVVSSVSSVVLVVLQSVLSVCLVVLVVVLVVLVVQLVVLVVLLVVVVVCSVPPDNHCNSNSVSSNSNSVSVSVNSVSSSSSSSSSSSNSSSSSHNNHNHNDD

Nearest PDB structures (foldseek):
  4mt0-assembly1_A  TM=1.002E+00  e=1.787E-64  Neisseria gonorrhoeae
  5azs-assembly1_C  TM=8.855E-01  e=6.142E-32  Pseudomonas aeruginosa PAO1
  5azs-assembly1_B  TM=9.057E-01  e=2.480E-31  Pseudomonas aeruginosa PAO1
  5azs-assembly1_A  TM=9.026E-01  e=3.106E-31  Pseudomonas aeruginosa PAO1
  4mt4-assembly1_C  TM=8.607E-01  e=2.857E-25  Campylobacter jejuni

B-factor: mean 57.07, std 41.78, range [2.24, 292.3]

InterPro domains:
  IPR003423 Outer membrane efflux protein [PF02321] (66-247)
  IPR003423 Outer membrane efflux protein [PF02321] (273-457)
  IPR010131 Multidrug resistance outer membrane protein MdtP/Nodulation protein T-like [PTHR30203] (7-466)
  IPR010131 Multidrug resistance outer membrane protein MdtP/Nodulation protein T-like [TIGR01845] (13-458)